Protein AF-A0A1I8GY85-F1 (afdb_monomer)

Secondary structure (DSSP, 8-state):
-HHHHHHT---S-EEE--TTEEE-S-HHHHHHHHHHHHHH-TTEEEEEEEEESTTSTTHHHHHHH-S--EEEEEETTT-EEEEEEE----TT------HHHHHS-SSEEEEEEEEEEEEEEE-TTHHHHHHH-TT--SHHHHHHHHHHTHHHH--EEEEEEPPTT--EEE--SHHHHHHHHHHHHTTTTTTS-TTTTTTT-GGG-EEEETTTEEEETT-EE-TT-EEESS-EE-TT-EE-TT-EEES-EE-TT-EE-TT-EEES-EE-TT-EE-TT-EEES-EE-TT-EE-TT-EEESS-EE-TT-EEPTT-EEES-EEEE-----S---SSSHHHHHHH-TT--EEE---TTTTSSS--------------TT-----TT----S-----------------S----TTHHHHHHHHHHHHHHHHHHHHHT--HHHHHHHHHHHHHHTT--HHHHHHHHHHHHHHHHHHHHTTT---S-------HHHHHHHHHHHHHHHHHHHHHHTGGG-SHHHHHHHHHHHHHHHHHSTTHHHHHHHHHHHHHHHTTSS-HHHHHHHHHSPPSSTTHHHHHHHHHHHHHHHHHHHHTT-

Foldseek 3Di:
DLVCVVVVPDDWWDKFADPQKQKLDDVVVVLVVQVVLCVVPVQAFKEFEKEALPPADCSVLVLVQDDWFWKWKAAPPSQWTQDIDTPDQDVPRDDDDDPVSVVVHPHIDIGTRIDGRSIMTGGPVVNVVCVVDVPDPGPVVVVVVCNVCCVPSVHTYGYDYDDNLIDMHGDDFVSSVLVVLLCLLVCSRPPNHLCNVQPPDLQSHWDADPQSETATPQEAADPQEAEHHREHAHHLEYHAHLEYEENEYHEHNEYAEYNEYEESEYAYHLEYEYYPEYAYNEYHYANEYEYELEYEEHQEYEYHNWYFAYNAYHYNFYKDQDDPPDPPPPPPQPVVDVRRHDPTRIDTDDDPPPPPPDDDDDDDDDDDDDDPPDPDDDPNNPP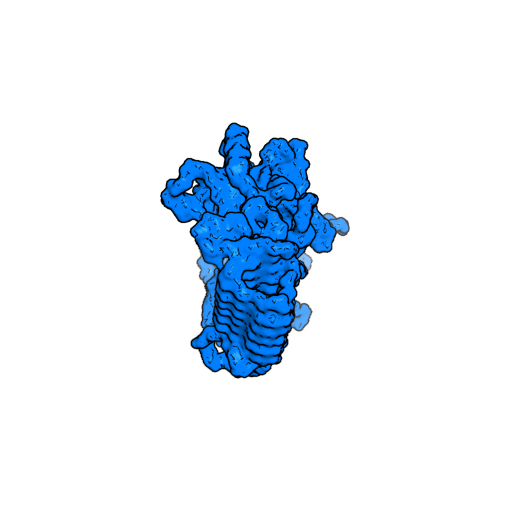DPDDDDDPDPPPPPDDDDDPDDDDDPPPVLLVVLLVQLLVLVVCCVVVVDDLVVSVVSLVVSCVVSVPDLLRSLLSNLLCLQCNVVVVVVVVDPDPPDPPPDALVNSVVVSVVSCVSCVVNNCVSCVLVPDLVSLLSNVLSLLVNCQVDPDNSLLCLQVVVVVCPVVSVHDLVSVLVNLVDDRPHPCSVSSCVSNVVVNVVSVVVVVVVD

Structure (mmCIF, N/CA/C/O backbone):
data_AF-A0A1I8GY85-F1
#
_entry.id   AF-A0A1I8GY85-F1
#
loop_
_atom_site.group_PDB
_atom_site.id
_atom_site.type_symbol
_atom_site.label_atom_id
_atom_site.label_alt_id
_atom_site.label_comp_id
_atom_site.label_asym_id
_atom_site.label_entity_id
_atom_site.label_seq_id
_atom_site.pdbx_PDB_ins_code
_atom_site.Cartn_x
_atom_site.Cartn_y
_atom_site.Cartn_z
_atom_site.occupancy
_atom_site.B_iso_or_equiv
_atom_site.auth_seq_id
_atom_site.auth_comp_id
_atom_site.auth_asym_id
_atom_site.auth_atom_id
_atom_site.pdbx_PDB_model_num
ATOM 1 N N . MET A 1 1 ? 5.688 -14.558 6.531 1.00 83.31 1 MET A N 1
ATOM 2 C CA . MET A 1 1 ? 6.463 -14.436 7.791 1.00 83.31 1 MET A CA 1
ATOM 3 C C . MET A 1 1 ? 6.163 -15.576 8.757 1.00 83.31 1 MET A C 1
ATOM 5 O O . MET A 1 1 ? 7.113 -16.209 9.193 1.00 83.31 1 MET A O 1
ATOM 9 N N . ARG A 1 2 ? 4.889 -15.900 9.017 1.00 87.62 2 ARG A N 1
ATOM 10 C CA . ARG A 1 2 ? 4.479 -17.041 9.864 1.00 87.62 2 ARG A CA 1
ATOM 11 C C . ARG A 1 2 ? 5.104 -18.374 9.438 1.00 87.62 2 ARG A C 1
ATOM 13 O O . ARG A 1 2 ? 5.732 -19.048 10.244 1.00 87.62 2 ARG A O 1
ATOM 20 N N . ASP A 1 3 ? 5.062 -18.689 8.146 1.00 89.06 3 ASP A N 1
ATOM 21 C CA . ASP A 1 3 ? 5.680 -19.921 7.627 1.00 89.06 3 ASP A CA 1
ATOM 22 C C . ASP A 1 3 ? 7.205 -19.954 7.833 1.00 89.06 3 ASP A C 1
ATOM 24 O O . ASP A 1 3 ? 7.798 -21.005 8.083 1.00 89.06 3 ASP A O 1
ATOM 28 N N . LEU A 1 4 ? 7.861 -18.786 7.774 1.00 86.69 4 LEU A N 1
ATOM 29 C CA . LEU A 1 4 ? 9.301 -18.674 8.024 1.00 86.69 4 LEU A CA 1
ATOM 30 C C . LEU A 1 4 ? 9.633 -18.960 9.491 1.00 86.69 4 LEU A C 1
ATOM 32 O O . LEU A 1 4 ? 10.642 -19.611 9.758 1.00 86.69 4 LEU A O 1
ATOM 36 N N . ASP A 1 5 ? 8.777 -18.535 10.419 1.00 87.25 5 ASP A N 1
ATOM 37 C CA . ASP A 1 5 ? 8.908 -18.846 11.842 1.00 87.25 5 ASP A CA 1
ATOM 38 C C . ASP A 1 5 ? 8.722 -20.348 12.111 1.00 87.25 5 ASP A C 1
ATOM 40 O O . ASP A 1 5 ? 9.588 -20.990 12.711 1.00 87.25 5 ASP A O 1
ATOM 44 N N . GLN A 1 6 ? 7.669 -20.952 11.543 1.00 88.38 6 GLN A N 1
ATOM 45 C CA . GLN A 1 6 ? 7.416 -22.398 11.638 1.00 88.38 6 GLN A CA 1
ATOM 46 C C . GLN A 1 6 ? 8.596 -23.227 11.114 1.00 88.38 6 GLN A C 1
ATOM 48 O O . GLN A 1 6 ? 8.981 -24.233 11.712 1.00 88.38 6 GLN A O 1
ATOM 53 N N . SER A 1 7 ? 9.212 -22.781 10.017 1.00 86.62 7 SER A N 1
ATOM 54 C CA . SER A 1 7 ? 10.368 -23.450 9.416 1.00 86.62 7 SER A CA 1
ATOM 55 C C . SER A 1 7 ? 11.679 -23.281 10.205 1.00 86.62 7 SER A C 1
ATOM 57 O O . SER A 1 7 ? 12.638 -24.013 9.951 1.00 86.62 7 SER A O 1
ATOM 59 N N . ARG A 1 8 ? 11.750 -22.330 11.154 1.00 84.31 8 ARG A N 1
ATOM 60 C CA . ARG A 1 8 ? 12.941 -21.989 11.964 1.00 84.31 8 ARG A CA 1
ATOM 61 C C . ARG A 1 8 ? 14.236 -21.819 11.152 1.00 84.31 8 ARG A C 1
ATOM 63 O O . ARG A 1 8 ? 15.336 -22.102 11.637 1.00 84.31 8 ARG A O 1
ATOM 70 N N . LEU A 1 9 ? 14.123 -21.358 9.904 1.00 86.38 9 LEU A N 1
ATOM 71 C CA . LEU A 1 9 ? 15.264 -21.188 8.996 1.00 86.38 9 LEU A CA 1
ATOM 72 C C . LEU A 1 9 ? 16.155 -19.998 9.388 1.00 86.38 9 LEU A C 1
ATOM 74 O O . LEU A 1 9 ? 17.361 -20.005 9.132 1.00 86.38 9 LEU A O 1
ATOM 78 N N . ILE A 1 10 ? 15.573 -18.981 10.025 1.00 87.38 10 ILE A N 1
ATOM 79 C CA . ILE A 1 10 ? 16.246 -17.730 10.378 1.00 87.38 10 ILE A CA 1
ATOM 80 C C . ILE A 1 10 ? 16.885 -17.862 11.766 1.00 87.38 10 ILE A C 1
ATOM 82 O O . ILE A 1 10 ? 16.195 -18.050 12.762 1.00 87.38 10 ILE A O 1
ATOM 86 N N . LYS A 1 11 ? 18.218 -17.746 11.832 1.00 84.75 11 LYS A N 1
ATOM 87 C CA . LYS A 1 11 ? 18.995 -17.838 13.088 1.00 84.75 11 LYS A CA 1
ATOM 88 C C . LYS A 1 11 ? 19.672 -16.535 13.508 1.00 84.75 11 LYS A C 1
ATOM 90 O O . LYS A 1 11 ? 20.048 -16.394 14.663 1.00 84.75 11 LYS A O 1
ATOM 95 N N . ASN A 1 12 ? 19.862 -15.616 12.567 1.00 88.88 12 ASN A N 1
ATOM 96 C CA . ASN A 1 12 ? 20.556 -14.345 12.759 1.00 88.88 12 ASN A CA 1
ATOM 97 C C . ASN A 1 12 ? 19.717 -13.211 12.162 1.00 88.88 12 ASN A C 1
ATOM 99 O O . ASN A 1 12 ? 18.790 -13.477 11.396 1.00 88.88 12 ASN A O 1
ATOM 103 N N . ASP A 1 13 ? 20.097 -11.968 12.465 1.00 90.19 13 ASP A N 1
ATOM 104 C CA . ASP A 1 13 ? 19.530 -10.776 11.828 1.00 90.19 13 ASP A CA 1
ATOM 105 C C . ASP A 1 13 ? 19.559 -10.917 10.306 1.00 90.19 13 ASP A C 1
ATOM 107 O O . ASP A 1 13 ? 20.576 -11.312 9.720 1.00 90.19 13 ASP A O 1
ATOM 111 N N . PHE A 1 14 ? 18.435 -10.594 9.680 1.00 91.50 14 PHE A N 1
ATOM 112 C CA . PHE A 1 14 ? 18.209 -10.796 8.258 1.00 91.50 14 PHE A CA 1
ATOM 113 C C . PHE A 1 14 ? 17.673 -9.521 7.615 1.00 91.50 14 PHE A C 1
ATOM 115 O O . PHE A 1 14 ? 17.177 -8.612 8.280 1.00 91.50 14 PHE A O 1
ATOM 122 N N . ILE A 1 15 ? 17.804 -9.449 6.296 1.00 92.19 15 ILE A N 1
ATOM 123 C CA . ILE A 1 15 ? 17.282 -8.340 5.504 1.00 92.19 15 ILE A CA 1
ATOM 124 C C . ILE A 1 15 ? 15.972 -8.806 4.885 1.00 92.19 15 ILE A C 1
ATOM 126 O O . ILE A 1 15 ? 15.935 -9.832 4.206 1.00 92.19 15 ILE A O 1
ATOM 130 N N . LEU A 1 16 ? 14.913 -8.046 5.127 1.00 90.88 16 LEU A N 1
ATOM 131 C CA . LEU A 1 16 ? 13.636 -8.182 4.455 1.00 90.88 16 LEU A CA 1
ATOM 132 C C . LEU A 1 16 ? 13.612 -7.185 3.295 1.00 90.88 16 LEU A C 1
ATOM 134 O O . LEU A 1 16 ? 13.649 -5.975 3.510 1.00 90.88 16 LEU A O 1
ATOM 138 N N . ALA A 1 17 ? 13.587 -7.700 2.070 1.00 90.94 17 ALA A N 1
ATOM 139 C CA . ALA A 1 17 ? 13.524 -6.896 0.857 1.00 90.94 17 ALA A CA 1
ATOM 140 C C . ALA A 1 17 ? 12.431 -7.448 -0.070 1.00 90.94 17 ALA A C 1
ATOM 142 O O . ALA A 1 17 ? 12.364 -8.669 -0.253 1.00 90.94 17 ALA A O 1
ATOM 143 N N . PRO A 1 18 ? 11.587 -6.588 -0.667 1.00 88.69 18 PRO A N 1
ATOM 144 C CA . PRO A 1 18 ? 10.610 -7.026 -1.647 1.00 88.69 18 PRO A CA 1
ATOM 145 C C . PRO A 1 18 ? 11.313 -7.373 -2.963 1.00 88.69 18 PRO A C 1
ATOM 147 O O . PRO A 1 18 ? 12.364 -6.816 -3.288 1.00 88.69 18 PRO A O 1
ATOM 150 N N . ALA A 1 19 ? 10.715 -8.279 -3.737 1.00 87.50 19 ALA A N 1
ATOM 151 C CA . ALA A 1 19 ? 11.275 -8.732 -5.012 1.00 87.50 19 ALA A CA 1
ATOM 152 C C . ALA A 1 19 ? 11.415 -7.597 -6.047 1.00 87.50 19 ALA A C 1
ATOM 154 O O . ALA A 1 19 ? 12.312 -7.634 -6.886 1.00 87.50 19 ALA A O 1
ATOM 155 N N . ASP A 1 20 ? 10.576 -6.564 -5.938 1.00 88.75 20 ASP A N 1
ATOM 156 C CA . ASP A 1 20 ? 10.465 -5.468 -6.910 1.00 88.75 20 ASP A CA 1
ATOM 157 C C . ASP A 1 20 ? 11.324 -4.238 -6.547 1.00 88.75 20 ASP A C 1
ATOM 159 O O . ASP A 1 20 ? 11.103 -3.127 -7.042 1.00 88.75 20 ASP A O 1
ATOM 163 N N . LEU A 1 21 ? 12.287 -4.404 -5.634 1.00 89.06 21 LEU A N 1
ATOM 164 C CA . LEU A 1 21 ? 13.194 -3.344 -5.197 1.00 89.06 21 LEU A CA 1
ATOM 165 C C . LEU A 1 21 ? 14.403 -3.220 -6.129 1.00 89.06 21 LEU A C 1
ATOM 167 O O . LEU A 1 21 ? 15.172 -4.163 -6.308 1.00 89.06 21 LEU A O 1
ATOM 171 N N . VAL A 1 22 ? 14.646 -2.008 -6.632 1.00 88.56 22 VAL A N 1
ATOM 172 C CA . VAL A 1 22 ? 15.875 -1.658 -7.355 1.00 88.56 22 VAL A CA 1
ATOM 173 C C . VAL A 1 22 ? 16.708 -0.728 -6.484 1.00 88.56 22 VAL A C 1
ATOM 175 O O . VAL A 1 22 ? 16.293 0.396 -6.193 1.00 88.56 22 VAL A O 1
ATOM 178 N N . THR A 1 23 ? 17.888 -1.187 -6.064 1.00 88.81 23 THR A N 1
ATOM 179 C CA . THR A 1 23 ? 18.779 -0.425 -5.181 1.00 88.81 23 THR A CA 1
ATOM 180 C C . THR A 1 23 ? 20.258 -0.639 -5.502 1.00 88.81 23 THR A C 1
ATOM 182 O O . THR A 1 23 ? 20.653 -1.735 -5.895 1.00 88.81 23 THR A O 1
ATOM 185 N N . ASN A 1 24 ? 21.077 0.402 -5.325 1.00 88.25 24 ASN A N 1
ATOM 186 C CA . ASN A 1 24 ? 22.544 0.316 -5.283 1.00 88.25 24 ASN A CA 1
ATOM 187 C C . ASN A 1 24 ? 23.114 0.586 -3.873 1.00 88.25 24 ASN A C 1
ATOM 189 O O . ASN A 1 24 ? 24.332 0.685 -3.724 1.00 88.25 24 ASN A O 1
ATOM 193 N N . ALA A 1 25 ? 22.249 0.726 -2.862 1.00 85.94 25 ALA A N 1
ATOM 194 C CA . ALA A 1 25 ? 22.655 1.003 -1.490 1.00 85.94 25 ALA A CA 1
ATOM 195 C C . ALA A 1 25 ? 23.479 -0.151 -0.902 1.00 85.94 25 ALA A C 1
ATOM 197 O O . ALA A 1 25 ? 23.230 -1.331 -1.181 1.00 85.94 25 ALA A O 1
ATOM 198 N N . ASN A 1 26 ? 24.446 0.180 -0.045 1.00 87.94 26 ASN A N 1
ATOM 199 C CA . ASN A 1 26 ? 25.308 -0.825 0.566 1.00 87.94 26 ASN A CA 1
ATOM 200 C C . ASN A 1 26 ? 24.590 -1.574 1.703 1.00 87.94 26 ASN A C 1
ATOM 202 O O . ASN A 1 26 ? 24.666 -1.210 2.878 1.00 87.94 26 ASN A O 1
ATOM 206 N N . LEU A 1 27 ? 23.939 -2.687 1.360 1.00 88.88 27 LEU A N 1
ATOM 207 C CA . LEU A 1 27 ? 23.211 -3.524 2.320 1.00 88.88 27 LEU A CA 1
ATOM 208 C C . LEU A 1 27 ? 24.090 -4.055 3.469 1.00 88.88 27 LEU A C 1
ATOM 210 O O . LEU A 1 27 ? 23.592 -4.275 4.574 1.00 88.88 27 LEU A O 1
ATOM 214 N N . ALA A 1 28 ? 25.394 -4.245 3.241 1.00 89.62 28 ALA A N 1
ATOM 215 C CA . ALA A 1 28 ? 26.308 -4.705 4.285 1.00 89.62 28 ALA A CA 1
ATOM 216 C C . ALA A 1 28 ? 26.536 -3.631 5.359 1.00 89.62 28 ALA A C 1
ATOM 218 O O . ALA A 1 28 ? 26.619 -3.949 6.547 1.00 89.62 28 ALA A O 1
ATOM 219 N N . GLU A 1 29 ? 26.595 -2.362 4.953 1.00 89.00 29 GLU A N 1
ATOM 220 C CA . GLU A 1 29 ? 26.716 -1.230 5.870 1.00 89.00 29 GLU A CA 1
ATOM 221 C C . GLU A 1 29 ? 25.438 -1.038 6.691 1.00 89.00 29 GLU A C 1
ATOM 223 O O . GLU A 1 29 ? 25.518 -0.866 7.909 1.00 89.00 29 GLU A O 1
ATOM 228 N N . LEU A 1 30 ? 24.269 -1.188 6.060 1.00 88.00 30 LEU A N 1
ATOM 229 C CA . LEU A 1 30 ? 22.970 -1.156 6.741 1.00 88.00 30 LEU A CA 1
ATOM 230 C C . LEU A 1 30 ? 22.858 -2.252 7.810 1.00 88.00 30 LEU A C 1
ATOM 232 O O . LEU A 1 30 ? 22.458 -1.982 8.944 1.00 88.00 30 LEU A O 1
ATOM 236 N N . LEU A 1 31 ? 23.277 -3.480 7.488 1.00 90.19 31 LEU A N 1
ATOM 237 C CA . LEU A 1 31 ? 23.288 -4.587 8.445 1.00 90.19 31 LEU A CA 1
ATOM 238 C C . LEU A 1 31 ? 24.281 -4.342 9.595 1.00 90.19 31 LEU A C 1
ATOM 240 O O . LEU A 1 31 ? 23.981 -4.641 10.751 1.00 90.19 31 LEU A O 1
ATOM 244 N N . ALA A 1 32 ? 25.466 -3.800 9.300 1.00 90.50 32 ALA A N 1
ATOM 245 C CA . ALA A 1 32 ? 26.464 -3.476 10.318 1.00 90.50 32 ALA A CA 1
ATOM 246 C C . ALA A 1 32 ? 26.000 -2.342 11.247 1.00 90.50 32 ALA A C 1
ATOM 248 O O . ALA A 1 32 ? 26.268 -2.374 12.448 1.00 90.50 32 ALA A O 1
ATOM 249 N N . GLU A 1 33 ? 25.299 -1.344 10.712 1.00 88.00 33 GLU A N 1
ATOM 250 C CA . GLU A 1 33 ? 24.668 -0.277 11.488 1.00 88.00 33 GLU A CA 1
ATOM 251 C C . GLU A 1 33 ? 23.553 -0.823 12.388 1.00 88.00 33 GLU A C 1
ATOM 253 O O . GLU A 1 33 ? 23.551 -0.536 13.584 1.00 88.00 33 GLU A O 1
ATOM 258 N N . HIS A 1 34 ? 22.673 -1.686 11.870 1.00 88.81 34 HIS A N 1
ATOM 259 C CA . HIS A 1 34 ? 21.643 -2.340 12.683 1.00 88.81 34 HIS A CA 1
ATOM 260 C C . HIS A 1 34 ? 22.252 -3.148 13.838 1.00 88.81 34 HIS A C 1
ATOM 262 O O . HIS A 1 34 ? 21.848 -2.994 14.989 1.00 88.81 34 HIS A O 1
ATOM 268 N N . LYS A 1 35 ? 23.304 -3.933 13.574 1.00 89.75 35 LYS A N 1
ATOM 269 C CA . LYS A 1 35 ? 24.023 -4.673 14.624 1.00 89.75 35 LYS A CA 1
ATOM 270 C C . LYS A 1 35 ? 24.632 -3.748 15.679 1.00 89.75 35 LYS A C 1
ATOM 272 O O . LYS A 1 35 ? 24.545 -4.042 16.867 1.00 89.75 35 LYS A O 1
ATOM 277 N N . ARG A 1 36 ? 25.214 -2.610 15.277 1.00 89.88 36 ARG A N 1
ATOM 278 C CA . ARG A 1 36 ? 25.723 -1.593 16.219 1.00 89.88 36 ARG A CA 1
ATOM 279 C C . ARG A 1 36 ? 24.608 -0.996 17.077 1.00 89.88 36 ARG A C 1
ATOM 281 O O . ARG A 1 36 ? 24.833 -0.760 18.262 1.00 89.88 36 ARG A O 1
ATOM 288 N N . ARG A 1 37 ? 23.423 -0.771 16.503 1.00 86.81 37 ARG A N 1
ATOM 289 C CA . ARG A 1 37 ? 22.239 -0.304 17.240 1.00 86.81 37 ARG A CA 1
ATOM 290 C C . ARG A 1 37 ? 21.762 -1.352 18.233 1.00 86.81 37 ARG A C 1
ATOM 292 O O . ARG A 1 37 ? 21.592 -1.004 19.390 1.00 86.81 37 ARG A O 1
ATOM 299 N N . ARG A 1 38 ? 21.699 -2.627 17.841 1.00 87.25 38 ARG A N 1
ATOM 300 C CA . ARG A 1 38 ? 21.332 -3.733 18.742 1.00 87.25 38 ARG A CA 1
ATOM 301 C C . ARG A 1 38 ? 22.280 -3.924 19.927 1.00 87.25 38 ARG A C 1
ATOM 303 O O . ARG A 1 38 ? 21.849 -4.328 20.999 1.00 87.25 38 ARG A O 1
ATOM 310 N N . VAL A 1 39 ? 23.570 -3.625 19.758 1.00 88.38 39 VAL A N 1
ATOM 311 C CA . VAL A 1 39 ? 24.534 -3.649 20.875 1.00 88.38 39 VAL A CA 1
ATOM 312 C C . VAL A 1 39 ? 24.260 -2.525 21.881 1.00 88.38 39 VAL A C 1
ATOM 314 O O . VAL A 1 39 ? 24.500 -2.708 23.071 1.00 88.38 39 VAL A O 1
ATOM 317 N N . LYS A 1 40 ? 23.770 -1.366 21.422 1.00 85.88 40 LYS A N 1
ATOM 318 C CA . LYS A 1 40 ? 23.398 -0.243 22.298 1.00 85.88 40 LYS A CA 1
ATOM 319 C C . LYS A 1 40 ? 22.013 -0.425 22.917 1.00 85.88 40 LYS A C 1
ATOM 321 O O . LYS A 1 40 ? 21.828 -0.101 24.082 1.00 85.88 40 LYS A O 1
ATOM 326 N N . ASP A 1 41 ? 21.072 -0.920 22.125 1.00 83.56 41 ASP A N 1
ATOM 327 C CA . ASP A 1 41 ? 19.685 -1.161 22.492 1.00 83.56 41 ASP A CA 1
ATOM 328 C C . ASP A 1 41 ? 19.297 -2.586 22.084 1.00 83.56 41 ASP A C 1
ATOM 330 O O . ASP A 1 41 ? 19.018 -2.868 20.916 1.00 83.56 41 ASP A O 1
ATOM 334 N N . ALA A 1 42 ? 19.281 -3.493 23.062 1.00 84.06 42 ALA A N 1
ATOM 335 C CA . ALA A 1 42 ? 18.928 -4.893 22.842 1.00 84.06 42 ALA A CA 1
ATOM 336 C C . ALA A 1 42 ? 17.480 -5.068 22.351 1.00 84.06 42 ALA A C 1
ATOM 338 O O . ALA A 1 42 ? 17.173 -6.087 21.725 1.00 84.06 42 ALA A O 1
ATOM 339 N N . ASN A 1 43 ? 16.624 -4.067 22.584 1.00 86.25 43 ASN A N 1
ATOM 340 C CA . ASN A 1 43 ? 15.214 -4.086 22.225 1.00 86.25 43 ASN A CA 1
ATOM 341 C C . ASN A 1 43 ? 14.940 -3.564 20.809 1.00 86.25 43 ASN A C 1
ATOM 343 O O . ASN A 1 43 ? 13.782 -3.557 20.388 1.00 86.25 43 ASN A O 1
ATOM 347 N N . CYS A 1 44 ? 15.974 -3.165 20.058 1.00 86.75 44 CYS A N 1
ATOM 348 C CA . CYS A 1 44 ? 15.814 -2.767 18.666 1.00 86.75 44 CYS A CA 1
ATOM 349 C C . CYS A 1 44 ? 15.369 -3.969 17.821 1.00 86.75 44 CYS A C 1
ATOM 351 O O . CYS A 1 44 ? 16.146 -4.887 17.533 1.00 86.75 44 CYS A O 1
ATOM 353 N N . LEU A 1 45 ? 14.093 -3.954 17.439 1.00 87.56 45 LEU A N 1
ATOM 354 C CA . LEU A 1 45 ? 13.439 -5.045 16.728 1.00 87.56 45 LEU A CA 1
ATOM 355 C C . LEU A 1 45 ? 13.717 -4.972 15.226 1.00 87.56 45 LEU A C 1
ATOM 357 O O . LEU A 1 45 ? 14.018 -5.985 14.591 1.00 87.56 45 LEU A O 1
ATOM 361 N N . LEU A 1 46 ? 13.614 -3.772 14.658 1.00 90.69 46 LEU A N 1
ATOM 362 C CA . LEU A 1 46 ? 13.739 -3.561 13.223 1.00 90.69 46 LEU A CA 1
ATOM 363 C C . LEU A 1 46 ? 14.342 -2.192 12.896 1.00 90.69 46 LEU A C 1
ATOM 365 O O . LEU A 1 46 ? 14.220 -1.227 13.653 1.00 90.69 46 LEU A O 1
ATOM 369 N N . THR A 1 47 ? 15.025 -2.105 11.758 1.00 90.69 47 THR A N 1
ATOM 370 C CA . THR A 1 47 ? 15.492 -0.844 11.176 1.00 90.69 47 THR A CA 1
ATOM 371 C C . THR A 1 47 ? 14.872 -0.648 9.801 1.00 90.69 47 THR A C 1
ATOM 373 O O . THR A 1 47 ? 15.193 -1.390 8.874 1.00 90.69 47 THR A O 1
ATOM 376 N N . LEU A 1 48 ? 13.997 0.352 9.683 1.00 90.88 48 LEU A N 1
ATOM 377 C CA . LEU A 1 48 ? 13.358 0.744 8.429 1.00 90.88 48 LEU A CA 1
ATOM 378 C C . LEU A 1 48 ? 14.312 1.580 7.595 1.00 90.88 48 LEU A C 1
ATOM 380 O O . LEU A 1 48 ? 14.896 2.547 8.092 1.00 90.88 48 LEU A O 1
ATOM 384 N N . VAL A 1 49 ? 14.442 1.220 6.324 1.00 89.88 49 VAL A N 1
ATOM 385 C CA . VAL A 1 49 ? 15.258 1.954 5.365 1.00 89.88 49 VAL A CA 1
ATOM 386 C C . VAL A 1 49 ? 14.330 2.753 4.465 1.00 89.88 49 VAL A C 1
ATOM 388 O O . VAL A 1 49 ? 13.597 2.193 3.656 1.00 89.88 49 VAL A O 1
ATOM 391 N N . MET A 1 50 ? 14.375 4.074 4.603 1.00 88.06 50 MET A N 1
ATOM 392 C CA . MET A 1 50 ? 13.542 4.995 3.832 1.00 88.06 50 MET A CA 1
ATOM 393 C C . MET A 1 50 ? 14.400 5.939 3.002 1.00 88.06 50 MET A C 1
ATOM 395 O O . MET A 1 50 ? 15.581 6.166 3.278 1.00 88.06 50 MET A O 1
ATOM 399 N N . ARG A 1 51 ? 13.790 6.530 1.977 1.00 84.62 51 ARG A N 1
ATOM 400 C CA . ARG A 1 51 ? 14.439 7.533 1.132 1.00 84.62 51 ARG A CA 1
ATOM 401 C C . ARG A 1 51 ? 13.800 8.896 1.342 1.00 84.62 51 ARG A C 1
ATOM 403 O O . ARG A 1 51 ? 12.583 9.014 1.304 1.00 84.62 51 ARG A O 1
ATOM 410 N N . SER A 1 52 ? 14.616 9.935 1.492 1.00 80.25 52 SER A N 1
ATOM 411 C CA . SER A 1 52 ? 14.110 11.309 1.483 1.00 80.25 52 SER A CA 1
ATOM 412 C C . SER A 1 52 ? 13.822 11.778 0.056 1.00 80.25 52 SER A C 1
ATOM 414 O O . SER A 1 52 ? 14.672 11.641 -0.830 1.00 80.25 52 SER A O 1
ATOM 416 N N . THR A 1 53 ? 12.650 12.374 -0.165 1.00 68.94 53 THR A N 1
ATOM 417 C CA . THR A 1 53 ? 12.353 13.139 -1.384 1.00 68.94 53 THR A CA 1
ATOM 418 C C . THR A 1 53 ? 12.894 14.557 -1.305 1.00 68.94 53 THR A C 1
ATOM 420 O O . THR A 1 53 ? 13.048 15.199 -2.333 1.00 68.94 53 THR A O 1
ATOM 423 N N . THR A 1 54 ? 13.243 15.073 -0.129 1.00 58.91 54 THR A N 1
ATOM 424 C CA . THR A 1 54 ? 13.768 16.435 -0.003 1.00 58.91 54 THR A CA 1
ATOM 425 C C . THR A 1 54 ? 15.289 16.435 -0.196 1.00 58.91 54 THR A C 1
ATOM 427 O O . THR A 1 54 ? 16.025 15.751 0.513 1.00 58.91 54 THR A O 1
ATOM 430 N N . GLY A 1 55 ? 15.772 17.181 -1.199 1.00 53.97 55 GLY A N 1
ATOM 431 C CA . GLY A 1 55 ? 17.209 17.396 -1.440 1.00 53.97 55 GLY A CA 1
ATOM 432 C C . GLY A 1 55 ? 17.906 16.428 -2.408 1.00 53.97 55 GLY A C 1
ATOM 433 O O . GLY A 1 55 ? 19.116 16.541 -2.591 1.00 53.97 55 GLY A O 1
ATOM 434 N N . GLY A 1 56 ? 17.181 15.507 -3.052 1.00 54.31 56 GLY A N 1
ATOM 435 C CA . GLY A 1 56 ? 17.728 14.630 -4.094 1.00 54.31 56 GLY A CA 1
ATOM 436 C C . GLY A 1 56 ? 17.468 15.145 -5.513 1.00 54.31 56 GLY A C 1
ATOM 437 O O . GLY A 1 56 ? 16.396 15.676 -5.807 1.00 54.31 56 GLY A O 1
ATOM 438 N N . PHE A 1 57 ? 18.407 14.928 -6.438 1.00 49.59 57 PHE A N 1
ATOM 439 C CA . PHE A 1 57 ? 18.104 15.024 -7.868 1.00 49.59 57 PHE A CA 1
ATOM 440 C C . PHE A 1 57 ? 16.947 14.027 -8.162 1.00 49.59 57 PHE A C 1
ATOM 442 O O . PHE A 1 57 ? 16.985 12.897 -7.686 1.00 49.59 57 PHE A O 1
ATOM 449 N N . ASN A 1 58 ? 15.879 14.443 -8.854 1.00 54.44 58 ASN A N 1
ATOM 450 C CA . ASN A 1 58 ? 14.631 13.680 -9.135 1.00 54.44 58 ASN A CA 1
ATOM 451 C C . ASN A 1 58 ? 13.600 13.532 -8.003 1.00 54.44 58 ASN A C 1
ATOM 453 O O . ASN A 1 58 ? 12.582 12.865 -8.197 1.00 54.44 58 ASN A O 1
ATOM 457 N N . ALA A 1 59 ? 13.798 14.228 -6.884 1.00 56.53 59 ALA A N 1
ATOM 458 C CA . ALA A 1 59 ? 12.820 14.430 -5.813 1.00 56.53 59 ALA A CA 1
ATOM 459 C C . ALA A 1 59 ? 11.373 14.620 -6.302 1.00 56.53 59 ALA A C 1
ATOM 461 O O . ALA A 1 59 ? 10.472 13.887 -5.910 1.00 56.53 59 ALA A O 1
ATOM 462 N N . SER A 1 60 ? 11.170 15.579 -7.213 1.00 58.56 60 SER A N 1
ATOM 463 C CA . SER A 1 60 ? 9.842 15.954 -7.706 1.00 58.56 60 SER A CA 1
ATOM 464 C C . SER A 1 60 ? 9.208 14.892 -8.604 1.00 58.56 60 SER A C 1
ATOM 466 O O . SER A 1 60 ? 7.993 14.755 -8.590 1.00 58.56 60 SER A O 1
ATOM 468 N N . ALA A 1 61 ? 10.000 14.147 -9.380 1.00 58.66 61 ALA A N 1
ATOM 469 C CA . ALA A 1 61 ? 9.477 13.107 -10.266 1.00 58.66 61 ALA A CA 1
ATOM 470 C C . ALA A 1 61 ? 9.109 11.839 -9.483 1.00 58.66 61 ALA A C 1
ATOM 472 O O . ALA A 1 61 ? 8.089 11.222 -9.764 1.00 58.66 61 ALA A O 1
ATOM 473 N N . LEU A 1 62 ? 9.905 11.482 -8.468 1.00 59.72 62 LEU A N 1
ATOM 474 C CA . LEU A 1 62 ? 9.586 10.386 -7.549 1.00 59.72 62 LEU A CA 1
ATOM 475 C C . LEU A 1 62 ? 8.374 10.718 -6.676 1.00 59.72 62 LEU A C 1
ATOM 477 O O . LEU A 1 62 ? 7.513 9.867 -6.505 1.00 59.72 62 LEU A O 1
ATOM 481 N N . MET A 1 63 ? 8.276 11.956 -6.185 1.00 58.25 63 MET A N 1
ATOM 482 C CA . MET A 1 63 ? 7.132 12.417 -5.392 1.00 58.25 63 MET A CA 1
ATOM 483 C C . MET A 1 63 ? 5.833 12.489 -6.205 1.00 58.25 63 MET A C 1
ATOM 485 O O . MET A 1 63 ? 4.770 12.265 -5.654 1.00 58.25 63 MET A O 1
ATOM 489 N N . GLN A 1 64 ? 5.905 12.785 -7.506 1.00 58.97 64 GLN A N 1
ATOM 490 C CA . GLN A 1 64 ? 4.736 12.761 -8.397 1.00 58.97 64 GLN A CA 1
ATOM 491 C C . GLN A 1 64 ? 4.350 11.346 -8.844 1.00 58.97 64 GLN A C 1
ATOM 493 O O . GLN A 1 64 ? 3.200 11.113 -9.196 1.00 58.97 64 GLN A O 1
ATOM 498 N N . ALA A 1 65 ? 5.310 10.417 -8.882 1.00 53.59 65 ALA A N 1
ATOM 499 C CA . ALA A 1 65 ? 5.082 9.040 -9.314 1.00 53.59 65 ALA A CA 1
ATOM 500 C C . ALA A 1 65 ? 4.689 8.095 -8.167 1.00 53.59 65 ALA A C 1
ATOM 502 O O . ALA A 1 65 ? 4.178 7.010 -8.440 1.00 53.59 65 ALA A O 1
ATOM 503 N N . GLN A 1 66 ? 4.955 8.474 -6.913 1.00 59.22 66 GLN A N 1
ATOM 504 C CA . GLN A 1 66 ? 4.544 7.735 -5.720 1.00 59.22 66 GLN A CA 1
ATOM 505 C C . GLN A 1 66 ? 3.356 8.397 -5.031 1.00 59.22 66 GLN A C 1
ATOM 507 O O . GLN A 1 66 ? 3.354 9.601 -4.805 1.00 59.22 66 GLN A O 1
ATOM 512 N N . GLU A 1 67 ? 2.378 7.583 -4.645 1.00 54.84 67 GLU A N 1
ATOM 513 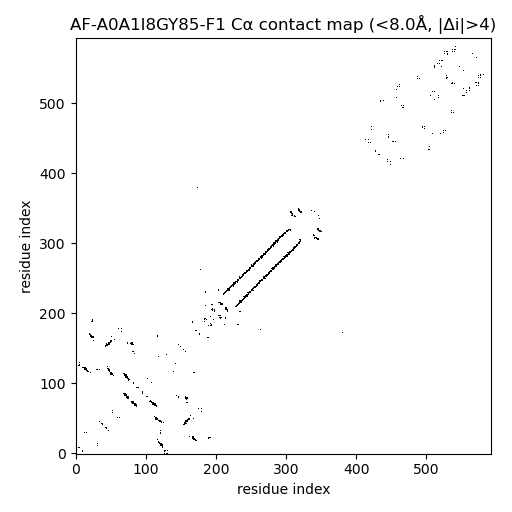C CA . GLU A 1 67 ? 1.125 8.044 -4.034 1.00 54.84 67 GLU A CA 1
ATOM 514 C C . GLU A 1 67 ? 1.249 8.308 -2.529 1.00 54.84 67 GLU A C 1
ATOM 516 O O . GLU A 1 67 ? 0.571 9.178 -1.989 1.00 54.84 67 GLU A O 1
ATOM 521 N N . ARG A 1 68 ? 2.132 7.575 -1.837 1.00 64.94 68 ARG A N 1
ATOM 522 C CA . ARG A 1 68 ? 2.282 7.636 -0.378 1.00 64.94 68 ARG A CA 1
ATOM 523 C C . ARG A 1 68 ? 3.648 8.198 -0.015 1.00 64.94 68 ARG A C 1
ATOM 525 O O . ARG A 1 68 ? 4.664 7.521 -0.145 1.00 64.94 68 ARG A O 1
ATOM 532 N N . SER A 1 69 ? 3.666 9.439 0.458 1.00 72.38 69 SER A N 1
ATOM 533 C CA . SER A 1 69 ? 4.803 9.935 1.236 1.00 72.38 69 SER A CA 1
ATOM 534 C C . SER A 1 69 ? 4.515 9.745 2.719 1.00 72.38 69 SER A C 1
ATOM 536 O O . SER A 1 69 ? 3.358 9.707 3.118 1.00 72.38 69 SER A O 1
ATOM 538 N N . PHE A 1 70 ? 5.552 9.596 3.530 1.00 77.56 70 PHE A N 1
ATOM 539 C CA . PHE A 1 70 ? 5.448 9.404 4.969 1.00 77.56 70 PHE A CA 1
ATOM 540 C C . PHE A 1 70 ? 6.066 10.581 5.713 1.00 77.56 70 PHE A C 1
ATOM 542 O O . PHE A 1 70 ? 7.027 11.219 5.259 1.00 77.56 70 PHE A O 1
ATOM 549 N N . ILE A 1 71 ? 5.505 10.843 6.886 1.00 81.50 71 ILE A N 1
ATOM 550 C CA . ILE A 1 71 ? 6.020 11.779 7.872 1.00 81.50 71 ILE A CA 1
ATOM 551 C C . ILE A 1 71 ? 6.493 10.948 9.053 1.00 81.50 71 ILE A C 1
ATOM 553 O O . ILE A 1 71 ? 5.744 10.138 9.598 1.00 81.50 71 ILE A O 1
ATOM 557 N N . ALA A 1 72 ? 7.748 11.154 9.436 1.00 83.31 72 ALA A N 1
ATOM 558 C CA . ALA A 1 72 ? 8.351 10.422 10.535 1.00 83.31 72 ALA A CA 1
ATOM 559 C C . ALA A 1 72 ? 8.939 11.367 11.576 1.00 83.31 72 ALA A C 1
ATOM 561 O O . ALA A 1 72 ? 9.617 12.342 11.240 1.00 83.31 72 ALA A O 1
ATOM 562 N N . VAL A 1 73 ? 8.746 11.027 12.847 1.00 82.00 73 VAL A N 1
ATOM 563 C CA . VAL A 1 73 ? 9.457 11.646 13.966 1.00 82.00 73 VAL A CA 1
ATOM 564 C C . VAL A 1 73 ? 10.441 10.627 14.511 1.00 82.00 73 VAL A C 1
ATOM 566 O O . VAL A 1 73 ? 10.056 9.556 14.977 1.00 82.00 73 VAL A O 1
ATOM 569 N N . SER A 1 74 ? 11.727 10.961 14.443 1.00 85.38 74 SER A N 1
ATOM 570 C CA . SER A 1 74 ? 12.804 10.126 14.976 1.00 85.38 74 SER A CA 1
ATOM 571 C C . SER A 1 74 ? 13.604 10.877 16.030 1.00 85.38 74 SER A C 1
ATOM 573 O O . SER A 1 74 ? 13.826 12.083 15.891 1.00 85.38 74 SER A O 1
ATOM 575 N N . ASN A 1 75 ? 14.125 10.167 17.023 1.00 83.50 75 ASN A N 1
ATOM 576 C CA . ASN A 1 75 ? 15.143 10.710 17.913 1.00 83.50 75 ASN A CA 1
ATOM 577 C C . ASN A 1 75 ? 16.430 10.993 17.115 1.00 83.50 75 ASN A C 1
ATOM 579 O O . ASN A 1 75 ? 16.926 10.126 16.395 1.00 83.50 75 ASN A O 1
ATOM 583 N N . ALA A 1 76 ? 16.975 12.203 17.234 1.00 76.88 76 ALA A N 1
ATOM 584 C CA . ALA A 1 76 ? 18.153 12.622 16.479 1.00 76.88 76 ALA A CA 1
ATOM 585 C C . ALA A 1 76 ? 19.431 11.840 16.840 1.00 76.88 76 ALA A C 1
ATOM 587 O O . ALA A 1 76 ? 20.303 11.704 15.981 1.00 76.88 76 ALA A O 1
ATOM 588 N N . ASP A 1 77 ? 19.533 11.338 18.073 1.00 76.06 77 ASP A N 1
ATOM 589 C CA . ASP A 1 77 ? 20.751 10.716 18.602 1.00 76.06 77 ASP A CA 1
ATOM 590 C C . ASP A 1 77 ? 20.732 9.187 18.459 1.00 76.06 77 ASP A C 1
ATOM 592 O O . ASP A 1 77 ? 21.755 8.575 18.144 1.00 76.06 77 ASP A O 1
ATOM 596 N N . THR A 1 78 ? 19.569 8.559 18.661 1.00 74.00 78 THR A N 1
ATOM 597 C CA . THR A 1 78 ? 19.416 7.096 18.555 1.00 74.00 78 THR A CA 1
ATOM 598 C C . THR A 1 78 ? 18.876 6.644 17.201 1.00 74.00 78 THR A C 1
ATOM 600 O O . THR A 1 78 ? 19.069 5.493 16.817 1.00 74.00 78 THR A O 1
ATOM 603 N N . GLY A 1 79 ? 18.208 7.532 16.460 1.00 77.31 79 GLY A N 1
ATOM 604 C CA . GLY A 1 79 ? 17.483 7.174 15.243 1.00 77.31 79 GLY A CA 1
ATOM 605 C C . GLY A 1 79 ? 16.215 6.358 15.504 1.00 77.31 79 GLY A C 1
ATOM 606 O O . GLY A 1 79 ? 15.623 5.873 14.544 1.00 77.31 79 GLY A O 1
ATOM 607 N N . CYS A 1 80 ? 15.789 6.193 16.764 1.00 81.25 80 CYS A N 1
ATOM 608 C CA . CYS A 1 80 ? 14.550 5.491 17.100 1.00 81.25 80 CYS A CA 1
ATOM 609 C C . CYS A 1 80 ? 13.350 6.273 16.562 1.00 81.25 80 CYS A C 1
ATOM 611 O O . CYS A 1 80 ? 13.212 7.470 16.826 1.00 81.25 80 CYS A O 1
ATOM 613 N N . LEU A 1 81 ? 12.511 5.588 15.799 1.00 82.75 81 LEU A N 1
ATOM 614 C CA . LEU A 1 81 ? 11.253 6.073 15.265 1.00 82.75 81 LEU A CA 1
ATOM 615 C C . LEU A 1 81 ? 10.217 6.090 16.390 1.00 82.75 81 LEU A C 1
ATOM 617 O O . LEU A 1 81 ? 10.118 5.126 17.139 1.00 82.75 81 LEU A O 1
ATOM 621 N N . ARG A 1 82 ? 9.481 7.193 16.514 1.00 79.00 82 ARG A N 1
ATOM 622 C CA . ARG A 1 82 ? 8.406 7.363 17.507 1.00 79.00 82 ARG A CA 1
ATOM 623 C C . ARG A 1 82 ? 7.042 7.561 16.882 1.00 79.00 82 ARG A C 1
ATOM 625 O O . ARG A 1 82 ? 6.035 7.320 17.520 1.00 79.00 82 ARG A O 1
ATOM 632 N N . MET A 1 83 ? 7.024 8.040 15.649 1.00 77.00 83 MET A N 1
ATOM 633 C CA . MET A 1 83 ? 5.804 8.243 14.894 1.00 77.00 83 MET A CA 1
ATOM 634 C C . MET A 1 83 ? 6.126 8.006 13.430 1.00 77.00 83 MET A C 1
ATOM 636 O O . MET A 1 83 ? 7.111 8.550 12.920 1.00 77.00 83 MET A O 1
ATOM 640 N N . LEU A 1 84 ? 5.280 7.224 12.772 1.00 78.81 84 LEU A N 1
ATOM 641 C CA . LEU A 1 84 ? 5.245 7.072 11.330 1.00 78.81 84 LEU A CA 1
ATOM 642 C C . LEU A 1 84 ? 3.795 7.209 10.901 1.00 78.81 84 LEU A C 1
ATOM 644 O O . LEU A 1 84 ? 2.964 6.383 11.257 1.00 78.81 84 LEU A O 1
ATOM 648 N N . SER A 1 85 ? 3.504 8.257 10.146 1.00 75.69 85 SER A N 1
ATOM 649 C CA . SER A 1 85 ? 2.174 8.468 9.595 1.00 75.69 85 SER A CA 1
ATOM 650 C C . SER A 1 85 ? 2.280 8.666 8.088 1.00 75.69 85 SER A C 1
ATOM 652 O O . SER A 1 85 ? 3.221 9.334 7.630 1.00 75.69 85 SER A O 1
ATOM 654 N N . PRO A 1 86 ? 1.362 8.093 7.290 1.00 72.50 86 PRO A N 1
ATOM 655 C CA . PRO A 1 86 ? 1.183 8.527 5.917 1.00 72.50 86 PRO A CA 1
ATOM 656 C C . PRO A 1 86 ? 0.991 10.045 5.900 1.00 72.50 86 PRO A C 1
ATOM 658 O O . PRO A 1 86 ? 0.305 10.616 6.745 1.00 72.50 86 PRO A O 1
ATOM 661 N N . ALA A 1 87 ? 1.606 10.724 4.942 1.00 64.19 87 ALA A N 1
ATOM 662 C CA . ALA A 1 87 ? 1.431 12.150 4.725 1.00 64.19 87 ALA A CA 1
ATOM 663 C C . ALA A 1 87 ? 0.046 12.406 4.110 1.00 64.19 87 ALA A C 1
ATOM 665 O O . ALA A 1 87 ? -0.074 12.789 2.948 1.00 64.19 87 ALA A O 1
ATOM 666 N N . ALA A 1 88 ? -1.007 12.168 4.884 1.00 58.84 88 ALA A N 1
ATOM 667 C CA . ALA A 1 88 ? -2.330 12.675 4.593 1.00 58.84 88 ALA A CA 1
ATOM 668 C C . ALA A 1 88 ? -2.338 14.145 5.017 1.00 58.84 88 ALA A C 1
ATOM 670 O O . ALA A 1 88 ? -2.248 14.473 6.202 1.00 58.84 88 ALA A O 1
ATOM 671 N N . MET A 1 89 ? -2.364 15.049 4.040 1.00 54.59 89 MET A N 1
ATOM 672 C CA . MET A 1 89 ? -2.717 16.430 4.337 1.00 54.59 89 MET A CA 1
ATOM 673 C C . MET A 1 89 ? -4.227 16.479 4.545 1.00 54.59 89 MET A C 1
ATOM 675 O O . MET A 1 89 ? -4.977 16.107 3.644 1.00 54.59 89 MET A O 1
ATOM 679 N N . ASP A 1 90 ? -4.669 16.982 5.700 1.00 55.59 90 ASP A N 1
ATOM 680 C CA . ASP A 1 90 ? -6.069 17.381 5.879 1.00 55.59 90 ASP A CA 1
ATOM 681 C C . ASP A 1 90 ? -6.463 18.355 4.743 1.00 55.59 90 ASP A C 1
ATOM 683 O O . ASP A 1 90 ? -5.596 19.033 4.183 1.00 55.59 90 ASP A O 1
ATOM 687 N N . LYS A 1 91 ? -7.762 18.531 4.443 1.00 55.97 91 LYS A N 1
ATOM 688 C CA . LYS A 1 91 ? -8.259 19.518 3.444 1.00 55.97 91 LYS A CA 1
ATOM 689 C C . LYS A 1 91 ? -7.696 20.946 3.650 1.00 55.97 91 LYS A C 1
ATOM 691 O O . LYS A 1 91 ? -7.709 21.762 2.735 1.00 55.97 91 LYS A O 1
ATOM 696 N N . LEU A 1 92 ? -7.172 21.236 4.847 1.00 55.62 92 LEU A N 1
ATOM 697 C CA . LEU A 1 92 ? -6.513 22.482 5.261 1.00 55.62 92 LEU A CA 1
ATOM 698 C C . LEU A 1 92 ? -4.966 22.477 5.194 1.00 55.62 92 LEU A C 1
ATOM 700 O O . LEU A 1 92 ? -4.344 23.433 5.657 1.00 55.62 92 LEU A O 1
ATOM 704 N N . GLY A 1 93 ? -4.323 21.425 4.681 1.00 64.56 93 GLY A N 1
ATOM 705 C CA . GLY A 1 93 ? -2.861 21.327 4.566 1.00 64.56 93 GLY A CA 1
ATOM 706 C C . GLY A 1 93 ? -2.119 21.201 5.903 1.00 64.56 93 GLY A C 1
ATOM 707 O O . GLY A 1 93 ? -0.953 21.583 6.001 1.00 64.56 93 GLY A O 1
ATOM 708 N N . ARG A 1 94 ? -2.789 20.721 6.959 1.00 70.81 94 ARG A N 1
ATOM 709 C CA . ARG A 1 94 ? -2.197 20.555 8.297 1.00 70.81 94 ARG A CA 1
ATOM 710 C C . ARG A 1 94 ? -1.664 19.137 8.483 1.00 70.81 94 ARG A C 1
ATOM 712 O O . ARG A 1 94 ? -2.232 18.186 7.960 1.00 70.81 94 ARG A O 1
ATOM 719 N N . ILE A 1 95 ? -0.587 19.021 9.259 1.00 70.81 95 ILE A N 1
ATOM 720 C CA . ILE A 1 95 ? 0.013 17.749 9.676 1.00 70.81 95 ILE A CA 1
ATOM 721 C C . ILE A 1 95 ? -0.310 17.554 11.157 1.00 70.81 95 ILE A C 1
ATOM 723 O O . ILE A 1 95 ? 0.030 18.411 11.977 1.00 70.81 95 ILE A O 1
ATOM 727 N N . ARG A 1 96 ? -0.945 16.433 11.503 1.00 71.44 96 ARG A N 1
ATOM 728 C CA . ARG A 1 96 ? -1.186 16.041 12.896 1.00 71.44 96 ARG A CA 1
ATOM 729 C C . ARG A 1 96 ? 0.032 15.287 13.415 1.00 71.44 96 ARG A C 1
ATOM 731 O O . ARG A 1 96 ? 0.491 14.348 12.775 1.00 71.44 96 ARG A O 1
ATOM 738 N N . LEU A 1 97 ? 0.573 15.731 14.545 1.00 76.50 97 LEU A N 1
ATOM 739 C CA . LEU A 1 97 ? 1.707 15.099 15.217 1.00 76.50 97 LEU A CA 1
ATOM 740 C C . LEU A 1 97 ? 1.286 14.709 16.628 1.00 76.50 97 LEU A C 1
ATOM 742 O O . LEU A 1 97 ? 0.727 15.530 17.359 1.00 76.50 97 LEU A O 1
ATOM 746 N N . GLU A 1 98 ? 1.599 13.484 17.027 1.00 74.62 98 GLU A N 1
ATOM 747 C CA . GLU A 1 98 ? 1.309 13.018 18.375 1.00 74.62 98 GLU A CA 1
ATOM 748 C C . GLU A 1 98 ? 2.238 13.667 19.397 1.00 74.62 98 GLU A C 1
ATOM 750 O O . GLU A 1 98 ? 3.469 13.656 19.285 1.00 74.62 98 GLU A O 1
ATOM 755 N N . ARG A 1 99 ? 1.637 14.225 20.449 1.00 79.06 99 ARG A N 1
ATOM 756 C CA . ARG A 1 99 ? 2.385 14.887 21.519 1.00 79.06 99 ARG A CA 1
ATOM 757 C C . ARG A 1 99 ? 3.285 13.904 22.278 1.00 79.06 99 ARG A C 1
ATOM 759 O O . ARG A 1 99 ? 4.392 14.283 22.654 1.00 79.06 99 ARG A O 1
ATOM 766 N N . ALA A 1 100 ? 2.841 12.660 22.468 1.00 75.94 100 ALA A N 1
ATOM 767 C CA . ALA A 1 100 ? 3.606 11.612 23.147 1.00 75.94 100 ALA A CA 1
ATOM 768 C C . ALA A 1 100 ? 4.932 11.304 22.424 1.00 75.94 100 ALA A C 1
ATOM 770 O O . ALA A 1 100 ? 5.998 11.274 23.047 1.00 75.94 100 ALA A O 1
ATOM 771 N N . ALA A 1 101 ? 4.893 11.207 21.091 1.00 72.69 101 ALA A N 1
ATOM 772 C CA . ALA A 1 101 ? 6.073 10.987 20.257 1.00 72.69 101 ALA A CA 1
ATOM 773 C C . ALA A 1 101 ? 7.102 12.131 20.344 1.00 72.69 101 ALA A C 1
ATOM 775 O O . ALA A 1 101 ? 8.306 11.898 20.236 1.00 72.69 101 ALA A O 1
ATOM 776 N N . LEU A 1 102 ? 6.648 13.371 20.563 1.00 76.38 102 LEU A N 1
ATOM 777 C CA . LEU A 1 102 ? 7.530 14.532 20.723 1.00 76.38 102 LEU A CA 1
ATOM 778 C C . LEU A 1 102 ? 8.126 14.642 22.129 1.00 76.38 102 LEU A C 1
ATOM 780 O O . LEU A 1 102 ? 9.275 15.059 22.254 1.00 76.38 102 LEU A O 1
ATOM 784 N N . LEU A 1 103 ? 7.364 14.286 23.167 1.00 77.50 103 LEU A N 1
ATOM 785 C CA . LEU A 1 103 ? 7.784 14.397 24.569 1.00 77.50 103 LEU A CA 1
ATOM 786 C C . LEU A 1 103 ? 8.758 13.292 24.995 1.00 77.50 103 LEU A C 1
ATOM 788 O O . LEU A 1 103 ? 9.614 13.532 25.843 1.00 77.50 103 LEU A O 1
ATOM 792 N N . SER A 1 104 ? 8.652 12.101 24.403 1.00 68.44 104 SER A N 1
ATOM 793 C CA . SER A 1 104 ? 9.539 10.964 24.696 1.00 68.44 104 SER A CA 1
ATOM 794 C C . SER A 1 104 ? 10.989 11.184 24.241 1.00 68.44 104 SER A C 1
ATOM 796 O O . SER A 1 104 ? 11.905 10.496 24.696 1.00 68.44 104 SER A O 1
ATOM 798 N N . CYS A 1 105 ? 11.228 12.152 23.353 1.00 66.38 105 CYS A N 1
ATOM 799 C CA . CYS A 1 105 ? 12.540 12.443 22.790 1.00 66.38 105 CYS A CA 1
ATOM 800 C C . CYS A 1 105 ? 13.098 13.765 23.323 1.00 66.38 105 CYS A C 1
ATOM 802 O O . CYS A 1 105 ? 12.496 14.819 23.155 1.00 66.38 105 CYS A O 1
ATOM 804 N N . GLY A 1 106 ? 14.319 13.741 23.871 1.00 74.12 106 GLY A N 1
ATOM 805 C CA . GLY A 1 106 ? 15.029 14.978 24.222 1.00 74.12 106 GLY A CA 1
ATOM 806 C C . GLY A 1 106 ? 15.320 15.855 22.996 1.00 74.12 106 GLY A C 1
ATOM 807 O O . GLY A 1 106 ? 15.189 17.076 23.055 1.00 74.12 106 GLY A O 1
ATOM 808 N N . ARG A 1 107 ? 15.670 15.233 21.858 1.00 82.12 107 ARG A N 1
ATOM 809 C CA . ARG A 1 107 ? 15.868 15.913 20.571 1.00 82.12 107 ARG A CA 1
ATOM 810 C C . ARG A 1 107 ? 15.167 15.167 19.438 1.00 82.12 107 ARG A C 1
ATOM 812 O O . ARG A 1 107 ? 15.666 14.164 18.930 1.00 82.12 107 ARG A O 1
ATOM 819 N N . SER A 1 108 ? 14.034 15.703 19.008 1.00 83.44 108 SER A N 1
ATOM 820 C CA . SER A 1 108 ? 13.229 15.148 17.917 1.00 83.44 108 SER A CA 1
ATOM 821 C C . SER A 1 108 ? 13.657 15.722 16.567 1.00 83.44 108 SER A C 1
ATOM 823 O O . SER A 1 108 ? 13.874 16.927 16.425 1.00 83.44 108 SER A O 1
ATOM 825 N N . ARG A 1 109 ? 13.772 14.862 15.554 1.00 86.25 109 ARG A N 1
ATOM 826 C CA . ARG A 1 109 ? 13.937 15.240 14.148 1.00 86.25 109 ARG A CA 1
ATOM 827 C C . ARG A 1 109 ? 12.684 14.831 13.384 1.00 86.25 109 ARG A C 1
ATOM 829 O O . ARG A 1 109 ? 12.333 13.653 13.365 1.00 86.25 109 ARG A O 1
ATOM 836 N N . LEU A 1 110 ? 12.049 15.817 12.759 1.00 86.12 110 LEU A N 1
ATOM 837 C CA . LEU A 1 110 ? 10.913 15.629 11.869 1.00 86.12 110 LEU A CA 1
ATOM 838 C C . LEU A 1 110 ? 11.420 15.436 10.439 1.00 86.12 110 LEU A C 1
ATOM 840 O O . LEU A 1 110 ? 12.181 16.261 9.931 1.00 86.12 110 LEU A O 1
ATOM 844 N N . TRP A 1 111 ? 10.982 14.360 9.802 1.00 82.88 111 TRP A N 1
ATOM 845 C CA . TRP A 1 111 ? 11.228 14.073 8.398 1.00 82.88 111 TRP A CA 1
ATOM 846 C C . TRP A 1 111 ? 9.938 14.255 7.612 1.00 82.88 111 TRP A C 1
ATOM 848 O O . TRP A 1 111 ? 8.895 13.722 7.991 1.00 82.88 111 TRP A O 1
ATOM 858 N N . THR A 1 112 ? 10.021 14.987 6.506 1.00 81.19 112 THR A N 1
ATOM 859 C CA . THR A 1 112 ? 8.913 15.179 5.570 1.00 81.19 112 THR A CA 1
ATOM 860 C C . THR A 1 112 ? 9.294 14.628 4.204 1.00 81.19 112 THR A C 1
ATOM 862 O O . THR A 1 112 ? 10.449 14.727 3.778 1.00 81.19 112 THR A O 1
ATOM 865 N N . GLY A 1 113 ? 8.321 14.027 3.518 1.00 76.69 113 GLY A N 1
ATOM 866 C CA . GLY A 1 113 ? 8.545 13.455 2.196 1.00 76.69 113 GLY A CA 1
ATOM 867 C C . GLY A 1 113 ? 9.425 12.205 2.234 1.00 76.69 113 GLY A C 1
ATOM 868 O O . GLY A 1 113 ? 10.317 12.058 1.404 1.00 76.69 113 GLY A O 1
ATOM 869 N N . LEU A 1 114 ? 9.224 11.312 3.202 1.00 81.75 114 LEU A N 1
ATOM 870 C CA . LEU A 1 114 ? 9.879 10.008 3.162 1.00 81.75 114 LEU A CA 1
ATOM 871 C C . LEU A 1 114 ? 9.133 9.071 2.215 1.00 81.75 114 LEU A C 1
ATOM 873 O O . LEU A 1 114 ? 7.908 9.064 2.170 1.00 81.75 114 LEU A O 1
ATOM 877 N N . ILE A 1 115 ? 9.886 8.282 1.466 1.00 80.44 115 ILE A N 1
ATOM 878 C CA . ILE A 1 115 ? 9.387 7.191 0.640 1.00 80.44 115 ILE A CA 1
ATOM 879 C C . ILE A 1 115 ? 9.717 5.884 1.346 1.00 80.44 115 ILE A C 1
ATOM 881 O O . ILE A 1 115 ? 10.889 5.638 1.667 1.00 80.44 115 ILE A O 1
ATOM 885 N N . ASP A 1 116 ? 8.693 5.054 1.538 1.00 83.25 116 ASP A N 1
ATOM 886 C CA . ASP A 1 116 ? 8.894 3.677 1.957 1.00 83.25 116 ASP A CA 1
ATOM 887 C C . ASP A 1 116 ? 9.348 2.805 0.776 1.00 83.25 116 ASP A C 1
ATOM 889 O O . ASP A 1 116 ? 8.848 2.882 -0.348 1.00 83.25 116 ASP A O 1
ATOM 893 N N . LEU A 1 117 ? 10.353 1.980 1.046 1.00 82.38 117 LEU A N 1
ATOM 894 C CA . LEU A 1 117 ? 10.959 1.066 0.087 1.00 82.38 117 LEU A CA 1
ATOM 895 C C . LEU A 1 117 ? 10.523 -0.384 0.337 1.00 82.38 117 LEU A C 1
ATOM 897 O O . LEU A 1 117 ? 10.842 -1.255 -0.473 1.00 82.38 117 LEU A O 1
ATOM 901 N N . GLY A 1 118 ? 9.851 -0.663 1.460 1.00 83.75 118 GLY A N 1
ATOM 902 C CA . GLY A 1 118 ? 9.630 -2.015 1.971 1.00 83.75 118 GLY A CA 1
ATOM 903 C C . GLY A 1 118 ? 10.923 -2.733 2.380 1.00 83.75 118 GLY A C 1
ATOM 904 O O . GLY A 1 118 ? 10.908 -3.939 2.612 1.00 83.75 118 GLY A O 1
ATOM 905 N N . LEU A 1 119 ? 12.054 -2.018 2.428 1.00 89.25 119 LEU A N 1
ATOM 906 C CA . LEU A 1 119 ? 13.353 -2.551 2.824 1.00 89.25 119 LEU A CA 1
ATOM 907 C C . LEU A 1 119 ? 13.538 -2.363 4.330 1.00 89.25 119 LEU A C 1
ATOM 909 O O . LEU A 1 119 ? 13.598 -1.236 4.826 1.00 89.25 119 LEU A O 1
ATOM 913 N N . ALA A 1 120 ? 13.704 -3.468 5.047 1.00 91.44 120 ALA A N 1
ATOM 914 C CA . ALA A 1 120 ? 13.958 -3.448 6.478 1.00 91.44 120 ALA A CA 1
ATOM 915 C C . ALA A 1 120 ? 15.063 -4.430 6.862 1.00 91.44 120 ALA A C 1
ATOM 917 O O . ALA A 1 120 ? 15.204 -5.508 6.286 1.00 91.44 120 ALA A O 1
ATOM 918 N N . VAL A 1 121 ? 15.847 -4.061 7.871 1.00 92.69 121 VAL A N 1
ATOM 919 C CA . VAL A 1 121 ? 16.727 -5.002 8.566 1.00 92.69 121 VAL A CA 1
ATOM 920 C C . VAL A 1 121 ? 15.998 -5.461 9.817 1.00 92.69 121 VAL A C 1
ATOM 922 O O . VAL A 1 121 ? 15.652 -4.643 10.671 1.00 92.69 121 VAL A O 1
ATOM 925 N N . CYS A 1 122 ? 15.733 -6.757 9.899 1.00 91.50 122 CYS A N 1
ATOM 926 C CA . CYS A 1 122 ? 14.901 -7.359 10.926 1.00 91.50 122 CYS A CA 1
ATOM 927 C C . CYS A 1 122 ? 15.739 -8.217 11.872 1.00 91.50 122 CYS A C 1
ATOM 929 O O . CYS A 1 122 ? 16.637 -8.958 11.458 1.00 91.50 122 CYS A O 1
ATOM 931 N N . SER A 1 123 ? 15.383 -8.157 13.151 1.00 91.06 123 SER A N 1
ATOM 932 C CA . SER A 1 123 ? 15.848 -9.103 14.157 1.00 91.06 123 SER A CA 1
ATOM 933 C C . SER A 1 123 ? 15.100 -10.436 14.047 1.00 91.06 123 SER A C 1
ATOM 935 O O . SER A 1 123 ? 13.987 -10.519 13.522 1.00 91.06 123 SER A O 1
ATOM 937 N N . VAL A 1 124 ? 15.685 -11.487 14.620 1.00 88.88 124 VAL A N 1
ATOM 938 C CA . VAL A 1 124 ? 15.093 -12.837 14.720 1.00 88.88 124 VAL A CA 1
ATOM 939 C C . VAL A 1 124 ? 13.776 -12.840 15.513 1.00 88.88 124 VAL A C 1
ATOM 941 O O . VAL A 1 124 ? 12.992 -13.772 15.399 1.00 88.88 124 VAL A O 1
ATOM 944 N N . HIS A 1 125 ? 13.497 -11.786 16.284 1.00 87.12 125 HIS A N 1
ATOM 945 C CA . HIS A 1 125 ? 12.248 -11.637 17.036 1.00 87.12 125 HIS A CA 1
ATOM 946 C C . HIS A 1 125 ? 11.058 -11.159 16.190 1.00 87.12 125 HIS A C 1
ATOM 948 O O . HIS A 1 125 ? 9.939 -11.160 16.687 1.00 87.12 125 HIS A O 1
ATOM 954 N N . VAL A 1 126 ? 11.264 -10.765 14.926 1.00 88.94 126 VAL A N 1
ATOM 955 C CA . VAL A 1 126 ? 10.175 -10.288 14.055 1.00 88.94 126 VAL A CA 1
ATOM 956 C C . VAL A 1 126 ? 9.218 -11.410 13.621 1.00 88.94 126 VAL A C 1
ATOM 958 O O . VAL A 1 126 ? 8.014 -11.219 13.757 1.00 88.94 126 VAL A O 1
ATOM 961 N N . PRO A 1 127 ? 9.672 -12.576 13.112 1.00 88.88 127 PRO A N 1
ATOM 962 C CA . PRO A 1 127 ? 8.754 -13.634 12.683 1.00 88.88 127 PRO A CA 1
ATOM 963 C C . PRO A 1 127 ? 7.796 -14.143 13.779 1.00 88.88 127 PRO A C 1
ATOM 965 O O . PRO A 1 127 ? 6.611 -14.236 13.469 1.00 88.88 127 PRO A O 1
ATOM 968 N N . PRO A 1 128 ? 8.231 -14.373 15.040 1.00 88.56 128 PRO A N 1
ATOM 969 C CA . PRO A 1 128 ? 7.321 -14.749 16.125 1.00 88.56 128 PRO A CA 1
ATOM 970 C C . PRO A 1 128 ? 6.211 -13.726 16.380 1.00 88.56 128 PRO A C 1
ATOM 972 O O . PRO A 1 128 ? 5.080 -14.115 16.635 1.00 88.56 128 PRO A O 1
ATOM 975 N N . ARG A 1 129 ? 6.483 -12.421 16.222 1.00 86.44 129 ARG A N 1
ATOM 976 C CA . ARG A 1 129 ? 5.463 -11.368 16.393 1.00 86.44 129 ARG A CA 1
ATOM 977 C C . ARG A 1 129 ? 4.321 -11.490 15.395 1.00 86.44 129 ARG A C 1
ATOM 979 O O . ARG A 1 129 ? 3.173 -11.301 15.760 1.00 86.44 129 ARG A O 1
ATOM 986 N N . PHE A 1 130 ? 4.627 -11.865 14.154 1.00 86.62 130 PHE A N 1
ATOM 987 C CA . PHE A 1 130 ? 3.590 -12.157 13.164 1.00 86.62 130 PHE A CA 1
ATOM 988 C C . PHE A 1 130 ? 2.794 -13.422 13.497 1.00 86.62 130 PHE A C 1
ATOM 990 O O . PHE A 1 130 ? 1.689 -13.574 12.985 1.00 86.62 130 PHE A O 1
ATOM 997 N N . THR A 1 131 ? 3.362 -14.358 14.260 1.00 86.94 131 THR A N 1
ATOM 998 C CA . THR A 1 131 ? 2.665 -15.571 14.709 1.00 86.94 131 THR A CA 1
ATOM 999 C C . THR A 1 131 ? 1.762 -15.272 15.906 1.00 86.94 131 THR A C 1
ATOM 1001 O O . THR A 1 131 ? 0.639 -15.767 15.936 1.00 86.94 131 THR A O 1
ATOM 1004 N N . ASP A 1 132 ? 2.235 -14.452 16.848 1.00 86.75 132 ASP A N 1
ATOM 1005 C CA . ASP A 1 132 ? 1.497 -14.068 18.055 1.00 86.75 132 ASP A CA 1
ATOM 1006 C C . ASP A 1 132 ? 0.323 -13.127 17.735 1.00 86.75 132 ASP A C 1
ATOM 1008 O O . ASP A 1 132 ? -0.759 -13.277 18.299 1.00 86.75 132 ASP A O 1
ATOM 1012 N N . GLU A 1 133 ? 0.517 -12.186 16.805 1.00 84.38 133 GLU A N 1
ATOM 1013 C CA . GLU A 1 133 ? -0.491 -11.192 16.426 1.00 84.38 133 GLU A CA 1
ATOM 1014 C C . GLU A 1 133 ? -1.068 -11.508 15.039 1.00 84.38 133 GLU A C 1
ATOM 1016 O O . GLU A 1 133 ? -0.427 -11.340 13.991 1.00 84.38 133 GLU A O 1
ATOM 1021 N N . PHE A 1 134 ? -2.303 -12.022 15.034 1.00 81.19 134 PHE A N 1
ATOM 1022 C CA . PHE A 1 134 ? -2.961 -12.498 13.817 1.00 81.19 134 PHE A CA 1
ATOM 1023 C C . PHE A 1 134 ? -3.334 -11.363 12.845 1.00 81.19 134 PHE A C 1
ATOM 1025 O O . PHE A 1 134 ? -3.411 -11.596 11.634 1.00 81.19 134 PHE A O 1
ATOM 1032 N N . ASP A 1 135 ? -3.474 -10.141 13.348 1.00 84.94 135 ASP A N 1
ATOM 1033 C CA . ASP A 1 135 ? -3.938 -8.996 12.561 1.00 84.94 135 ASP A CA 1
ATOM 1034 C C . ASP A 1 135 ? -2.838 -8.387 11.681 1.00 84.94 135 ASP A C 1
ATOM 1036 O O . ASP A 1 135 ? -3.123 -7.721 10.686 1.00 84.94 135 ASP A O 1
ATOM 1040 N N . TYR A 1 136 ? -1.563 -8.675 11.966 1.00 86.06 136 TYR A N 1
ATOM 1041 C CA . TYR A 1 136 ? -0.457 -8.177 11.151 1.00 86.06 136 TYR A CA 1
ATOM 1042 C C . TYR A 1 136 ? -0.391 -8.868 9.787 1.00 86.06 136 TYR A C 1
ATOM 1044 O O . TYR A 1 136 ? 0.069 -10.009 9.658 1.00 86.06 136 TYR A O 1
ATOM 1052 N N . ARG A 1 137 ? -0.793 -8.133 8.743 1.00 84.19 137 ARG A N 1
ATOM 1053 C CA . ARG A 1 137 ? -0.709 -8.562 7.338 1.00 84.19 137 ARG A CA 1
ATOM 1054 C C . ARG A 1 137 ? 0.532 -8.003 6.646 1.00 84.19 137 ARG A C 1
ATOM 1056 O O . ARG A 1 137 ? 1.197 -8.722 5.898 1.00 84.19 137 ARG A O 1
ATOM 1063 N N . SER A 1 138 ? 0.866 -6.741 6.906 1.00 84.12 138 SER A N 1
ATOM 1064 C CA . SER A 1 138 ? 1.969 -6.026 6.262 1.00 84.12 138 SER A CA 1
ATOM 1065 C C . SER A 1 138 ? 3.074 -5.609 7.242 1.00 84.12 138 SER A C 1
ATOM 1067 O O . SER A 1 138 ? 2.935 -5.701 8.462 1.00 84.12 138 SER A O 1
ATOM 1069 N N . LEU A 1 139 ? 4.214 -5.161 6.700 1.00 83.25 139 LEU A N 1
ATOM 1070 C CA . LEU A 1 139 ? 5.278 -4.561 7.512 1.00 83.25 139 LEU A CA 1
ATOM 1071 C C . LEU A 1 139 ? 4.811 -3.247 8.157 1.00 83.25 139 LEU A C 1
ATOM 1073 O O . LEU A 1 139 ? 5.232 -2.945 9.270 1.00 83.25 139 LEU A O 1
ATOM 1077 N N . ASP A 1 140 ? 3.937 -2.501 7.481 1.00 82.81 140 ASP A N 1
ATOM 1078 C CA . ASP A 1 140 ? 3.402 -1.233 7.977 1.00 82.81 140 ASP A CA 1
ATOM 1079 C C . ASP A 1 140 ? 2.542 -1.456 9.225 1.00 82.81 140 ASP A C 1
ATOM 1081 O O . ASP A 1 140 ? 2.658 -0.697 10.185 1.00 82.81 140 ASP A O 1
ATOM 1085 N N . ASP A 1 141 ? 1.759 -2.540 9.250 1.00 84.50 141 ASP A N 1
ATOM 1086 C CA . ASP A 1 141 ? 0.936 -2.914 10.408 1.00 84.50 141 ASP A CA 1
ATOM 1087 C C . ASP A 1 141 ? 1.807 -3.289 11.605 1.00 84.50 141 ASP A C 1
ATOM 1089 O O . ASP A 1 141 ? 1.563 -2.819 12.712 1.00 84.50 141 ASP A O 1
ATOM 1093 N N . LEU A 1 142 ? 2.885 -4.050 11.375 1.00 86.38 142 LEU A N 1
ATOM 1094 C CA . LEU A 1 142 ? 3.856 -4.356 12.425 1.00 86.38 142 LEU A CA 1
ATOM 1095 C C . LEU A 1 142 ? 4.498 -3.077 12.974 1.00 86.38 142 LEU A C 1
ATOM 1097 O O . LEU A 1 142 ? 4.666 -2.936 14.180 1.00 86.38 142 LEU A O 1
ATOM 1101 N N . VAL A 1 143 ? 4.911 -2.151 12.104 1.00 86.81 143 VAL A N 1
ATOM 1102 C CA . VAL A 1 143 ? 5.532 -0.897 12.551 1.00 86.81 143 VAL A CA 1
ATOM 1103 C C . VAL A 1 143 ? 4.536 -0.070 13.353 1.00 86.81 143 VAL A C 1
ATOM 1105 O O . VAL A 1 143 ? 4.916 0.449 14.399 1.00 86.81 143 VAL A O 1
ATOM 1108 N N . ARG A 1 144 ? 3.281 0.030 12.901 1.00 84.19 144 ARG A N 1
ATOM 1109 C CA . ARG A 1 144 ? 2.218 0.740 13.619 1.00 84.19 144 ARG A CA 1
ATOM 1110 C C . ARG A 1 144 ? 1.970 0.115 14.992 1.00 84.19 144 ARG A C 1
ATOM 1112 O O . ARG A 1 144 ? 2.094 0.816 15.989 1.00 84.19 144 ARG A O 1
ATOM 1119 N N . GLY A 1 145 ? 1.754 -1.196 15.054 1.00 84.25 145 GLY A N 1
ATOM 1120 C CA . GLY A 1 145 ? 1.502 -1.897 16.312 1.00 84.25 145 GLY A CA 1
ATOM 1121 C C . GLY A 1 145 ? 2.682 -1.845 17.288 1.00 84.25 145 GLY A C 1
ATOM 1122 O O . GLY A 1 145 ? 2.493 -1.645 18.484 1.00 84.25 145 GLY A O 1
ATOM 1123 N N . VAL A 1 146 ? 3.930 -1.908 16.802 1.00 85.00 146 VAL A N 1
ATOM 1124 C CA . VAL A 1 146 ? 5.119 -1.749 17.664 1.00 85.00 146 VAL A CA 1
ATOM 1125 C C . VAL A 1 146 ? 5.249 -0.320 18.205 1.00 85.00 146 VAL A C 1
ATOM 1127 O O . VAL A 1 146 ? 5.725 -0.148 19.326 1.00 85.00 146 VAL A O 1
ATOM 1130 N N . LEU A 1 147 ? 4.845 0.698 17.439 1.00 83.69 147 LEU A N 1
ATOM 1131 C CA . LEU A 1 147 ? 4.847 2.090 17.901 1.00 83.69 147 LEU A CA 1
ATOM 1132 C C . LEU A 1 147 ? 3.726 2.358 18.919 1.00 83.69 147 LEU A C 1
ATOM 1134 O O . LEU A 1 147 ? 3.968 3.053 19.901 1.00 83.69 147 LEU A O 1
ATOM 1138 N N . GLU A 1 148 ? 2.539 1.780 18.723 1.00 81.81 148 GLU A N 1
ATOM 1139 C CA . GLU A 1 148 ? 1.402 1.906 19.648 1.00 81.81 148 GLU A CA 1
ATOM 1140 C C . GLU A 1 148 ? 1.636 1.144 20.962 1.00 81.81 148 GLU A C 1
ATOM 1142 O O . GLU A 1 148 ? 1.334 1.643 22.046 1.00 81.81 148 GLU A O 1
ATOM 1147 N N . HIS A 1 149 ? 2.237 -0.047 20.893 1.00 77.62 149 HIS A N 1
ATOM 1148 C CA . HIS A 1 149 ? 2.484 -0.913 22.050 1.00 77.62 149 HIS A CA 1
ATOM 1149 C C . HIS A 1 149 ? 3.907 -0.806 22.619 1.00 77.62 149 HIS A C 1
ATOM 1151 O O . HIS A 1 149 ? 4.369 -1.715 23.323 1.00 77.62 149 HIS A O 1
ATOM 1157 N N . GLU A 1 150 ? 4.612 0.302 22.363 1.00 71.62 150 GLU A N 1
ATOM 1158 C CA . GLU A 1 150 ? 5.982 0.490 22.851 1.00 71.62 150 GLU A CA 1
ATOM 1159 C C . GLU A 1 150 ? 6.055 0.421 24.389 1.00 71.62 150 GLU A C 1
ATOM 1161 O O . GLU A 1 150 ? 6.995 -0.157 24.934 1.00 71.62 150 GLU A O 1
ATOM 1166 N N . GLU A 1 151 ? 5.047 0.932 25.102 1.00 69.69 151 GLU A N 1
ATOM 1167 C CA . GLU A 1 151 ? 5.018 0.930 26.574 1.00 69.69 151 GLU A CA 1
ATOM 1168 C C . GLU A 1 151 ? 4.930 -0.479 27.179 1.00 69.69 151 GLU A C 1
ATOM 1170 O O . GLU A 1 151 ? 5.449 -0.722 28.269 1.00 69.69 151 GLU A O 1
ATOM 1175 N N . ILE A 1 152 ? 4.298 -1.418 26.470 1.00 75.00 152 ILE A N 1
ATOM 1176 C CA . ILE A 1 152 ? 4.030 -2.772 26.969 1.00 75.00 152 ILE A CA 1
ATOM 1177 C C . ILE A 1 152 ? 5.188 -3.705 26.610 1.00 75.00 152 ILE A C 1
ATOM 1179 O O . ILE A 1 152 ? 5.668 -4.476 27.441 1.00 75.00 152 ILE A O 1
ATOM 1183 N N . LEU A 1 153 ? 5.641 -3.642 25.357 1.00 76.25 153 LEU A N 1
ATOM 1184 C CA . LEU A 1 153 ? 6.621 -4.576 24.802 1.00 76.25 153 LEU A CA 1
ATOM 1185 C C . LEU A 1 153 ? 8.057 -4.052 24.889 1.00 76.25 153 LEU A C 1
ATOM 1187 O O . LEU A 1 153 ? 9.002 -4.842 24.847 1.00 76.25 153 LEU A O 1
ATOM 1191 N N . GLY A 1 154 ? 8.237 -2.732 24.991 1.00 80.62 154 GLY A N 1
ATOM 1192 C CA . GLY A 1 154 ? 9.541 -2.074 25.072 1.00 80.62 154 GLY A CA 1
ATOM 1193 C C . GLY A 1 154 ? 10.410 -2.229 23.823 1.00 80.62 154 GLY A C 1
ATOM 1194 O O . GLY A 1 154 ? 11.605 -1.937 23.884 1.00 80.62 154 GLY A O 1
ATOM 1195 N N . HIS A 1 155 ? 9.854 -2.731 22.715 1.00 85.31 155 HIS A N 1
ATOM 1196 C CA . HIS A 1 155 ? 10.562 -2.927 21.455 1.00 85.31 155 HIS A CA 1
ATOM 1197 C C . HIS A 1 155 ? 10.632 -1.632 20.660 1.00 85.31 155 HIS A C 1
ATOM 1199 O O . HIS A 1 155 ? 9.629 -0.957 20.469 1.00 85.31 155 HIS A O 1
ATOM 1205 N N . THR A 1 156 ? 11.818 -1.315 20.145 1.00 87.12 156 THR A N 1
ATOM 1206 C CA . THR A 1 156 ? 12.047 -0.068 19.419 1.00 87.12 156 THR A CA 1
ATOM 1207 C C . THR A 1 156 ? 12.230 -0.324 17.927 1.00 87.12 156 THR A C 1
ATOM 1209 O O . THR A 1 156 ? 12.908 -1.265 17.491 1.00 87.12 156 THR A O 1
ATOM 1212 N N . VAL A 1 157 ? 11.644 0.557 17.120 1.00 90.81 157 VAL A N 1
ATOM 1213 C CA . VAL A 1 157 ? 11.893 0.634 15.680 1.00 90.81 157 VAL A CA 1
ATOM 1214 C C . VAL A 1 157 ? 12.905 1.739 15.425 1.00 90.81 157 VAL A C 1
ATOM 1216 O O . VAL A 1 157 ? 12.786 2.838 15.953 1.00 90.81 157 VAL A O 1
ATOM 1219 N N . SER A 1 158 ? 13.919 1.477 14.608 1.00 89.69 158 SER A N 1
ATOM 1220 C CA . SER A 1 158 ? 14.880 2.498 14.186 1.00 89.69 158 SER A CA 1
ATOM 1221 C C . SER A 1 158 ? 14.654 2.914 12.736 1.00 89.69 158 SER A C 1
ATOM 1223 O O . SER A 1 158 ? 14.360 2.082 11.886 1.00 89.69 158 SER A O 1
ATOM 1225 N N . LEU A 1 159 ? 14.865 4.189 12.426 1.00 89.94 159 LEU A N 1
ATOM 1226 C CA . LEU A 1 159 ? 14.835 4.719 11.066 1.00 89.94 159 LEU A CA 1
ATOM 1227 C C . LEU A 1 159 ? 16.265 4.890 10.533 1.00 89.94 159 LEU A C 1
ATOM 1229 O O . LEU A 1 159 ? 17.175 5.347 11.236 1.00 89.94 159 LEU A O 1
ATOM 1233 N N . HIS A 1 160 ? 16.481 4.523 9.277 1.00 89.00 160 HIS A N 1
ATOM 1234 C CA . HIS A 1 160 ? 17.682 4.838 8.519 1.00 89.00 160 HIS A CA 1
ATOM 1235 C C . HIS A 1 160 ? 17.274 5.487 7.196 1.00 89.00 160 HIS A C 1
ATOM 1237 O O . HIS A 1 160 ? 16.617 4.865 6.365 1.00 89.00 160 HIS A O 1
ATOM 1243 N N . VAL A 1 161 ? 17.655 6.749 7.006 1.00 87.75 161 VAL A N 1
ATOM 1244 C CA . VAL A 1 161 ? 17.388 7.479 5.763 1.00 87.75 161 VAL A CA 1
ATOM 1245 C C . VAL A 1 161 ? 18.610 7.363 4.862 1.00 87.75 161 VAL A C 1
ATOM 1247 O O . VAL A 1 161 ? 19.705 7.747 5.274 1.00 87.75 161 VAL A O 1
ATOM 1250 N N . LEU A 1 162 ? 18.416 6.844 3.650 1.00 84.50 162 LEU A N 1
ATOM 1251 C CA . LEU A 1 162 ? 19.492 6.678 2.671 1.00 84.50 162 LEU A CA 1
ATOM 1252 C C . LEU A 1 162 ? 20.118 8.021 2.281 1.00 84.50 162 LEU A C 1
ATOM 1254 O O . LEU A 1 162 ? 19.434 9.045 2.165 1.00 84.50 162 LEU A O 1
ATOM 1258 N N . GLY A 1 163 ? 21.430 8.002 2.049 1.00 78.12 163 GLY A N 1
ATOM 1259 C CA . GLY A 1 163 ? 22.171 9.175 1.598 1.00 78.12 163 GLY A CA 1
ATOM 1260 C C . GLY A 1 163 ? 21.824 9.561 0.158 1.00 78.12 163 GLY A C 1
ATOM 1261 O O . GLY A 1 163 ? 21.432 8.728 -0.651 1.00 78.12 163 GLY A O 1
ATOM 1262 N N . GLY A 1 164 ? 22.039 10.829 -0.210 1.00 72.19 164 GLY A N 1
ATOM 1263 C CA . GLY A 1 164 ? 21.713 11.331 -1.556 1.00 72.19 164 GLY A CA 1
ATOM 1264 C C . GLY A 1 164 ? 22.517 10.710 -2.712 1.00 72.19 164 GLY A C 1
ATOM 1265 O O . GLY A 1 164 ? 22.175 10.936 -3.869 1.00 72.19 164 GLY A O 1
ATOM 1266 N N . GLN A 1 165 ? 23.578 9.954 -2.413 1.00 76.56 165 GLN A N 1
ATOM 1267 C CA . GLN A 1 165 ? 24.394 9.227 -3.397 1.00 76.56 165 GLN A CA 1
ATOM 1268 C C . GLN A 1 165 ? 23.862 7.813 -3.677 1.00 76.56 165 GLN A C 1
ATOM 1270 O O . GLN A 1 165 ? 24.244 7.198 -4.671 1.00 76.56 165 GLN A O 1
ATOM 1275 N N . GLU A 1 166 ? 22.990 7.296 -2.812 1.00 83.19 166 GLU A N 1
ATOM 1276 C CA . GLU A 1 166 ? 22.413 5.966 -2.943 1.00 83.19 166 GLU A CA 1
ATOM 1277 C C . GLU A 1 166 ? 21.029 6.064 -3.588 1.00 83.19 166 GLU A C 1
ATOM 1279 O O . GLU A 1 166 ? 20.179 6.892 -3.252 1.00 83.19 166 GLU A O 1
ATOM 1284 N N . TYR A 1 167 ? 20.804 5.198 -4.560 1.00 85.50 167 TYR A N 1
ATOM 1285 C CA . TYR A 1 167 ? 19.550 5.009 -5.243 1.00 85.50 167 TYR A CA 1
ATOM 1286 C C . TYR A 1 167 ? 18.852 3.780 -4.679 1.00 85.50 167 TYR A C 1
ATOM 1288 O O . TYR A 1 167 ? 19.370 2.672 -4.767 1.00 85.50 167 TYR A O 1
ATOM 1296 N N . ALA A 1 168 ? 17.633 3.969 -4.191 1.00 85.75 168 ALA A N 1
ATOM 1297 C CA . ALA A 1 168 ? 16.691 2.892 -3.939 1.00 85.75 168 ALA A CA 1
ATOM 1298 C C . ALA A 1 168 ? 15.288 3.337 -4.351 1.00 85.75 168 ALA A C 1
ATOM 1300 O O . ALA A 1 168 ? 14.912 4.498 -4.139 1.00 85.75 168 ALA A O 1
ATOM 1301 N N . CYS A 1 169 ? 14.538 2.439 -4.981 1.00 85.25 169 CYS A N 1
ATOM 1302 C CA . CYS A 1 169 ? 13.143 2.647 -5.345 1.00 85.25 169 CYS A CA 1
ATOM 1303 C C . CYS A 1 169 ? 12.445 1.292 -5.498 1.00 85.25 169 CYS A C 1
ATOM 1305 O O . CYS A 1 169 ? 12.989 0.386 -6.134 1.00 85.25 169 CYS A O 1
ATOM 1307 N N . ARG A 1 170 ? 11.249 1.163 -4.920 1.00 85.94 170 ARG A N 1
ATOM 1308 C CA . ARG A 1 170 ? 10.361 0.015 -5.116 1.00 85.94 170 ARG A CA 1
ATOM 1309 C C . ARG A 1 170 ? 9.401 0.313 -6.263 1.00 85.94 170 ARG A C 1
ATOM 1311 O O . ARG A 1 170 ? 8.802 1.387 -6.304 1.00 85.94 170 ARG A O 1
ATOM 1318 N N . VAL A 1 171 ? 9.252 -0.633 -7.184 1.00 85.81 171 VAL A N 1
ATOM 1319 C CA . VAL A 1 171 ? 8.306 -0.509 -8.296 1.00 85.81 171 VAL A CA 1
ATOM 1320 C C . VAL A 1 171 ? 6.943 -1.033 -7.847 1.00 85.81 171 VAL A C 1
ATOM 1322 O O . VAL A 1 171 ? 6.743 -2.239 -7.800 1.00 85.81 171 VAL A O 1
ATOM 1325 N N . SER A 1 172 ? 6.017 -0.138 -7.498 1.00 80.81 172 SER A N 1
ATOM 1326 C CA . SER A 1 172 ? 4.612 -0.503 -7.235 1.00 80.81 172 SER A CA 1
ATOM 1327 C C . SER A 1 172 ? 3.703 -0.215 -8.432 1.00 80.81 172 SER A C 1
ATOM 1329 O O . SER A 1 172 ? 2.816 -1.001 -8.742 1.00 80.81 172 SER A O 1
ATOM 1331 N N . ASN A 1 173 ? 3.970 0.888 -9.139 1.00 80.19 173 ASN A N 1
ATOM 1332 C CA . ASN A 1 173 ? 3.071 1.453 -10.146 1.00 80.19 173 ASN A CA 1
ATOM 1333 C C . ASN A 1 173 ? 3.766 1.508 -11.512 1.00 80.19 173 ASN A C 1
ATOM 1335 O O . ASN A 1 173 ? 4.996 1.600 -11.587 1.00 80.19 173 ASN A O 1
ATOM 1339 N N . MET A 1 174 ? 3.003 1.555 -12.608 1.00 79.06 174 MET A N 1
ATOM 1340 C CA . MET A 1 174 ? 3.582 1.659 -13.956 1.00 79.06 174 MET A CA 1
ATOM 1341 C C . MET A 1 174 ? 4.371 2.962 -14.162 1.00 79.06 174 MET A C 1
ATOM 1343 O O . MET A 1 174 ? 5.410 2.972 -14.825 1.00 79.06 174 MET A O 1
ATOM 1347 N N . ASN A 1 175 ? 3.939 4.058 -13.533 1.00 81.12 175 ASN A N 1
ATOM 1348 C CA . ASN A 1 175 ? 4.678 5.324 -13.549 1.00 81.12 175 ASN A CA 1
ATOM 1349 C C . ASN A 1 175 ? 6.064 5.166 -12.906 1.00 81.12 175 ASN A C 1
ATOM 1351 O O . ASN A 1 175 ? 7.060 5.658 -13.441 1.00 81.12 175 ASN A O 1
ATOM 1355 N N . LEU A 1 176 ? 6.147 4.419 -11.800 1.00 82.00 176 LEU A N 1
ATOM 1356 C CA . LEU A 1 176 ? 7.419 4.088 -11.161 1.00 82.00 176 LEU A CA 1
ATOM 1357 C C . LEU A 1 176 ? 8.233 3.121 -12.002 1.00 82.00 176 LEU A C 1
ATOM 1359 O O . LEU A 1 176 ? 9.440 3.300 -12.102 1.00 82.00 176 LEU A O 1
ATOM 1363 N N . TYR A 1 177 ? 7.601 2.148 -12.655 1.00 86.81 177 TYR A N 1
ATOM 1364 C CA . TYR A 1 177 ? 8.290 1.264 -13.589 1.00 86.81 177 TYR A CA 1
ATOM 1365 C C . TYR A 1 177 ? 8.967 2.063 -14.710 1.00 86.81 177 TYR A C 1
ATOM 1367 O O . TYR A 1 177 ? 10.162 1.890 -14.967 1.00 86.81 177 TYR A O 1
ATOM 1375 N N . ALA A 1 178 ? 8.241 2.999 -15.326 1.00 85.44 178 ALA A N 1
ATOM 1376 C CA . ALA A 1 178 ? 8.771 3.880 -16.360 1.00 85.44 178 ALA A CA 1
ATOM 1377 C C . ALA A 1 178 ? 9.913 4.766 -15.828 1.00 85.44 178 ALA A C 1
ATOM 1379 O O . ALA A 1 178 ? 10.976 4.880 -16.444 1.00 85.44 178 ALA A O 1
ATOM 1380 N N . LEU A 1 179 ? 9.727 5.355 -14.646 1.00 85.44 179 LEU A N 1
ATOM 1381 C CA . LEU A 1 179 ? 10.714 6.224 -14.013 1.00 85.44 179 LEU A CA 1
ATOM 1382 C C . LEU A 1 179 ? 11.994 5.471 -13.619 1.00 85.44 179 LEU A C 1
ATOM 1384 O O . LEU A 1 179 ? 13.094 5.915 -13.945 1.00 85.44 179 LEU A O 1
ATOM 1388 N N . VAL A 1 180 ? 11.867 4.317 -12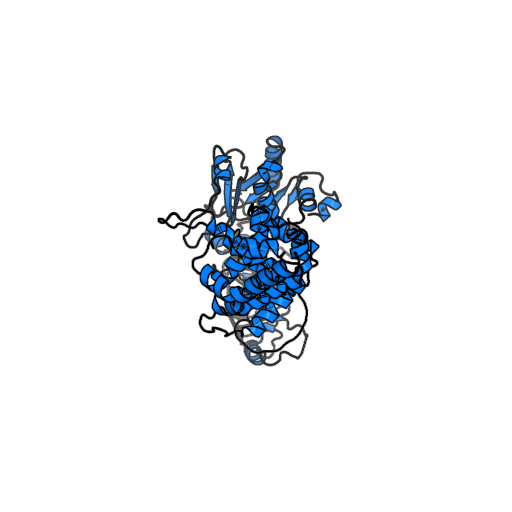.958 1.00 87.19 180 VAL A N 1
ATOM 1389 C CA . VAL A 1 180 ? 12.991 3.460 -12.552 1.00 87.19 180 VAL A CA 1
ATOM 1390 C C . VAL A 1 180 ? 13.744 2.961 -13.777 1.00 87.19 180 VAL A C 1
ATOM 1392 O O . VAL A 1 180 ? 14.973 2.989 -13.785 1.00 87.19 180 VAL A O 1
ATOM 1395 N N . THR A 1 181 ? 13.035 2.579 -14.841 1.00 88.00 181 THR A N 1
ATOM 1396 C CA . THR A 1 181 ? 13.668 2.166 -16.099 1.00 88.00 181 THR A CA 1
ATOM 1397 C C . THR A 1 181 ? 14.466 3.311 -16.717 1.00 88.00 181 THR A C 1
ATOM 1399 O O . THR A 1 181 ? 15.613 3.119 -17.118 1.00 88.00 181 THR A O 1
ATOM 1402 N N . ARG A 1 182 ? 13.925 4.533 -16.725 1.00 86.19 182 ARG A N 1
ATOM 1403 C CA . ARG A 1 182 ? 14.668 5.715 -17.174 1.00 86.19 182 ARG A CA 1
ATOM 1404 C C . ARG A 1 182 ? 15.900 5.981 -16.309 1.00 86.19 182 ARG A C 1
ATOM 1406 O O . ARG A 1 182 ? 16.978 6.204 -16.849 1.00 86.19 182 ARG A O 1
ATOM 1413 N N . HIS A 1 183 ? 15.769 5.908 -14.987 1.00 86.38 183 HIS A N 1
ATOM 1414 C CA . HIS A 1 183 ? 16.892 6.064 -14.060 1.00 86.38 183 HIS A CA 1
ATOM 1415 C C . HIS A 1 183 ? 17.982 5.005 -14.289 1.00 86.38 183 HIS A C 1
ATOM 1417 O O . HIS A 1 183 ? 19.172 5.322 -14.240 1.00 86.38 183 HIS A O 1
ATOM 1423 N N . LEU A 1 184 ? 17.596 3.765 -14.600 1.00 86.69 184 LEU A N 1
ATOM 1424 C CA . LEU A 1 184 ? 18.522 2.689 -14.952 1.00 86.69 184 LEU A CA 1
ATOM 1425 C C . LEU A 1 184 ? 19.308 3.019 -16.234 1.00 86.69 184 LEU A C 1
ATOM 1427 O O . LEU A 1 184 ? 20.530 2.868 -16.259 1.00 86.69 184 LEU A O 1
ATOM 1431 N N . LEU A 1 185 ? 18.628 3.505 -17.279 1.00 86.31 185 LEU A N 1
ATOM 1432 C CA . LEU A 1 185 ? 19.250 3.897 -18.553 1.00 86.31 185 LEU A CA 1
ATOM 1433 C C . LEU A 1 185 ? 20.119 5.152 -18.424 1.00 86.31 185 LEU A C 1
ATOM 1435 O O . LEU A 1 185 ? 21.145 5.268 -19.088 1.00 86.31 185 LEU A O 1
ATOM 1439 N N . ASP A 1 186 ? 19.742 6.069 -17.536 1.00 85.12 186 ASP A N 1
ATOM 1440 C CA . ASP A 1 186 ? 20.515 7.269 -17.224 1.00 85.12 186 ASP A CA 1
ATOM 1441 C C . ASP A 1 186 ? 21.690 6.987 -16.263 1.00 85.12 186 ASP A C 1
ATOM 1443 O O . ASP A 1 186 ? 22.415 7.909 -15.892 1.00 85.12 186 ASP A O 1
ATOM 1447 N N . ASN A 1 187 ? 21.922 5.718 -15.900 1.00 84.69 187 ASN A N 1
ATOM 1448 C CA . ASN A 1 187 ? 22.991 5.232 -15.016 1.00 84.69 187 ASN A CA 1
ATOM 1449 C C . ASN A 1 187 ? 22.924 5.742 -13.566 1.00 84.69 187 ASN A C 1
ATOM 1451 O O . ASN A 1 187 ? 23.942 5.811 -12.882 1.00 84.69 187 ASN A O 1
ATOM 1455 N N . TRP A 1 188 ? 21.729 6.048 -13.062 1.00 82.88 188 TRP A N 1
ATOM 1456 C CA . TRP A 1 188 ? 21.530 6.470 -11.671 1.00 82.88 188 TRP A CA 1
ATOM 1457 C C . TRP A 1 188 ? 21.767 5.337 -10.673 1.00 82.88 188 TRP A C 1
ATOM 1459 O O . TRP A 1 188 ? 22.159 5.579 -9.538 1.00 82.88 188 TRP A O 1
ATOM 1469 N N . VAL A 1 189 ? 21.553 4.093 -11.108 1.00 84.62 189 VAL A N 1
ATOM 1470 C CA . VAL A 1 189 ? 21.718 2.875 -10.297 1.00 84.62 189 VAL A CA 1
ATOM 1471 C C . VAL A 1 189 ? 23.120 2.275 -10.473 1.00 84.62 189 VAL A C 1
ATOM 1473 O O . VAL A 1 189 ? 23.313 1.067 -10.372 1.00 84.62 189 VAL A O 1
ATOM 1476 N N . TYR A 1 190 ? 24.132 3.089 -10.789 1.00 82.12 190 TYR A N 1
ATOM 1477 C CA . TYR A 1 190 ? 25.505 2.597 -10.934 1.00 82.12 190 TYR A CA 1
ATOM 1478 C C . TYR A 1 190 ? 25.957 1.892 -9.637 1.00 82.12 190 TYR A C 1
ATOM 1480 O O . TYR A 1 190 ? 25.730 2.446 -8.558 1.00 82.12 190 TYR A O 1
ATOM 1488 N N . PRO A 1 191 ? 26.568 0.688 -9.692 1.00 81.50 191 PRO A N 1
ATOM 1489 C CA . PRO A 1 191 ? 27.144 -0.003 -10.856 1.00 81.50 191 PRO A CA 1
ATOM 1490 C C . PRO A 1 191 ? 26.196 -0.944 -11.628 1.00 81.50 191 PRO A C 1
ATOM 1492 O O . PRO A 1 191 ? 26.633 -1.571 -12.594 1.00 81.50 191 PRO A O 1
ATOM 1495 N N . MET A 1 192 ? 24.924 -1.069 -11.243 1.00 78.56 192 MET A N 1
ATOM 1496 C CA . MET A 1 192 ? 23.933 -1.936 -11.897 1.00 78.56 192 MET A CA 1
ATOM 1497 C C . MET A 1 192 ? 23.357 -1.276 -13.156 1.00 78.56 192 MET A C 1
ATOM 1499 O O . MET A 1 192 ? 22.206 -0.855 -13.200 1.00 78.56 192 MET A O 1
ATOM 1503 N N . THR A 1 193 ? 24.178 -1.161 -14.196 1.00 78.69 193 THR A N 1
ATOM 1504 C CA . THR A 1 193 ? 23.768 -0.617 -15.499 1.00 78.69 193 THR A CA 1
ATOM 1505 C C . THR A 1 193 ? 23.660 -1.736 -16.537 1.00 78.69 193 THR A C 1
ATOM 1507 O O . THR A 1 193 ? 24.363 -2.744 -16.409 1.00 78.69 193 THR A O 1
ATOM 1510 N N . PRO A 1 194 ? 22.855 -1.585 -17.610 1.00 75.94 194 PRO A N 1
ATOM 1511 C CA . PRO A 1 194 ? 22.747 -2.605 -18.660 1.00 75.94 194 PRO A CA 1
ATOM 1512 C C . PRO A 1 194 ? 24.097 -3.003 -19.279 1.00 75.94 194 PRO A C 1
ATOM 1514 O O . PRO A 1 194 ? 24.291 -4.148 -19.676 1.00 75.94 194 PRO A O 1
ATOM 1517 N N . ALA A 1 195 ? 25.059 -2.075 -19.322 1.00 72.94 195 ALA A N 1
ATOM 1518 C CA . ALA A 1 195 ? 26.418 -2.354 -19.780 1.00 72.94 195 ALA A CA 1
ATOM 1519 C C . ALA A 1 195 ? 27.217 -3.225 -18.789 1.00 72.94 195 ALA A C 1
ATOM 1521 O O . ALA A 1 195 ? 27.942 -4.124 -19.207 1.00 72.94 195 ALA A O 1
ATOM 1522 N N . SER A 1 196 ? 27.069 -2.977 -17.485 1.00 71.94 196 SER A N 1
ATOM 1523 C CA . SER A 1 196 ? 27.762 -3.694 -16.403 1.00 71.94 196 SER A CA 1
ATOM 1524 C C . SER A 1 196 ? 27.168 -5.088 -16.145 1.00 71.94 196 SER A C 1
ATOM 1526 O O . SER A 1 196 ? 27.890 -6.055 -15.916 1.00 71.94 196 SER A O 1
ATOM 1528 N N . MET A 1 197 ? 25.844 -5.228 -16.276 1.00 63.91 197 MET A N 1
ATOM 1529 C CA . MET A 1 197 ? 25.118 -6.491 -16.072 1.00 63.91 197 MET A CA 1
ATOM 1530 C C . MET A 1 197 ? 25.325 -7.524 -17.188 1.00 63.91 197 MET A C 1
ATOM 1532 O O . MET A 1 197 ? 24.897 -8.670 -17.063 1.00 63.91 197 MET A O 1
ATOM 1536 N N . SER A 1 198 ? 26.025 -7.165 -18.264 1.00 59.97 198 SER A N 1
ATOM 1537 C CA . SER A 1 198 ? 26.286 -8.051 -19.400 1.00 59.97 198 SER A CA 1
ATOM 1538 C C . SER A 1 198 ? 27.295 -9.188 -19.111 1.00 59.97 198 SER A C 1
ATOM 1540 O O . SER A 1 198 ? 27.645 -9.954 -20.013 1.00 59.97 198 SER A O 1
ATOM 1542 N N . GLY A 1 199 ? 27.776 -9.321 -17.873 1.00 49.75 199 GLY A N 1
ATOM 1543 C CA . GLY A 1 199 ? 28.936 -10.130 -17.480 1.00 49.75 199 GLY A CA 1
ATOM 1544 C C . GLY A 1 199 ? 28.775 -11.655 -17.387 1.00 49.75 199 GLY A C 1
ATOM 1545 O O . GLY A 1 199 ? 29.509 -12.269 -16.619 1.00 49.75 199 GLY A O 1
ATOM 1546 N N . SER A 1 200 ? 27.873 -12.313 -18.125 1.00 48.09 200 SER A N 1
ATOM 1547 C CA . SER A 1 200 ? 27.842 -13.797 -18.113 1.00 48.09 200 SER A CA 1
ATOM 1548 C C . SER A 1 200 ? 27.316 -14.482 -19.383 1.00 48.09 200 SER A C 1
ATOM 1550 O O . SER A 1 200 ? 27.580 -15.663 -19.603 1.00 48.09 200 SER A O 1
ATOM 1552 N N . ARG A 1 201 ? 26.623 -13.772 -20.282 1.00 54.16 201 ARG A N 1
ATOM 1553 C CA . ARG A 1 201 ? 26.129 -14.345 -21.545 1.00 54.16 201 ARG A CA 1
ATOM 1554 C C . ARG A 1 201 ? 26.503 -13.445 -22.718 1.00 54.16 201 ARG A C 1
ATOM 1556 O O . ARG A 1 201 ? 26.040 -12.317 -22.801 1.00 54.16 201 ARG A O 1
ATOM 1563 N N . ALA A 1 202 ? 27.260 -13.976 -23.680 1.00 49.81 202 ALA A N 1
ATOM 1564 C CA . ALA A 1 202 ? 27.663 -13.265 -24.904 1.00 49.81 202 ALA A CA 1
ATOM 1565 C C . ALA A 1 202 ? 26.477 -12.666 -25.703 1.00 49.81 202 ALA A C 1
ATOM 1567 O O . ALA A 1 202 ? 26.649 -11.731 -26.481 1.00 49.81 202 ALA A O 1
ATOM 1568 N N . ALA A 1 203 ? 25.257 -13.179 -25.495 1.00 50.25 203 ALA A N 1
ATOM 1569 C CA . ALA A 1 203 ? 24.028 -12.689 -26.120 1.00 50.25 203 ALA A CA 1
ATOM 1570 C C . ALA A 1 203 ? 23.527 -11.336 -25.570 1.00 50.25 203 ALA A C 1
ATOM 1572 O O . ALA A 1 203 ? 22.724 -10.680 -26.230 1.00 50.25 203 ALA A O 1
ATOM 1573 N N . THR A 1 204 ? 23.979 -10.903 -24.389 1.00 56.69 204 THR A N 1
ATOM 1574 C CA . THR A 1 204 ? 23.544 -9.645 -23.753 1.00 56.69 204 THR A CA 1
ATOM 1575 C C . THR A 1 204 ? 24.571 -8.522 -23.877 1.00 56.69 204 THR A C 1
ATOM 1577 O O . THR A 1 204 ? 24.389 -7.472 -23.277 1.00 56.69 204 THR A O 1
ATOM 1580 N N . GLU A 1 205 ? 25.637 -8.704 -24.666 1.00 64.38 205 GLU A N 1
ATOM 1581 C CA . GLU A 1 205 ? 26.641 -7.656 -24.872 1.00 64.38 205 GLU A CA 1
ATOM 1582 C C . GLU A 1 205 ? 26.041 -6.442 -25.589 1.00 64.38 205 GLU A C 1
ATOM 1584 O O . GLU A 1 205 ? 25.775 -6.459 -26.797 1.00 64.38 205 GLU A O 1
ATOM 1589 N N . HIS A 1 206 ? 25.847 -5.371 -24.818 1.00 71.81 206 HIS A N 1
ATOM 1590 C CA . HIS A 1 206 ? 25.369 -4.082 -25.293 1.00 71.81 206 HIS A CA 1
ATOM 1591 C C . HIS A 1 206 ? 26.550 -3.162 -25.622 1.00 71.81 206 HIS A C 1
ATOM 1593 O O . HIS A 1 206 ? 27.395 -2.868 -24.778 1.00 71.81 206 HIS A O 1
ATOM 1599 N N . GLN A 1 207 ? 26.598 -2.666 -26.856 1.00 76.12 207 GLN A N 1
ATOM 1600 C CA . GLN A 1 207 ? 27.459 -1.553 -27.232 1.00 76.12 207 GLN A CA 1
ATOM 1601 C C . GLN A 1 207 ? 26.811 -0.249 -26.772 1.00 76.12 207 GLN A C 1
ATOM 1603 O O . GLN A 1 207 ? 25.686 0.070 -27.167 1.00 76.12 207 GLN A O 1
ATOM 1608 N N . VAL A 1 208 ? 27.536 0.513 -25.957 1.00 77.94 208 VAL A N 1
ATOM 1609 C CA . VAL A 1 208 ? 27.108 1.843 -25.520 1.00 77.94 208 VAL A CA 1
ATOM 1610 C C . VAL A 1 208 ? 27.478 2.862 -26.598 1.00 77.94 208 VAL A C 1
ATOM 1612 O O . VAL A 1 208 ? 28.637 2.983 -26.992 1.00 77.94 208 VAL A O 1
ATOM 1615 N N . ARG A 1 209 ? 26.482 3.595 -27.090 1.00 78.50 209 ARG A N 1
ATOM 1616 C CA . ARG A 1 209 ? 26.622 4.742 -27.994 1.00 78.50 209 ARG A CA 1
ATOM 1617 C C . ARG A 1 209 ? 26.394 6.047 -27.223 1.00 78.50 209 ARG A C 1
ATOM 1619 O O . ARG A 1 209 ? 25.999 6.048 -26.059 1.00 78.50 209 ARG A O 1
ATOM 1626 N N . GLN A 1 210 ? 26.643 7.183 -27.877 1.00 76.31 210 GLN A N 1
ATOM 1627 C CA . GLN A 1 210 ? 26.379 8.505 -27.298 1.00 76.31 210 GLN A CA 1
ATOM 1628 C C . GLN A 1 210 ? 24.900 8.660 -26.888 1.00 76.31 210 GLN A C 1
ATOM 1630 O O . GLN A 1 210 ? 24.020 8.085 -27.526 1.00 76.31 210 GLN A O 1
ATOM 1635 N N . ARG A 1 211 ? 24.635 9.487 -25.864 1.00 79.25 211 ARG A N 1
ATOM 1636 C CA . ARG A 1 211 ? 23.290 9.780 -25.315 1.00 79.25 211 ARG A CA 1
ATOM 1637 C C . ARG A 1 211 ? 22.578 8.576 -24.667 1.00 79.25 211 ARG A C 1
ATOM 1639 O O . ARG A 1 211 ? 21.367 8.437 -24.831 1.00 79.25 211 ARG A O 1
ATOM 1646 N N . ASN A 1 212 ? 23.314 7.737 -23.932 1.00 82.69 212 ASN A N 1
ATOM 1647 C CA . ASN A 1 212 ? 22.779 6.578 -23.193 1.00 82.69 212 ASN A CA 1
ATOM 1648 C C . ASN A 1 212 ? 22.021 5.584 -24.091 1.00 82.69 212 ASN A C 1
ATOM 1650 O O . ASN A 1 212 ? 20.977 5.055 -23.723 1.00 82.69 212 ASN A O 1
ATOM 1654 N N . VAL A 1 213 ? 22.522 5.361 -25.308 1.00 85.81 213 VAL A N 1
ATOM 1655 C CA . VAL A 1 213 ? 21.922 4.404 -26.244 1.00 85.81 213 VAL A CA 1
ATOM 1656 C C . VAL A 1 213 ? 22.664 3.073 -26.142 1.00 85.81 213 VAL A C 1
ATOM 1658 O O . VAL A 1 213 ? 23.865 3.011 -26.389 1.00 85.81 213 VAL A O 1
ATOM 1661 N N . TYR A 1 214 ? 21.947 2.006 -25.814 1.00 87.50 214 TYR A N 1
ATOM 1662 C CA . TYR A 1 214 ? 22.472 0.659 -25.619 1.00 87.50 214 TYR A CA 1
ATOM 1663 C C . TYR A 1 214 ? 21.975 -0.239 -26.749 1.00 87.50 214 TYR A C 1
ATOM 1665 O O . TYR A 1 214 ? 20.778 -0.484 -26.872 1.00 87.50 214 TYR A O 1
ATOM 1673 N N . VAL A 1 215 ? 22.881 -0.747 -27.583 1.00 86.94 215 VAL A N 1
ATOM 1674 C CA . VAL A 1 215 ? 22.521 -1.603 -28.725 1.00 86.94 215 VAL A CA 1
ATOM 1675 C C . VAL A 1 215 ? 23.180 -2.964 -28.573 1.00 86.94 215 VAL A C 1
ATOM 1677 O O . VAL A 1 215 ? 24.404 -3.052 -28.517 1.00 86.94 215 VAL A O 1
ATOM 1680 N N . SER A 1 216 ? 22.385 -4.034 -28.506 1.00 85.88 216 SER A N 1
ATOM 1681 C CA . SER A 1 216 ? 22.920 -5.400 -28.530 1.00 85.88 216 SER A CA 1
ATOM 1682 C C . SER A 1 216 ? 23.612 -5.707 -29.864 1.00 85.88 216 SER A C 1
ATOM 1684 O O . SER A 1 216 ? 23.162 -5.273 -30.923 1.00 85.88 216 SER A O 1
ATOM 1686 N N . ARG A 1 217 ? 24.683 -6.510 -29.838 1.00 83.62 217 ARG A N 1
ATOM 1687 C CA . ARG A 1 217 ? 25.405 -6.935 -31.056 1.00 83.62 217 ARG A CA 1
ATOM 1688 C C . ARG A 1 217 ? 24.558 -7.742 -32.042 1.00 83.62 217 ARG A C 1
ATOM 1690 O O . ARG A 1 217 ? 24.840 -7.723 -33.233 1.00 83.62 217 ARG A O 1
ATOM 1697 N N . LEU A 1 218 ? 23.549 -8.457 -31.547 1.00 85.38 218 LEU A N 1
ATOM 1698 C CA . LEU A 1 218 ? 22.655 -9.283 -32.366 1.00 85.38 218 LEU A CA 1
ATOM 1699 C C . LEU A 1 218 ? 21.482 -8.484 -32.953 1.00 85.38 218 LEU A C 1
ATOM 1701 O O . LEU A 1 218 ? 20.652 -9.054 -33.656 1.00 85.38 218 LEU A O 1
ATOM 1705 N N . ALA A 1 219 ? 21.369 -7.196 -32.628 1.00 87.50 219 ALA A N 1
ATOM 1706 C CA . ALA A 1 219 ? 20.309 -6.348 -33.143 1.00 87.50 219 ALA A CA 1
ATOM 1707 C C . ALA A 1 219 ? 20.668 -5.801 -34.530 1.00 87.50 219 ALA A C 1
ATOM 1709 O O . ALA A 1 219 ? 21.796 -5.374 -34.783 1.00 87.50 219 ALA A O 1
ATOM 1710 N N . SER A 1 220 ? 19.676 -5.756 -35.416 1.00 89.50 220 SER A N 1
ATOM 1711 C CA . SER A 1 220 ? 19.794 -5.119 -36.729 1.00 89.50 220 SER A CA 1
ATOM 1712 C C . SER A 1 220 ? 19.045 -3.791 -36.713 1.00 89.50 220 SER A C 1
ATOM 1714 O O . SER A 1 220 ? 17.831 -3.751 -36.525 1.00 89.50 220 SER A O 1
ATOM 1716 N N . VAL A 1 221 ? 19.779 -2.692 -36.875 1.00 89.81 221 VAL A N 1
ATOM 1717 C CA . VAL A 1 221 ? 19.220 -1.335 -36.881 1.00 89.81 221 VAL A CA 1
ATOM 1718 C C . VAL A 1 221 ? 19.506 -0.698 -38.232 1.00 89.81 221 VAL A C 1
ATOM 1720 O O . VAL A 1 221 ? 20.667 -0.613 -38.642 1.00 89.81 221 VAL A O 1
ATOM 1723 N N . HIS A 1 222 ? 18.463 -0.240 -38.924 1.00 92.69 222 HIS A N 1
ATOM 1724 C CA . HIS A 1 222 ? 18.623 0.417 -40.216 1.00 92.69 222 HIS A CA 1
ATOM 1725 C C . HIS A 1 222 ? 19.386 1.750 -40.097 1.00 92.69 222 HIS A C 1
ATOM 1727 O O . HIS A 1 222 ? 19.221 2.508 -39.142 1.00 92.69 222 HIS A O 1
ATOM 1733 N N . ARG A 1 223 ? 20.199 2.089 -41.109 1.00 87.94 223 ARG A N 1
ATOM 1734 C CA . ARG A 1 223 ? 21.086 3.274 -41.097 1.00 87.94 223 ARG A CA 1
ATOM 1735 C C . ARG A 1 223 ? 20.342 4.607 -40.968 1.00 87.94 223 ARG A C 1
ATOM 1737 O O . ARG A 1 223 ? 20.901 5.577 -40.469 1.00 87.94 223 ARG A O 1
ATOM 1744 N N . SER A 1 224 ? 19.105 4.668 -41.450 1.00 91.06 224 SER A N 1
ATOM 1745 C CA . SER A 1 224 ? 18.277 5.878 -41.397 1.00 91.06 224 SER A CA 1
ATOM 1746 C C . SER A 1 224 ? 17.547 6.070 -40.062 1.00 91.06 224 SER A C 1
ATOM 1748 O O . SER A 1 224 ? 16.892 7.096 -39.899 1.00 91.06 224 SER A O 1
ATOM 1750 N N . ALA A 1 225 ? 17.563 5.080 -39.163 1.00 89.69 225 ALA A N 1
ATO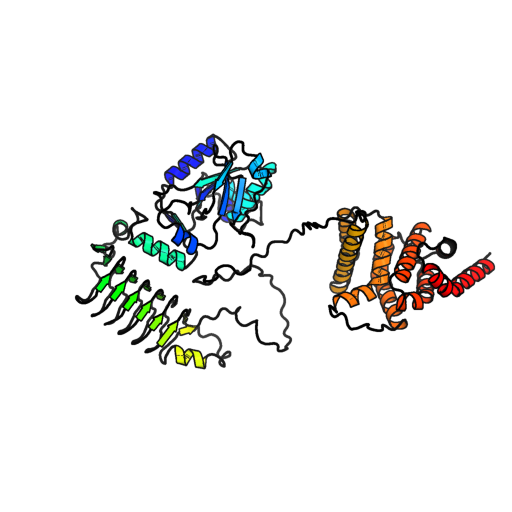M 1751 C CA . ALA A 1 225 ? 16.845 5.159 -37.896 1.00 89.69 225 ALA A CA 1
ATOM 1752 C C . ALA A 1 225 ? 17.512 6.184 -36.966 1.00 89.69 225 ALA A C 1
ATOM 1754 O O . ALA A 1 225 ? 18.734 6.195 -36.794 1.00 89.69 225 ALA A O 1
ATOM 1755 N N . ARG A 1 226 ? 16.702 7.053 -36.360 1.00 91.00 226 ARG A N 1
ATOM 1756 C CA . ARG A 1 226 ? 17.145 8.083 -35.416 1.00 91.00 226 ARG A CA 1
ATOM 1757 C C . ARG A 1 226 ? 16.872 7.615 -33.994 1.00 91.00 226 ARG A C 1
ATOM 1759 O O . ARG A 1 226 ? 15.721 7.539 -33.577 1.00 91.00 226 ARG A O 1
ATOM 1766 N N . LEU A 1 227 ? 17.945 7.318 -33.268 1.00 90.25 227 LEU A N 1
ATOM 1767 C CA . LEU A 1 227 ? 17.911 6.938 -31.856 1.00 90.25 227 LEU A CA 1
ATOM 1768 C C . LEU A 1 227 ? 18.281 8.162 -31.016 1.00 90.25 227 LEU A C 1
ATOM 1770 O O . LEU A 1 227 ? 19.398 8.672 -31.134 1.00 90.25 227 LEU A O 1
ATOM 1774 N N . GLU A 1 228 ? 17.369 8.641 -30.177 1.00 85.00 228 GLU A N 1
ATOM 1775 C CA . GLU A 1 228 ? 17.587 9.829 -29.355 1.00 85.00 228 GLU A CA 1
ATOM 1776 C C . GLU A 1 228 ? 17.277 9.559 -27.887 1.00 85.00 228 GLU A C 1
ATOM 1778 O O . GLU A 1 228 ? 16.145 9.260 -27.558 1.00 85.00 228 GLU A O 1
ATOM 1783 N N . LYS A 1 229 ? 18.265 9.773 -27.006 1.00 82.25 229 LYS A N 1
ATOM 1784 C CA . LYS A 1 229 ? 18.141 9.740 -25.535 1.00 82.25 229 LYS A CA 1
ATOM 1785 C C . LYS A 1 229 ? 17.631 8.401 -24.971 1.00 82.25 229 LYS A C 1
ATOM 1787 O O . LYS A 1 229 ? 16.488 8.016 -25.175 1.00 82.25 229 LYS A O 1
ATOM 1792 N N . SER A 1 230 ? 18.490 7.720 -24.214 1.00 85.12 230 SER A N 1
ATOM 1793 C CA . SER A 1 230 ? 18.103 6.621 -23.311 1.00 85.12 230 SER A CA 1
ATOM 1794 C C . SER A 1 230 ? 17.285 5.530 -24.014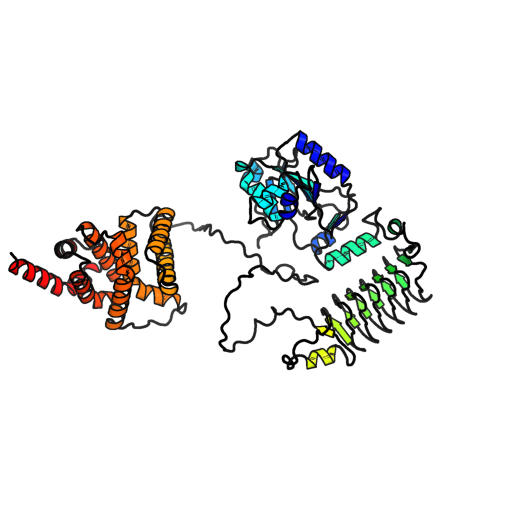 1.00 85.12 230 SER A C 1
ATOM 1796 O O . SER A 1 230 ? 16.150 5.240 -23.650 1.00 85.12 230 SER A O 1
ATOM 1798 N N . VAL A 1 231 ? 17.867 4.948 -25.070 1.00 90.62 231 VAL A N 1
ATOM 1799 C CA . VAL A 1 231 ? 17.250 3.869 -25.859 1.00 90.62 231 VAL A CA 1
ATOM 1800 C C . VAL A 1 231 ? 17.991 2.561 -25.611 1.00 90.62 231 VAL A C 1
ATOM 1802 O O . VAL A 1 231 ? 19.208 2.512 -25.777 1.00 90.62 231 VAL A O 1
ATOM 1805 N N . LEU A 1 232 ? 17.271 1.491 -25.276 1.00 90.62 232 LEU A N 1
ATOM 1806 C CA . LEU A 1 232 ? 17.817 0.138 -25.127 1.00 90.62 232 LEU A CA 1
ATOM 1807 C C . LEU A 1 232 ? 17.272 -0.774 -26.227 1.00 90.62 232 LEU A C 1
ATOM 1809 O O . LEU A 1 232 ? 16.064 -0.869 -26.401 1.00 90.62 232 LEU A O 1
ATOM 1813 N N . ILE A 1 233 ? 18.157 -1.460 -26.950 1.00 91.25 233 ILE A N 1
ATOM 1814 C CA . ILE A 1 233 ? 17.804 -2.428 -27.993 1.00 91.25 233 ILE A CA 1
ATOM 1815 C C . ILE A 1 233 ? 18.354 -3.803 -27.612 1.00 91.25 233 ILE A C 1
ATOM 1817 O O . ILE A 1 233 ? 19.573 -4.015 -27.553 1.00 91.25 233 ILE A O 1
ATOM 1821 N N . GLY A 1 234 ? 17.432 -4.729 -27.357 1.00 88.44 234 GLY A N 1
ATOM 1822 C CA . GLY A 1 234 ? 17.690 -6.116 -26.997 1.00 88.44 234 GLY A CA 1
ATOM 1823 C C . GLY A 1 234 ? 18.220 -6.977 -28.152 1.00 88.44 234 GLY A C 1
ATOM 1824 O O . GLY A 1 234 ? 18.200 -6.571 -29.318 1.00 88.44 234 GLY A O 1
ATOM 1825 N N . PRO A 1 235 ? 18.728 -8.181 -27.846 1.00 88.75 235 PRO A N 1
ATOM 1826 C CA . PRO A 1 235 ? 19.276 -9.094 -28.845 1.00 88.75 235 PRO A CA 1
ATOM 1827 C C . PRO A 1 235 ? 18.210 -9.590 -29.827 1.00 88.75 235 PRO A C 1
ATOM 1829 O O . PRO A 1 235 ? 17.076 -9.874 -29.444 1.00 88.75 235 PRO A O 1
ATOM 1832 N N . GLY A 1 236 ? 18.579 -9.707 -31.106 1.00 87.94 236 GLY A N 1
ATOM 1833 C CA . GLY A 1 236 ? 17.688 -10.191 -32.167 1.00 87.94 236 GLY A CA 1
ATOM 1834 C C . GLY A 1 236 ? 16.596 -9.203 -32.587 1.00 87.94 236 GLY A C 1
ATOM 1835 O O . GLY A 1 236 ? 15.782 -9.534 -33.448 1.00 87.94 236 GLY A O 1
ATOM 1836 N N . ALA A 1 237 ? 16.564 -7.998 -32.008 1.00 92.12 237 ALA A N 1
ATOM 1837 C CA . ALA A 1 237 ? 15.609 -6.974 -32.398 1.00 92.12 237 ALA A CA 1
ATOM 1838 C C . ALA A 1 237 ? 15.915 -6.409 -33.799 1.00 92.12 237 ALA A C 1
ATOM 1840 O O . ALA A 1 237 ? 17.078 -6.251 -34.193 1.00 92.12 237 ALA A O 1
ATOM 1841 N N . GLN A 1 238 ? 14.862 -6.087 -34.546 1.00 93.81 238 GLN A N 1
ATOM 1842 C CA . GLN A 1 238 ? 14.931 -5.524 -35.895 1.00 93.81 238 GLN A CA 1
ATOM 1843 C C . GLN A 1 238 ? 14.252 -4.157 -35.908 1.00 93.81 238 GLN A C 1
ATOM 1845 O O . GLN A 1 238 ? 13.078 -4.056 -35.559 1.00 93.81 238 GLN A O 1
ATOM 1850 N N . VAL A 1 239 ? 14.985 -3.114 -36.299 1.00 94.12 239 VAL A N 1
ATOM 1851 C CA . VAL A 1 239 ? 14.459 -1.746 -36.415 1.00 94.12 239 VAL A CA 1
ATOM 1852 C C . VAL A 1 239 ? 14.511 -1.298 -37.871 1.00 94.12 239 VAL A C 1
ATOM 1854 O O . VAL A 1 239 ? 15.597 -1.229 -38.458 1.00 94.12 239 VAL A O 1
ATOM 1857 N N . GLY A 1 240 ? 13.337 -0.986 -38.422 1.00 92.56 240 GLY A N 1
ATOM 1858 C CA . GLY A 1 240 ? 13.123 -0.547 -39.796 1.00 92.56 240 GLY A CA 1
ATOM 1859 C C . GLY A 1 240 ? 13.731 0.812 -40.156 1.00 92.56 240 GLY A C 1
ATOM 1860 O O . GLY A 1 240 ? 14.363 1.516 -39.362 1.00 92.56 240 GLY A O 1
ATOM 1861 N N . SER A 1 241 ? 13.564 1.170 -41.422 1.00 94.56 241 SER A N 1
ATOM 1862 C CA . SER A 1 241 ? 13.971 2.439 -42.014 1.00 94.56 241 SER A CA 1
ATOM 1863 C C . SER A 1 241 ? 13.076 3.598 -41.560 1.00 94.56 241 SER A C 1
ATOM 1865 O O . SER A 1 241 ? 11.922 3.420 -41.212 1.00 94.56 241 SER A O 1
ATOM 1867 N N . GLY A 1 242 ? 13.607 4.820 -41.526 1.00 91.50 242 GLY A N 1
ATOM 1868 C CA . GLY A 1 242 ? 12.876 6.023 -41.103 1.00 91.50 242 GLY A CA 1
ATOM 1869 C C . GLY A 1 242 ? 12.384 6.087 -39.647 1.00 91.50 242 GLY A C 1
ATOM 1870 O O . GLY A 1 242 ? 11.698 7.052 -39.323 1.00 91.50 242 GLY A O 1
ATOM 1871 N N . CYS A 1 243 ? 12.706 5.126 -38.773 1.00 93.38 243 CYS A N 1
ATOM 1872 C CA . CYS A 1 243 ? 12.170 5.111 -37.406 1.00 93.38 243 CYS A CA 1
ATOM 1873 C C . CYS A 1 243 ? 12.761 6.206 -36.513 1.00 93.38 243 CYS A C 1
ATOM 1875 O O . CYS A 1 243 ? 13.941 6.555 -36.631 1.00 93.38 243 CYS A O 1
ATOM 1877 N N . HIS A 1 244 ? 11.956 6.700 -35.573 1.00 94.19 244 HIS A N 1
ATOM 1878 C CA . HIS A 1 244 ? 12.372 7.668 -34.560 1.00 94.19 244 HIS A CA 1
ATOM 1879 C C . HIS A 1 244 ? 12.061 7.129 -33.164 1.00 94.19 244 HIS A C 1
ATOM 1881 O O . HIS A 1 244 ? 10.896 6.922 -32.833 1.00 94.19 244 HIS A O 1
ATOM 1887 N N . LEU A 1 245 ? 13.105 6.879 -32.372 1.00 93.25 245 LEU A N 1
ATOM 1888 C CA . LEU A 1 245 ? 13.007 6.258 -31.051 1.00 93.25 245 LEU A CA 1
ATOM 1889 C C . LEU A 1 245 ? 13.514 7.223 -29.978 1.00 93.25 245 LEU A C 1
ATOM 1891 O O . LEU A 1 245 ? 14.676 7.632 -30.047 1.00 93.25 245 LEU A O 1
ATOM 1895 N N . VAL A 1 246 ? 12.664 7.545 -28.996 1.00 92.38 246 VAL A N 1
ATOM 1896 C CA . VAL A 1 246 ? 12.988 8.445 -27.876 1.00 92.38 246 VAL A CA 1
ATOM 1897 C C . VAL A 1 246 ? 12.628 7.811 -26.537 1.00 92.38 246 VAL A C 1
ATOM 1899 O O . VAL A 1 246 ? 11.468 7.460 -26.341 1.00 92.38 246 VAL A O 1
ATOM 1902 N N . ASN A 1 247 ? 13.585 7.678 -25.609 1.00 89.56 247 ASN A N 1
ATOM 1903 C CA . ASN A 1 247 ? 13.380 7.069 -24.281 1.00 89.56 247 ASN A CA 1
ATOM 1904 C C . ASN A 1 247 ? 12.665 5.700 -24.338 1.00 89.56 247 ASN A C 1
ATOM 1906 O O . ASN A 1 247 ? 11.696 5.460 -23.620 1.00 89.56 247 ASN A O 1
ATOM 1910 N N . CYS A 1 248 ? 13.080 4.819 -25.249 1.00 92.50 248 CYS A N 1
ATOM 1911 C CA . CYS A 1 248 ? 12.388 3.552 -25.500 1.00 92.50 248 CYS A CA 1
ATOM 1912 C C . CYS A 1 248 ? 13.221 2.341 -25.082 1.00 92.50 248 CYS A C 1
ATOM 1914 O O . CYS A 1 248 ? 14.429 2.290 -25.319 1.00 92.50 248 CYS A O 1
ATOM 1916 N N . VAL A 1 249 ? 12.551 1.317 -24.560 1.00 92.62 249 VAL A N 1
ATOM 1917 C CA . VAL A 1 249 ? 13.151 0.004 -24.300 1.00 92.62 249 VAL A CA 1
ATOM 1918 C C . VAL A 1 249 ? 12.562 -1.019 -25.257 1.00 92.62 249 VAL A C 1
ATOM 1920 O O . VAL A 1 249 ? 11.360 -1.253 -25.255 1.00 92.62 249 VAL A O 1
ATOM 1923 N N . ILE A 1 250 ? 13.415 -1.638 -26.069 1.00 93.12 250 ILE A N 1
ATOM 1924 C CA . ILE A 1 250 ? 13.057 -2.683 -27.026 1.00 93.12 250 ILE A CA 1
ATOM 1925 C C . ILE A 1 250 ? 13.628 -4.012 -26.538 1.00 93.12 250 ILE A C 1
ATOM 1927 O O . ILE A 1 250 ? 14.845 -4.186 -26.471 1.00 93.12 250 ILE A O 1
ATOM 1931 N N . GLY A 1 251 ? 12.742 -4.948 -26.207 1.00 90.06 251 GLY A N 1
ATOM 1932 C CA . GLY A 1 251 ? 13.073 -6.297 -25.764 1.00 90.06 251 GLY A CA 1
ATOM 1933 C C . GLY A 1 251 ? 13.690 -7.186 -26.849 1.00 90.06 251 GLY A C 1
ATOM 1934 O O . GLY A 1 251 ? 13.908 -6.790 -27.996 1.00 90.06 251 GLY A O 1
ATOM 1935 N N . SER A 1 252 ? 14.001 -8.423 -26.468 1.00 90.56 252 SER A N 1
ATOM 1936 C CA . SER A 1 252 ? 14.612 -9.408 -27.365 1.00 90.56 252 SER A CA 1
ATOM 1937 C C . SER A 1 252 ? 13.652 -9.850 -28.473 1.00 90.56 252 SER A C 1
ATOM 1939 O O . SER A 1 252 ? 12.465 -10.054 -28.223 1.00 90.56 252 SER A O 1
ATOM 1941 N N . ASN A 1 253 ? 14.173 -10.071 -29.683 1.00 91.44 253 ASN A N 1
ATOM 1942 C CA . ASN A 1 253 ? 13.416 -10.543 -30.855 1.00 91.44 253 ASN A CA 1
ATOM 1943 C C . ASN A 1 253 ? 12.213 -9.668 -31.257 1.00 91.44 253 ASN A C 1
ATOM 1945 O O . ASN A 1 253 ? 11.311 -10.144 -31.949 1.00 91.44 253 ASN A O 1
ATOM 1949 N N . CYS A 1 254 ? 12.182 -8.401 -30.843 1.00 93.88 254 CYS A N 1
ATOM 1950 C CA . CYS A 1 254 ? 11.133 -7.478 -31.262 1.00 93.88 254 CYS A CA 1
ATOM 1951 C C . CYS A 1 254 ? 11.349 -7.007 -32.704 1.00 93.88 254 CYS A C 1
ATOM 1953 O O . CYS A 1 254 ? 12.485 -6.857 -33.160 1.00 93.88 254 CYS A O 1
ATOM 1955 N N . ARG A 1 255 ? 10.262 -6.728 -33.422 1.00 94.31 255 ARG A N 1
ATOM 1956 C CA . ARG A 1 255 ? 10.310 -6.177 -34.784 1.00 94.31 255 ARG A CA 1
ATOM 1957 C C . ARG A 1 255 ? 9.608 -4.831 -34.804 1.00 94.31 255 ARG A C 1
ATOM 1959 O O . ARG A 1 255 ? 8.467 -4.746 -34.374 1.00 94.31 255 ARG A O 1
ATOM 1966 N N . VAL A 1 256 ? 10.288 -3.802 -35.292 1.00 95.06 256 VAL A N 1
ATOM 1967 C CA . VAL A 1 256 ? 9.743 -2.454 -35.473 1.00 95.06 256 VAL A CA 1
ATOM 1968 C C . VAL A 1 256 ? 9.771 -2.133 -36.964 1.00 95.06 256 VAL A C 1
ATOM 1970 O O . VAL A 1 256 ? 10.850 -2.115 -37.559 1.00 95.06 256 VAL A O 1
ATOM 1973 N N . GLY A 1 257 ? 8.595 -1.911 -37.548 1.00 92.50 257 GLY A N 1
ATOM 1974 C CA . GLY A 1 257 ? 8.385 -1.604 -38.961 1.00 92.50 257 GLY A CA 1
ATOM 1975 C C . GLY A 1 257 ? 8.910 -0.232 -39.376 1.00 92.50 257 GLY A C 1
ATOM 1976 O O . GLY A 1 257 ? 9.442 0.523 -38.560 1.00 92.50 257 GLY A O 1
ATOM 1977 N N . ASP A 1 258 ? 8.794 0.073 -40.667 1.00 94.50 258 ASP A N 1
ATOM 1978 C CA . ASP A 1 258 ? 9.347 1.290 -41.259 1.00 94.50 258 ASP A CA 1
ATOM 1979 C C . ASP A 1 258 ? 8.546 2.542 -40.860 1.00 94.50 258 ASP A C 1
ATOM 1981 O O . ASP A 1 258 ? 7.336 2.490 -40.676 1.00 94.50 258 ASP A O 1
ATOM 1985 N N . ARG A 1 259 ? 9.221 3.695 -40.772 1.00 93.44 259 ARG A N 1
ATOM 1986 C CA . ARG A 1 259 ? 8.656 5.036 -40.502 1.00 93.44 259 ARG A CA 1
ATOM 1987 C C . ARG A 1 259 ? 7.898 5.169 -39.172 1.00 93.44 259 ARG A C 1
ATOM 1989 O O . ARG A 1 259 ? 7.211 6.163 -38.954 1.00 93.44 259 ARG A O 1
ATOM 1996 N N . THR A 1 260 ? 8.108 4.237 -38.246 1.00 93.94 260 THR A N 1
ATOM 1997 C CA . THR A 1 260 ? 7.455 4.225 -36.932 1.00 93.94 260 THR A CA 1
ATOM 1998 C C . THR A 1 260 ? 8.104 5.197 -35.940 1.00 93.94 260 THR A C 1
ATOM 2000 O O . THR A 1 260 ? 9.333 5.324 -35.860 1.00 93.94 260 THR A O 1
ATOM 2003 N N . ARG A 1 261 ? 7.272 5.884 -35.149 1.00 94.00 261 ARG A N 1
ATOM 2004 C CA . ARG A 1 261 ? 7.686 6.796 -34.072 1.00 94.00 261 ARG A CA 1
ATOM 2005 C C . ARG A 1 261 ? 7.324 6.194 -32.720 1.00 94.00 261 ARG A C 1
ATOM 2007 O O . ARG A 1 261 ? 6.152 5.936 -32.469 1.00 94.00 261 ARG A O 1
ATOM 2014 N N . LEU A 1 262 ? 8.324 5.987 -31.864 1.00 93.44 262 LEU A N 1
ATOM 2015 C CA . LEU A 1 262 ? 8.137 5.510 -30.493 1.00 93.44 262 LEU A CA 1
ATOM 2016 C C . LEU A 1 262 ? 8.691 6.552 -29.514 1.00 93.44 262 LEU A C 1
ATOM 2018 O O . LEU A 1 262 ? 9.860 6.938 -29.617 1.00 93.44 262 LEU A O 1
ATOM 2022 N N . SER A 1 263 ? 7.867 6.993 -28.564 1.00 91.88 263 SER A N 1
ATOM 2023 C CA . SER A 1 263 ? 8.266 7.907 -27.486 1.00 91.88 263 SER A CA 1
ATOM 2024 C C . SER A 1 263 ? 7.858 7.370 -26.115 1.00 91.88 263 SER A C 1
ATOM 2026 O O . SER A 1 263 ? 6.701 7.023 -25.900 1.00 91.88 263 SER A O 1
ATOM 2028 N N . ASP A 1 264 ? 8.806 7.274 -25.178 1.00 89.75 264 ASP A N 1
ATOM 2029 C CA . ASP A 1 264 ? 8.581 6.757 -23.815 1.00 89.75 264 ASP A CA 1
ATOM 2030 C C . ASP A 1 264 ? 7.883 5.371 -23.797 1.00 89.75 264 ASP A C 1
ATOM 2032 O O . ASP A 1 264 ? 6.991 5.115 -22.989 1.00 89.75 264 ASP A O 1
ATOM 2036 N N . CYS A 1 265 ? 8.244 4.480 -24.729 1.00 91.69 265 CYS A N 1
ATOM 2037 C CA . CYS A 1 265 ? 7.602 3.172 -24.912 1.00 91.69 265 CYS A CA 1
ATOM 2038 C C . CYS A 1 265 ? 8.446 2.007 -24.384 1.00 91.69 265 CYS A C 1
ATOM 2040 O O . CYS A 1 265 ? 9.669 1.975 -24.552 1.00 91.69 265 CYS A O 1
ATOM 2042 N N . TYR A 1 266 ? 7.770 0.993 -23.843 1.00 92.56 266 TYR A N 1
ATOM 2043 C CA . TYR A 1 266 ? 8.387 -0.222 -23.310 1.00 92.56 266 TYR A CA 1
ATOM 2044 C C . TYR A 1 266 ? 7.863 -1.440 -24.067 1.00 92.56 266 TYR A C 1
ATOM 2046 O O . TYR A 1 266 ? 6.683 -1.767 -23.987 1.00 92.56 266 TYR A O 1
ATOM 2054 N N . LEU A 1 267 ? 8.735 -2.104 -24.821 1.00 93.44 267 LEU A N 1
ATOM 2055 C CA . LEU A 1 267 ? 8.412 -3.282 -25.614 1.00 93.44 267 LEU A CA 1
ATOM 2056 C C . LEU A 1 267 ? 9.065 -4.505 -24.985 1.00 93.44 267 LEU A C 1
ATOM 2058 O O . LEU A 1 267 ? 10.290 -4.604 -24.920 1.00 93.44 267 LEU A O 1
ATOM 2062 N N . TRP A 1 268 ? 8.249 -5.453 -24.549 1.00 92.12 268 TRP A N 1
ATOM 2063 C CA . TRP A 1 268 ? 8.697 -6.732 -24.016 1.00 92.12 268 TRP A CA 1
ATOM 2064 C C . TRP A 1 268 ? 9.066 -7.714 -25.138 1.00 92.12 268 TRP A C 1
ATOM 2066 O O . TRP A 1 268 ? 8.721 -7.486 -26.300 1.00 92.12 268 TRP A O 1
ATOM 2076 N N . PRO A 1 269 ? 9.798 -8.800 -24.824 1.00 91.44 269 PRO A N 1
ATOM 2077 C CA . PRO A 1 269 ? 10.287 -9.734 -25.831 1.00 91.44 269 PRO A CA 1
ATOM 2078 C C . PRO A 1 269 ? 9.201 -10.277 -26.773 1.00 91.44 269 PRO A C 1
ATOM 2080 O O . PRO A 1 269 ? 8.120 -10.677 -26.340 1.00 91.44 269 PRO A O 1
ATOM 2083 N N . GLY A 1 270 ? 9.520 -10.325 -28.069 1.00 89.00 270 GLY A N 1
ATOM 2084 C CA . GLY A 1 270 ? 8.630 -10.837 -29.118 1.00 89.00 270 GLY A CA 1
ATOM 2085 C C . GLY A 1 270 ? 7.541 -9.866 -29.589 1.00 89.00 270 GLY A C 1
ATOM 2086 O O . GLY A 1 270 ? 6.717 -10.254 -30.415 1.00 89.00 270 GLY A O 1
ATOM 2087 N N . ALA A 1 271 ? 7.517 -8.620 -29.106 1.00 93.06 271 ALA A N 1
ATOM 2088 C CA . ALA A 1 271 ? 6.573 -7.619 -29.595 1.00 93.06 271 ALA A CA 1
ATOM 2089 C C . ALA A 1 271 ? 6.854 -7.233 -31.063 1.00 93.06 271 ALA A C 1
ATOM 2091 O O . ALA A 1 271 ? 8.005 -7.030 -31.468 1.00 93.06 271 ALA A O 1
ATOM 2092 N N . VAL A 1 272 ? 5.794 -7.104 -31.860 1.00 93.50 272 VAL A N 1
ATOM 2093 C CA . VAL A 1 272 ? 5.856 -6.704 -33.272 1.00 93.50 272 VAL A CA 1
ATOM 2094 C C . VAL A 1 272 ? 5.066 -5.418 -33.457 1.00 93.50 272 VAL A C 1
ATOM 2096 O O . VAL A 1 272 ? 3.863 -5.382 -33.229 1.00 93.50 272 VAL A O 1
ATOM 2099 N N . VAL A 1 273 ? 5.741 -4.367 -33.898 1.00 94.00 273 VAL A N 1
ATOM 2100 C CA . VAL A 1 273 ? 5.133 -3.104 -34.309 1.00 94.00 273 VAL A CA 1
ATOM 2101 C C . VAL A 1 273 ? 5.317 -2.987 -35.812 1.00 94.00 273 VAL A C 1
ATOM 2103 O O . VAL A 1 273 ? 6.444 -3.099 -36.294 1.00 94.00 273 VAL A O 1
ATOM 2106 N N . SER A 1 274 ? 4.226 -2.801 -36.547 1.00 93.38 274 SER A N 1
ATOM 2107 C CA . SER A 1 274 ? 4.246 -2.719 -38.011 1.00 93.38 274 SER A CA 1
ATOM 2108 C C . SER A 1 274 ? 4.662 -1.316 -38.482 1.00 93.38 274 SER A C 1
ATOM 2110 O O . SER A 1 274 ? 5.273 -0.559 -37.715 1.00 93.38 274 SER A O 1
ATOM 2112 N N . SER A 1 275 ? 4.459 -0.997 -39.760 1.00 93.75 275 SER A N 1
ATOM 2113 C CA . SER A 1 275 ? 4.948 0.257 -40.343 1.00 93.75 275 SER A CA 1
ATOM 2114 C C . SER A 1 275 ? 3.998 1.422 -40.057 1.00 93.75 275 SER A C 1
ATOM 2116 O O . SER A 1 275 ? 2.831 1.224 -39.721 1.00 93.75 275 SER A O 1
ATOM 2118 N N . ASP A 1 276 ? 4.528 2.643 -40.155 1.00 92.31 276 ASP A N 1
ATOM 2119 C CA . ASP A 1 276 ? 3.772 3.901 -40.056 1.00 92.31 276 ASP A CA 1
ATOM 2120 C C . ASP A 1 276 ? 2.992 4.072 -38.731 1.00 92.31 276 ASP A C 1
ATOM 2122 O O . ASP A 1 276 ? 2.009 4.805 -38.643 1.00 92.31 276 ASP A O 1
ATOM 2126 N N . CYS A 1 277 ? 3.467 3.435 -37.655 1.00 91.44 277 CYS A N 1
ATOM 2127 C CA . CYS A 1 277 ? 2.840 3.518 -36.337 1.00 91.44 277 CYS A CA 1
ATOM 2128 C C . CYS A 1 277 ? 3.354 4.719 -35.522 1.00 91.44 277 CYS A C 1
ATOM 2130 O O . CYS A 1 277 ? 4.533 5.088 -35.587 1.00 91.44 277 CYS A O 1
ATOM 2132 N N . ASN A 1 278 ? 2.491 5.295 -34.684 1.00 92.81 278 ASN A N 1
ATOM 2133 C CA . ASN A 1 278 ? 2.865 6.326 -33.713 1.00 92.81 278 ASN A CA 1
ATOM 2134 C C . ASN A 1 278 ? 2.459 5.890 -32.305 1.00 92.81 278 ASN A C 1
ATOM 2136 O O . ASN A 1 278 ? 1.274 5.857 -31.989 1.00 92.81 278 ASN A O 1
ATOM 2140 N N . ILE A 1 279 ? 3.438 5.551 -31.469 1.00 91.62 279 ILE A N 1
ATOM 2141 C CA . ILE A 1 279 ? 3.200 5.036 -30.119 1.00 91.62 279 ILE A CA 1
ATOM 2142 C C . ILE A 1 279 ? 3.876 5.968 -29.117 1.00 91.62 279 ILE A C 1
ATOM 2144 O O . ILE A 1 279 ? 5.077 6.232 -29.219 1.00 91.62 279 ILE A O 1
ATOM 2148 N N . SER A 1 280 ? 3.110 6.452 -28.143 1.00 90.12 280 SER A N 1
ATOM 2149 C CA . SER A 1 280 ? 3.612 7.280 -27.050 1.00 90.12 280 SER A CA 1
ATOM 2150 C C . SER A 1 280 ? 3.206 6.720 -25.688 1.00 90.12 280 SER A C 1
ATOM 2152 O O . SER A 1 280 ? 2.077 6.261 -25.505 1.00 90.12 280 SER A O 1
ATOM 2154 N N . ARG A 1 281 ? 4.142 6.732 -24.726 1.00 87.12 281 ARG A N 1
ATOM 2155 C CA . ARG A 1 281 ? 3.943 6.336 -23.316 1.00 87.12 281 ARG A CA 1
ATOM 2156 C C . ARG A 1 281 ? 3.136 5.047 -23.149 1.00 87.12 281 ARG A C 1
ATOM 2158 O O . ARG A 1 281 ? 2.152 5.019 -22.420 1.00 87.12 281 ARG A O 1
ATOM 2165 N N . SER A 1 282 ? 3.522 3.995 -23.862 1.00 89.25 282 SER A N 1
ATOM 2166 C CA . SER A 1 282 ? 2.768 2.738 -23.898 1.00 89.25 282 SER A CA 1
ATOM 2167 C C . SER A 1 282 ? 3.635 1.534 -23.529 1.00 89.25 282 SER A C 1
ATOM 2169 O O . SER A 1 282 ? 4.846 1.521 -23.774 1.00 89.25 282 SER A O 1
ATOM 2171 N N . LEU A 1 283 ? 2.999 0.509 -22.959 1.00 90.00 283 LEU A N 1
ATOM 2172 C CA . LEU A 1 283 ? 3.604 -0.783 -22.636 1.00 90.00 283 LEU A CA 1
ATOM 2173 C C . LEU A 1 283 ? 3.063 -1.858 -23.575 1.00 90.00 283 LEU A C 1
ATOM 2175 O O . LEU A 1 283 ? 1.859 -2.104 -23.624 1.00 90.00 283 LEU A O 1
ATOM 2179 N N . LEU A 1 284 ? 3.970 -2.519 -24.285 1.00 90.94 284 LEU A N 1
ATOM 2180 C CA . LEU A 1 284 ? 3.685 -3.654 -25.150 1.00 90.94 284 LEU A CA 1
ATOM 2181 C C . LEU A 1 284 ? 4.250 -4.918 -24.494 1.00 90.94 284 LEU A C 1
ATOM 2183 O O . LEU A 1 284 ? 5.470 -5.077 -24.433 1.00 90.94 284 LEU A O 1
ATOM 2187 N N . CYS A 1 285 ? 3.390 -5.795 -23.975 1.00 89.75 285 CYS A N 1
ATOM 2188 C CA . CYS A 1 285 ? 3.809 -7.042 -23.334 1.00 89.75 285 CYS A CA 1
ATOM 2189 C C . CYS A 1 285 ? 4.288 -8.102 -24.349 1.00 89.75 285 CYS A C 1
ATOM 2191 O O . CYS A 1 285 ? 4.355 -7.885 -25.559 1.00 89.75 285 CYS A O 1
ATOM 2193 N N . HIS A 1 286 ? 4.665 -9.280 -23.846 1.00 89.44 286 HIS A N 1
ATOM 2194 C CA . HIS A 1 286 ? 5.205 -10.367 -24.663 1.00 89.44 286 HIS A CA 1
ATOM 2195 C C . HIS A 1 286 ? 4.276 -10.739 -25.828 1.00 89.44 286 HIS A C 1
ATOM 2197 O O . HIS A 1 286 ? 3.066 -10.904 -25.649 1.00 89.44 286 HIS A O 1
ATOM 2203 N N . ASN A 1 287 ? 4.865 -10.928 -27.011 1.00 89.25 287 ASN A N 1
ATOM 2204 C CA . ASN A 1 287 ? 4.165 -11.346 -28.232 1.00 89.25 287 ASN A CA 1
ATOM 2205 C C . ASN A 1 287 ? 2.974 -10.454 -28.639 1.00 89.25 287 ASN A C 1
ATOM 2207 O O . ASN A 1 287 ? 2.093 -10.908 -29.369 1.00 89.25 287 ASN A O 1
ATOM 2211 N N . SER A 1 288 ? 2.914 -9.200 -28.179 1.00 90.38 288 SER A N 1
ATOM 2212 C CA . SER A 1 288 ? 1.895 -8.260 -28.647 1.00 90.38 288 SER A CA 1
ATOM 2213 C C . SER A 1 288 ? 2.208 -7.788 -30.067 1.00 90.38 288 SER A C 1
ATOM 2215 O O . SER A 1 288 ? 3.369 -7.535 -30.397 1.00 90.38 288 SER A O 1
ATOM 2217 N N . THR A 1 289 ? 1.182 -7.620 -30.891 1.00 89.88 289 THR A N 1
ATOM 2218 C CA . THR A 1 289 ? 1.301 -7.209 -32.291 1.00 89.88 289 THR A CA 1
ATOM 2219 C C . THR A 1 289 ? 0.459 -5.962 -32.558 1.00 89.88 289 THR A C 1
ATOM 2221 O O . THR A 1 289 ? -0.728 -5.927 -32.245 1.00 89.88 289 THR A O 1
ATOM 2224 N N . VAL A 1 290 ? 1.075 -4.929 -33.124 1.00 90.12 290 VAL A N 1
ATOM 2225 C CA . VAL A 1 290 ? 0.414 -3.692 -33.557 1.00 90.12 290 VAL A CA 1
ATOM 2226 C C . VAL A 1 290 ? 0.536 -3.620 -35.073 1.00 90.12 290 VAL A C 1
ATOM 2228 O O . VAL A 1 290 ? 1.653 -3.667 -35.596 1.00 90.12 290 VAL A O 1
ATOM 2231 N N . LEU A 1 291 ? -0.597 -3.581 -35.772 1.00 89.81 291 LEU A N 1
ATOM 2232 C CA . LEU A 1 291 ? -0.656 -3.559 -37.236 1.00 89.81 291 LEU A CA 1
ATOM 2233 C C . LEU A 1 291 ? -0.484 -2.141 -37.801 1.00 89.81 291 LEU A C 1
ATOM 2235 O O . LEU A 1 291 ? -0.379 -1.171 -37.050 1.00 89.81 291 LEU A O 1
ATOM 2239 N N . ASP A 1 292 ? -0.377 -2.043 -39.126 1.00 89.44 292 ASP A N 1
ATOM 2240 C CA . ASP A 1 292 ? 0.007 -0.815 -39.833 1.00 89.44 292 ASP A CA 1
ATOM 2241 C C . ASP A 1 292 ? -0.946 0.368 -39.569 1.00 89.44 292 ASP A C 1
ATOM 2243 O O . ASP A 1 292 ? -2.125 0.183 -39.258 1.00 89.44 292 ASP A O 1
ATOM 2247 N N . ASP A 1 293 ? -0.418 1.591 -39.679 1.00 87.00 293 ASP A N 1
ATOM 2248 C CA . ASP A 1 293 ? -1.140 2.865 -39.493 1.00 87.00 293 ASP A CA 1
ATOM 2249 C C . ASP A 1 293 ? -1.823 3.049 -38.121 1.00 87.00 293 ASP A C 1
ATOM 2251 O O . ASP A 1 293 ? -2.753 3.845 -37.973 1.00 87.00 293 ASP A O 1
ATOM 2255 N N . SER A 1 294 ? -1.366 2.333 -37.089 1.00 86.88 294 SER A N 1
ATOM 2256 C CA . SER A 1 294 ? -1.929 2.440 -35.738 1.00 86.88 294 SER A CA 1
ATOM 2257 C C . SER A 1 294 ? -1.310 3.579 -34.923 1.00 86.88 294 SER A C 1
ATOM 2259 O O . SER A 1 294 ? -0.091 3.781 -34.899 1.00 86.88 294 SER A O 1
ATOM 2261 N N . GLN A 1 295 ? -2.153 4.296 -34.182 1.00 87.19 295 GLN A N 1
ATOM 2262 C CA . GLN A 1 295 ? -1.767 5.359 -33.261 1.00 87.19 295 GLN A CA 1
ATOM 2263 C C . GLN A 1 295 ? -2.169 4.980 -31.837 1.00 87.19 295 GLN A C 1
ATOM 2265 O O . GLN A 1 295 ? -3.349 4.887 -31.515 1.00 87.19 295 GLN A O 1
ATOM 2270 N N . LEU A 1 296 ? -1.180 4.763 -30.976 1.00 86.56 296 LEU A N 1
ATOM 2271 C CA . LEU A 1 296 ? -1.387 4.505 -29.556 1.00 86.56 296 LEU A CA 1
ATOM 2272 C C . LEU A 1 296 ? -0.886 5.724 -28.791 1.00 86.56 296 LEU A C 1
ATOM 2274 O O . LEU A 1 296 ? 0.321 5.957 -28.700 1.00 86.56 296 LEU A O 1
ATOM 2278 N N . THR A 1 297 ? -1.810 6.523 -28.276 1.00 80.56 297 THR A N 1
ATOM 2279 C CA . THR A 1 297 ? -1.503 7.789 -27.615 1.00 80.56 297 THR A CA 1
ATOM 2280 C C . THR A 1 297 ? -1.752 7.712 -26.116 1.00 80.56 297 THR A C 1
ATOM 2282 O O . THR A 1 297 ? -2.874 7.477 -25.697 1.00 80.56 297 THR A O 1
ATOM 2285 N N . ASP A 1 298 ? -0.704 7.976 -25.333 1.00 78.44 298 ASP A N 1
ATOM 2286 C CA . ASP A 1 298 ? -0.683 8.113 -23.866 1.00 78.44 298 ASP A CA 1
ATOM 2287 C C . ASP A 1 298 ? -1.292 6.934 -23.070 1.00 78.44 298 ASP A C 1
ATOM 2289 O O . ASP A 1 298 ? -2.495 6.687 -23.082 1.00 78.44 298 ASP A O 1
ATOM 2293 N N . ARG A 1 299 ? -0.442 6.243 -22.297 1.00 79.25 299 ARG A N 1
ATOM 2294 C CA . ARG A 1 299 ? -0.810 5.248 -21.268 1.00 79.25 299 ARG A CA 1
ATOM 2295 C C . ARG A 1 299 ? -1.524 3.991 -21.776 1.00 79.25 299 ARG A C 1
ATOM 2297 O O . ARG A 1 299 ? -2.241 3.328 -21.030 1.00 79.25 299 ARG A O 1
ATOM 2304 N N . CYS A 1 300 ? -1.292 3.584 -23.020 1.00 83.56 300 CYS A N 1
ATOM 2305 C CA . CYS A 1 300 ? -1.844 2.320 -23.507 1.00 83.56 300 CYS A CA 1
ATOM 2306 C C . CYS A 1 300 ? -1.053 1.118 -22.960 1.00 83.56 300 CYS A C 1
ATOM 2308 O O . CYS A 1 300 ? 0.181 1.098 -22.994 1.00 83.56 300 CYS A O 1
ATOM 2310 N N . VAL A 1 301 ? -1.756 0.088 -22.480 1.00 85.44 301 VAL A N 1
ATOM 2311 C CA . VAL A 1 301 ? -1.150 -1.181 -22.027 1.00 85.44 301 VAL A CA 1
ATOM 2312 C C . VAL A 1 301 ? -1.723 -2.324 -22.843 1.00 85.44 301 VAL A C 1
ATOM 2314 O O . VAL A 1 301 ? -2.906 -2.640 -22.725 1.00 85.44 301 VAL A O 1
ATOM 2317 N N . LEU A 1 302 ? -0.873 -2.961 -23.648 1.00 86.00 302 LEU A N 1
ATOM 2318 C CA . LEU A 1 302 ? -1.204 -4.191 -24.357 1.00 86.00 302 LEU A CA 1
ATOM 2319 C C . LEU A 1 302 ? -0.672 -5.376 -23.564 1.00 86.00 302 LEU A C 1
ATOM 2321 O O . LEU A 1 302 ? 0.535 -5.496 -23.365 1.00 86.00 302 LEU A O 1
ATOM 2325 N N . THR A 1 303 ? -1.560 -6.265 -23.132 1.00 84.00 303 THR A N 1
ATOM 2326 C CA . THR A 1 303 ? -1.164 -7.495 -22.432 1.00 84.00 303 THR A CA 1
ATOM 2327 C C . THR A 1 303 ? -0.630 -8.577 -23.388 1.00 84.00 303 THR A C 1
ATOM 2329 O O . THR A 1 303 ? -0.449 -8.358 -24.589 1.00 84.00 303 THR A O 1
ATOM 2332 N N . HIS A 1 304 ? -0.282 -9.746 -22.841 1.00 83.81 304 HIS A N 1
ATOM 2333 C CA . HIS A 1 304 ? 0.400 -10.816 -23.569 1.00 83.81 304 HIS A CA 1
ATOM 2334 C C . HIS A 1 304 ? -0.426 -11.329 -24.758 1.00 83.81 304 HIS A C 1
ATOM 2336 O O . HIS A 1 304 ? -1.512 -11.855 -24.557 1.00 83.81 304 HIS A O 1
ATOM 2342 N N . GLY A 1 305 ? 0.127 -11.294 -25.975 1.00 80.25 305 GLY A N 1
ATOM 2343 C CA . GLY A 1 305 ? -0.507 -11.879 -27.168 1.00 80.25 305 GLY A CA 1
ATOM 2344 C C . GLY A 1 305 ? -1.644 -11.052 -27.783 1.00 80.25 305 GLY A C 1
ATOM 2345 O O . GLY A 1 305 ? -2.368 -11.555 -28.646 1.00 80.25 305 GLY A O 1
ATOM 2346 N N . VAL A 1 306 ? -1.804 -9.796 -27.359 1.00 85.44 306 VAL A N 1
ATOM 2347 C CA . VAL A 1 306 ? -2.779 -8.864 -27.940 1.00 85.44 306 VAL A CA 1
ATOM 2348 C C . VAL A 1 306 ? -2.348 -8.445 -29.345 1.00 85.44 306 VAL A C 1
ATOM 2350 O O . VAL A 1 306 ? -1.196 -8.091 -29.580 1.00 85.44 306 VAL A O 1
ATOM 2353 N N . ARG A 1 307 ? -3.292 -8.456 -30.278 1.00 84.88 307 ARG A N 1
ATOM 2354 C CA . ARG A 1 307 ? -3.204 -8.016 -31.664 1.00 84.88 307 ARG A CA 1
ATOM 2355 C C . ARG A 1 307 ? -4.180 -6.869 -31.864 1.00 84.88 307 ARG A C 1
ATOM 2357 O O . ARG A 1 307 ? -5.388 -7.054 -31.728 1.00 84.88 307 ARG A O 1
ATOM 2364 N N . VAL A 1 308 ? -3.637 -5.702 -32.185 1.00 84.56 308 VAL A N 1
ATOM 2365 C CA . VAL A 1 308 ? -4.401 -4.506 -32.552 1.00 84.56 308 VAL A CA 1
ATOM 2366 C C . VAL A 1 308 ? -4.521 -4.458 -34.072 1.00 84.56 308 VAL A C 1
ATOM 2368 O O . VAL A 1 308 ? -3.534 -4.704 -34.769 1.00 84.56 308 VAL A O 1
ATOM 2371 N N . GLY A 1 309 ? -5.729 -4.188 -34.571 1.00 82.25 309 GLY A N 1
ATOM 2372 C CA . GLY A 1 309 ? -6.039 -4.071 -35.994 1.00 82.25 309 GLY A CA 1
ATOM 2373 C C . GLY A 1 309 ? -5.312 -2.906 -36.681 1.00 82.25 309 GLY A C 1
ATOM 2374 O O . GLY A 1 309 ? -4.740 -2.056 -36.001 1.00 82.25 309 GLY A O 1
ATOM 2375 N N . PRO A 1 310 ? -5.314 -2.851 -38.025 1.00 84.94 310 PRO A N 1
ATOM 2376 C CA . PRO A 1 310 ? -4.711 -1.744 -38.764 1.00 84.94 310 PRO A CA 1
ATOM 2377 C C . PRO A 1 310 ? -5.563 -0.466 -38.682 1.00 84.94 310 PRO A C 1
ATOM 2379 O O . PRO A 1 310 ? -6.788 -0.544 -38.568 1.00 84.94 310 PRO A O 1
ATOM 2382 N N . SER A 1 311 ? -4.918 0.700 -38.802 1.00 81.56 311 SER A N 1
ATOM 2383 C CA . SER A 1 311 ? -5.548 2.036 -38.825 1.00 81.56 311 SER A CA 1
ATOM 2384 C C . SER A 1 311 ? -6.363 2.392 -37.572 1.00 81.56 311 SER A C 1
ATOM 2386 O O . SER A 1 311 ? -7.399 3.054 -37.651 1.00 81.56 311 SER A O 1
ATOM 2388 N N . VAL A 1 312 ? -5.898 1.946 -36.406 1.00 80.56 312 VAL A N 1
ATOM 2389 C CA . VAL A 1 312 ? -6.584 2.110 -35.118 1.00 80.56 312 VAL A CA 1
ATOM 2390 C C . VAL A 1 312 ? -5.994 3.274 -34.325 1.00 80.56 312 VAL A C 1
ATOM 2392 O O . VAL A 1 312 ? -4.775 3.393 -34.219 1.00 80.56 312 VAL A O 1
ATOM 2395 N N . VAL A 1 313 ? -6.846 4.108 -33.722 1.00 82.12 313 VAL A N 1
ATOM 2396 C CA . VAL A 1 313 ? -6.434 5.180 -32.801 1.00 82.12 313 VAL A CA 1
ATOM 2397 C C . VAL A 1 313 ? -6.917 4.839 -31.395 1.00 82.12 313 VAL A C 1
ATOM 2399 O O . VAL A 1 313 ? -8.118 4.808 -31.144 1.00 82.12 313 VAL A O 1
ATOM 2402 N N . LEU A 1 314 ? -5.986 4.586 -30.475 1.00 78.50 314 LEU A N 1
ATOM 2403 C CA . LEU A 1 314 ? -6.271 4.241 -29.080 1.00 78.50 314 LEU A CA 1
ATOM 2404 C C . LEU A 1 314 ? -5.669 5.283 -28.154 1.00 78.50 314 LEU A C 1
ATOM 2406 O O . LEU A 1 314 ? -4.485 5.596 -28.268 1.00 78.50 314 LEU A O 1
ATOM 2410 N N . THR A 1 315 ? -6.470 5.768 -27.208 1.00 75.62 315 THR A N 1
ATOM 2411 C CA . THR A 1 315 ? -6.019 6.702 -26.171 1.00 75.62 315 THR A CA 1
ATOM 2412 C C . THR A 1 315 ? -6.356 6.162 -24.794 1.00 75.62 315 THR A C 1
ATOM 2414 O O . THR A 1 315 ? -7.507 5.804 -24.567 1.00 75.62 315 THR A O 1
ATOM 2417 N N . ASN A 1 316 ? -5.376 6.103 -23.885 1.00 71.31 316 ASN A N 1
ATOM 2418 C CA . ASN A 1 316 ? -5.558 5.671 -22.493 1.00 71.31 316 ASN A CA 1
ATOM 2419 C C . ASN A 1 316 ? -6.337 4.346 -22.334 1.00 71.31 316 ASN A C 1
ATOM 2421 O O . ASN A 1 316 ? -7.198 4.203 -21.469 1.00 71.31 316 ASN A O 1
ATOM 2425 N N . CYS A 1 317 ? -6.075 3.378 -23.216 1.00 66.56 317 CYS A N 1
ATOM 2426 C CA . CYS A 1 317 ? -6.788 2.103 -23.236 1.00 66.56 317 CYS A CA 1
ATOM 2427 C C . CYS A 1 317 ? -5.930 0.971 -22.661 1.00 66.56 317 CYS A C 1
ATOM 2429 O O . CYS A 1 317 ? -4.760 0.797 -23.021 1.00 66.56 317 CYS A O 1
ATOM 2431 N N . ARG A 1 318 ? -6.547 0.129 -21.830 1.00 65.62 318 ARG A N 1
ATOM 2432 C CA . ARG A 1 318 ? -5.985 -1.159 -21.414 1.00 65.62 318 ARG A CA 1
ATOM 2433 C C . ARG A 1 318 ? -6.574 -2.256 -22.290 1.00 65.62 318 ARG A C 1
ATOM 2435 O O . ARG A 1 318 ? -7.784 -2.452 -22.294 1.00 65.62 318 ARG A O 1
ATOM 2442 N N . LEU A 1 319 ? -5.72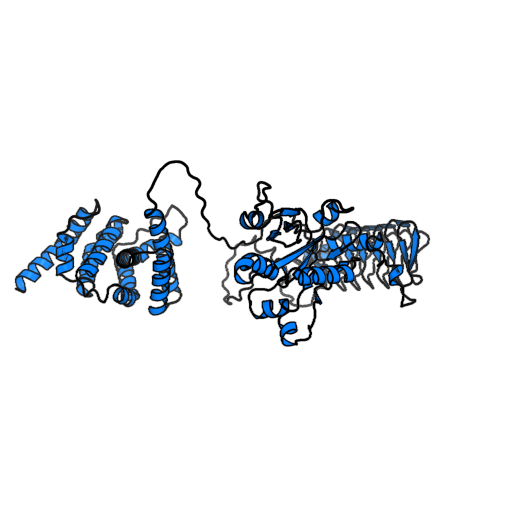7 -2.982 -23.013 1.00 69.06 319 LEU A N 1
ATOM 2443 C CA . LEU A 1 319 ? -6.156 -4.060 -23.901 1.00 69.06 319 LEU A CA 1
ATOM 2444 C C . LEU A 1 319 ? -5.740 -5.428 -23.355 1.00 69.06 319 LEU A C 1
ATOM 2446 O O . LEU A 1 319 ? -4.555 -5.706 -23.125 1.00 69.06 319 LEU A O 1
ATOM 2450 N N . ILE A 1 320 ? -6.732 -6.297 -23.176 1.00 69.62 320 ILE A N 1
ATOM 2451 C CA . ILE A 1 320 ? -6.573 -7.705 -22.810 1.00 69.62 320 ILE A CA 1
ATOM 2452 C C . ILE A 1 320 ? -6.845 -8.624 -23.997 1.00 69.62 320 ILE A C 1
ATOM 2454 O O . ILE A 1 320 ? -7.576 -8.266 -24.917 1.00 69.62 320 ILE A O 1
ATOM 2458 N N . VAL A 1 321 ? -6.244 -9.815 -23.999 1.00 67.44 321 VAL A N 1
ATOM 2459 C CA . VAL A 1 321 ? -6.650 -10.863 -24.945 1.00 67.44 321 VAL A CA 1
ATOM 2460 C C . VAL A 1 321 ? -8.048 -11.326 -24.567 1.00 67.44 321 VAL A C 1
ATOM 2462 O O . VAL A 1 321 ? -8.300 -11.620 -23.398 1.00 67.44 321 VAL A O 1
ATOM 2465 N N . ARG A 1 322 ? -8.943 -11.421 -25.553 1.00 58.81 322 ARG A N 1
ATOM 2466 C CA . ARG A 1 322 ? -10.277 -11.998 -25.364 1.00 58.81 322 ARG A CA 1
ATOM 2467 C C . ARG A 1 322 ? -10.125 -13.456 -24.906 1.00 58.81 322 ARG A C 1
ATOM 2469 O O . ARG A 1 322 ? -9.730 -14.315 -25.695 1.00 58.81 322 ARG A O 1
ATOM 2476 N N . SER A 1 323 ? -10.383 -13.745 -23.629 1.00 44.06 323 SER A N 1
ATOM 2477 C CA . SER A 1 323 ? -10.516 -15.126 -23.163 1.00 44.06 323 SER A CA 1
ATOM 2478 C C . SER A 1 323 ? -11.876 -15.642 -23.636 1.00 44.06 323 SER A C 1
ATOM 2480 O O . SER A 1 323 ? -12.889 -14.963 -23.510 1.00 44.06 323 SER A O 1
ATOM 2482 N N . GLY A 1 324 ? -11.909 -16.816 -24.265 1.00 42.47 324 GLY A N 1
ATOM 2483 C CA . GLY A 1 324 ? -13.127 -17.379 -24.856 1.00 42.47 324 GLY A CA 1
ATOM 2484 C C . GLY A 1 324 ? -14.123 -17.930 -23.829 1.00 42.47 324 GLY A C 1
ATOM 2485 O O . GLY A 1 324 ? -14.473 -19.102 -23.919 1.00 42.47 324 GLY A O 1
ATOM 2486 N N . ARG A 1 325 ? -14.562 -17.139 -22.842 1.00 34.47 325 ARG A N 1
ATOM 2487 C CA . ARG A 1 325 ? -15.666 -17.512 -21.946 1.00 34.47 325 ARG A CA 1
ATOM 2488 C C . ARG A 1 325 ? -16.864 -16.577 -22.140 1.00 34.47 325 ARG A C 1
ATOM 2490 O O . ARG A 1 325 ? -16.714 -15.366 -22.058 1.00 34.47 325 ARG A O 1
ATOM 2497 N N . SER A 1 326 ? -17.999 -17.238 -22.390 1.00 30.48 326 SER A N 1
ATOM 2498 C CA . SER A 1 326 ? -19.393 -16.794 -22.558 1.00 30.48 326 SER A CA 1
ATOM 2499 C C . SER A 1 326 ? -19.721 -15.871 -23.738 1.00 30.48 326 SER A C 1
ATOM 2501 O O . SER A 1 326 ? -19.296 -14.724 -23.807 1.00 30.48 326 SER A O 1
ATOM 2503 N N . GLU A 1 327 ? -20.564 -16.396 -24.630 1.00 34.19 327 GLU A N 1
ATOM 2504 C CA . GLU A 1 327 ? -21.230 -15.720 -25.752 1.00 34.19 327 GLU A CA 1
ATOM 2505 C C . GLU A 1 327 ? -22.413 -14.826 -25.303 1.00 34.19 327 GLU A C 1
ATOM 2507 O O . GLU A 1 327 ? -23.163 -14.348 -26.148 1.00 34.19 327 GLU A O 1
ATOM 2512 N N . ASP A 1 328 ? -22.558 -14.533 -24.003 1.00 32.72 328 ASP A N 1
ATOM 2513 C CA . ASP A 1 328 ? -23.795 -13.967 -23.433 1.00 32.72 328 ASP A CA 1
ATOM 2514 C C . ASP A 1 328 ? -23.731 -12.479 -23.024 1.00 32.72 328 ASP A C 1
ATOM 2516 O O . ASP A 1 328 ? -24.679 -11.957 -22.448 1.00 32.72 328 ASP A O 1
ATOM 2520 N N . SER A 1 329 ? -22.669 -11.739 -23.363 1.00 35.94 329 SER A N 1
ATOM 2521 C CA . SER A 1 329 ? -22.594 -10.272 -23.172 1.00 35.94 329 SER A CA 1
ATOM 2522 C C . SER A 1 329 ? -22.361 -9.525 -24.493 1.00 35.94 329 SER A C 1
ATOM 2524 O O . SER A 1 329 ? -21.471 -8.690 -24.638 1.00 35.94 329 SER A O 1
ATOM 2526 N N . ALA A 1 330 ? -23.161 -9.865 -25.506 1.00 35.50 330 ALA A N 1
ATOM 2527 C CA . ALA A 1 330 ? -22.978 -9.450 -26.899 1.00 35.50 330 ALA A CA 1
ATOM 2528 C C . ALA A 1 330 ? -23.729 -8.169 -27.332 1.00 35.50 330 ALA A C 1
ATOM 2530 O O . ALA A 1 330 ? -23.919 -7.971 -28.531 1.00 35.50 330 ALA A O 1
ATOM 2531 N N . SER A 1 331 ? -24.161 -7.289 -26.421 1.00 37.34 331 SER A N 1
ATOM 2532 C CA . SER A 1 331 ? -24.853 -6.041 -26.806 1.00 37.34 331 SER A CA 1
ATOM 2533 C C . SER A 1 331 ? -23.946 -4.801 -26.860 1.00 37.34 331 SER A C 1
ATOM 2535 O O . SER A 1 331 ? -24.180 -3.937 -27.700 1.00 37.34 331 SER A O 1
ATOM 2537 N N . THR A 1 332 ? -22.874 -4.726 -26.061 1.00 40.12 332 THR A N 1
ATOM 2538 C CA . THR A 1 332 ? -22.017 -3.514 -25.955 1.00 40.12 332 THR A CA 1
ATOM 2539 C C . THR A 1 332 ? -20.680 -3.619 -26.718 1.00 40.12 332 THR A C 1
ATOM 2541 O O . THR A 1 332 ? -19.911 -2.663 -26.795 1.00 40.12 332 THR A O 1
ATOM 2544 N N . ASP A 1 333 ? -20.384 -4.778 -27.315 1.00 51.62 333 ASP A N 1
ATOM 2545 C CA . ASP A 1 333 ? -19.060 -5.126 -27.864 1.00 51.62 333 ASP A CA 1
ATOM 2546 C C . ASP A 1 333 ? -18.836 -4.720 -29.341 1.00 51.62 333 ASP A C 1
ATOM 2548 O O . ASP A 1 333 ? -17.704 -4.753 -29.830 1.00 51.62 333 ASP A O 1
ATOM 2552 N N . GLU A 1 334 ? -19.883 -4.347 -30.085 1.00 49.09 334 GLU A N 1
ATOM 2553 C CA . GLU A 1 334 ? -19.772 -4.065 -31.529 1.00 49.09 334 GLU A CA 1
ATOM 2554 C C . GLU A 1 334 ? -19.135 -2.696 -31.841 1.00 49.09 334 GLU A C 1
ATOM 2556 O O . GLU A 1 334 ? -18.404 -2.570 -32.826 1.00 49.09 334 GLU A O 1
ATOM 2561 N N . GLU A 1 335 ? -19.313 -1.684 -30.984 1.00 50.12 335 GLU A N 1
ATOM 2562 C CA . GLU A 1 335 ? -18.673 -0.368 -31.163 1.00 50.12 335 GLU A CA 1
ATOM 2563 C C . GLU A 1 335 ? -17.159 -0.421 -30.891 1.00 50.12 335 GLU A C 1
ATOM 2565 O O . GLU A 1 335 ? -16.360 0.186 -31.608 1.00 50.12 335 GLU A O 1
ATOM 2570 N N . VAL A 1 336 ? -16.736 -1.224 -29.909 1.00 52.69 336 VAL A N 1
ATOM 2571 C CA . VAL A 1 336 ? -15.321 -1.390 -29.536 1.00 52.69 336 VAL A CA 1
ATOM 2572 C C . VAL A 1 336 ? -14.563 -2.233 -30.573 1.00 52.69 336 VAL A C 1
ATOM 2574 O O . VAL A 1 336 ? -13.411 -1.933 -30.894 1.00 52.69 336 VAL A O 1
ATOM 2577 N N . LYS A 1 337 ? -15.211 -3.233 -31.191 1.00 51.72 337 LYS A N 1
ATOM 2578 C CA . LYS A 1 337 ? -14.644 -3.977 -32.336 1.00 51.72 337 LYS A CA 1
ATOM 2579 C C . LYS A 1 337 ? -14.387 -3.079 -33.548 1.00 51.72 337 LYS A C 1
ATOM 2581 O O . LYS A 1 337 ? -13.381 -3.261 -34.235 1.00 51.72 337 LYS A O 1
ATOM 2586 N N . GLN A 1 338 ? -15.257 -2.098 -33.805 1.00 52.31 338 GLN A N 1
ATOM 2587 C CA . GLN A 1 338 ? -15.031 -1.116 -34.872 1.00 52.31 338 GLN A CA 1
ATOM 2588 C C . GLN A 1 338 ? -13.826 -0.216 -34.574 1.00 52.31 338 GLN A C 1
ATOM 2590 O O . GLN A 1 338 ? -13.095 0.135 -35.499 1.00 52.31 338 GLN A O 1
ATOM 2595 N N . GLN A 1 339 ? -13.569 0.091 -33.298 1.00 59.56 339 GLN A N 1
ATOM 2596 C CA . GLN A 1 339 ? -12.411 0.883 -32.871 1.00 59.56 339 GLN A CA 1
ATOM 2597 C C . GLN A 1 339 ? -11.089 0.100 -32.874 1.00 59.56 339 GLN A C 1
ATOM 2599 O O . GLN A 1 339 ? -10.044 0.699 -33.105 1.00 59.56 339 GLN A O 1
ATOM 2604 N N . LEU A 1 340 ? -11.106 -1.220 -32.649 1.00 60.81 340 LEU A N 1
ATOM 2605 C CA . LEU A 1 340 ? -9.900 -2.062 -32.573 1.00 60.81 340 LEU A CA 1
ATOM 2606 C C . LEU A 1 340 ? -9.476 -2.684 -33.914 1.00 60.81 340 LEU A C 1
ATOM 2608 O O . LEU A 1 340 ? -8.395 -3.267 -33.997 1.00 60.81 340 LEU A O 1
ATOM 2612 N N . GLY A 1 341 ? -10.278 -2.529 -34.970 1.00 60.22 341 GLY A N 1
ATOM 2613 C CA . GLY A 1 341 ? -9.982 -2.990 -36.328 1.00 60.22 341 GLY A CA 1
ATOM 2614 C C . GLY A 1 341 ? -10.291 -4.476 -36.579 1.00 60.22 341 GLY A C 1
ATOM 2615 O O . GLY A 1 341 ? -10.335 -5.299 -35.664 1.00 60.22 341 GLY A O 1
ATOM 2616 N N . LYS A 1 342 ? -10.489 -4.821 -37.862 1.00 58.44 342 LYS A N 1
ATOM 2617 C CA . LYS A 1 342 ? -11.072 -6.097 -38.342 1.00 58.44 342 LYS A CA 1
ATOM 2618 C C . LYS A 1 342 ? -10.290 -7.375 -37.986 1.00 58.44 342 LYS A C 1
ATOM 2620 O O . LYS A 1 342 ? -10.895 -8.438 -37.960 1.00 58.44 342 LYS A O 1
ATOM 2625 N N . ASP A 1 343 ? -8.995 -7.264 -37.677 1.00 64.56 343 ASP A N 1
ATOM 2626 C CA . ASP A 1 343 ? -8.100 -8.392 -37.342 1.00 64.56 343 ASP A CA 1
ATOM 2627 C C . ASP A 1 343 ? -7.643 -8.391 -35.869 1.00 64.56 343 ASP A C 1
ATOM 2629 O O . ASP A 1 343 ? -6.627 -9.001 -35.514 1.00 64.56 343 ASP A O 1
ATOM 2633 N N . SER A 1 344 ? -8.349 -7.667 -34.997 1.00 70.25 344 SER A N 1
ATOM 2634 C CA . SER A 1 344 ? -7.990 -7.593 -33.581 1.00 70.25 344 SER A CA 1
ATOM 2635 C C . SER A 1 344 ? -8.497 -8.792 -32.778 1.00 70.25 344 SER A C 1
ATOM 2637 O O . SER A 1 344 ? -9.616 -9.264 -32.952 1.00 70.25 344 SER A O 1
ATOM 2639 N N . ASN A 1 345 ? -7.663 -9.283 -31.857 1.00 73.94 345 ASN A N 1
ATOM 2640 C CA . ASN A 1 345 ? -8.062 -10.244 -30.812 1.00 73.94 345 ASN A CA 1
ATOM 2641 C C . ASN A 1 345 ? -8.159 -9.565 -29.427 1.00 73.94 345 ASN A C 1
ATOM 2643 O O . ASN A 1 345 ? -8.202 -10.234 -28.388 1.00 73.94 345 ASN A O 1
ATOM 2647 N N . ALA A 1 346 ? -8.110 -8.233 -29.432 1.00 65.56 346 ALA A N 1
ATOM 2648 C CA . ALA A 1 346 ? -8.088 -7.387 -28.259 1.00 65.56 346 ALA A CA 1
ATOM 2649 C C . ALA A 1 346 ? -9.513 -7.153 -27.746 1.00 65.56 346 ALA A C 1
ATOM 2651 O O . ALA A 1 346 ? -10.437 -6.950 -28.528 1.00 65.56 346 ALA A O 1
ATOM 2652 N N . ALA A 1 347 ? -9.672 -7.133 -26.431 1.00 67.00 347 ALA A N 1
ATOM 2653 C CA . ALA A 1 347 ? -10.828 -6.569 -25.754 1.00 67.00 347 ALA A CA 1
ATOM 2654 C C . ALA A 1 347 ? -10.342 -5.432 -24.848 1.00 67.00 347 ALA A C 1
ATOM 2656 O O . ALA A 1 347 ? -9.262 -5.524 -24.253 1.00 67.00 347 ALA A O 1
ATOM 2657 N N . VAL A 1 348 ? -11.114 -4.349 -24.757 1.00 67.94 348 VAL A N 1
ATOM 2658 C CA . VAL A 1 348 ? -10.834 -3.289 -23.783 1.00 67.94 348 VAL A CA 1
ATOM 2659 C C . VAL A 1 348 ? -11.132 -3.847 -22.399 1.00 67.94 348 VAL A C 1
ATOM 2661 O O . VAL A 1 348 ? -12.229 -4.331 -22.139 1.00 67.94 348 VAL A O 1
ATOM 2664 N N . TYR A 1 349 ? -10.143 -3.803 -21.513 1.00 60.94 349 TYR A N 1
ATOM 2665 C CA . TYR A 1 349 ? -10.356 -4.104 -20.108 1.00 60.94 349 TYR A CA 1
ATOM 2666 C C . TYR A 1 349 ? -11.156 -2.954 -19.499 1.00 60.94 349 TYR A C 1
ATOM 2668 O O . TYR A 1 349 ? -10.601 -1.882 -19.254 1.00 60.94 349 TYR A O 1
ATOM 2676 N N . LYS A 1 350 ? -12.445 -3.181 -19.265 1.00 50.94 350 LYS A N 1
ATOM 2677 C CA . LYS A 1 350 ? -13.232 -2.384 -18.327 1.00 50.94 350 LYS A CA 1
ATOM 2678 C C . LYS A 1 350 ? -13.133 -3.063 -16.964 1.00 50.94 350 LYS A C 1
ATOM 2680 O O . LYS A 1 350 ? -13.278 -4.282 -16.881 1.00 50.94 350 LYS A O 1
ATOM 2685 N N . SER A 1 351 ? -12.807 -2.300 -15.924 1.00 40.75 351 SER A N 1
ATOM 2686 C CA . SER A 1 351 ? -12.956 -2.802 -14.557 1.00 40.75 351 SER A CA 1
ATOM 2687 C C . SER A 1 351 ? -14.442 -3.101 -14.327 1.00 40.75 351 SER A C 1
ATOM 2689 O O . SER A 1 351 ? -15.292 -2.317 -14.743 1.00 40.75 351 SER A O 1
ATOM 2691 N N . ALA A 1 352 ? -14.759 -4.220 -13.676 1.00 37.00 352 ALA A N 1
ATOM 2692 C CA . ALA A 1 352 ? -16.134 -4.599 -13.351 1.00 37.00 352 ALA A CA 1
ATOM 2693 C C . ALA A 1 352 ? -16.816 -3.637 -12.350 1.00 37.00 352 ALA A C 1
ATOM 2695 O O . ALA A 1 352 ? -18.010 -3.773 -12.096 1.00 37.00 352 ALA A O 1
ATOM 2696 N N . TYR A 1 353 ? -16.084 -2.658 -11.805 1.00 38.81 353 TYR A N 1
ATOM 2697 C CA . TYR A 1 353 ? -16.574 -1.725 -10.791 1.00 38.81 353 TYR A CA 1
ATOM 2698 C C . TYR A 1 353 ? -16.977 -0.343 -11.327 1.00 38.81 353 TYR A C 1
ATOM 2700 O O . TYR A 1 353 ? -17.581 0.431 -10.588 1.00 38.81 353 TYR A O 1
ATOM 2708 N N . SER A 1 354 ? -16.715 -0.015 -12.600 1.00 34.53 354 SER A N 1
ATOM 2709 C CA . SER A 1 354 ? -17.081 1.304 -13.149 1.00 34.53 354 SER A CA 1
ATOM 2710 C C . SER A 1 354 ? -18.533 1.425 -13.632 1.00 34.53 354 SER A C 1
ATOM 2712 O O . SER A 1 354 ? -18.991 2.544 -13.833 1.00 34.53 354 SER A O 1
ATOM 2714 N N . ASP A 1 355 ? -19.262 0.313 -13.797 1.00 32.84 355 ASP A N 1
ATOM 2715 C CA . ASP A 1 355 ? -20.599 0.295 -14.427 1.00 32.84 355 ASP A CA 1
ATOM 2716 C C . ASP A 1 355 ? -21.774 0.191 -13.425 1.00 32.84 355 ASP A C 1
ATOM 2718 O O . ASP A 1 355 ? -22.917 0.042 -13.837 1.00 32.84 355 ASP A O 1
ATOM 2722 N N . ARG A 1 356 ? -21.555 0.311 -12.104 1.00 32.47 356 ARG A N 1
ATOM 2723 C CA . ARG A 1 356 ? -22.658 0.284 -11.109 1.00 32.47 356 ARG A CA 1
ATOM 2724 C C . ARG A 1 356 ? -23.276 1.648 -10.774 1.00 32.47 356 ARG A C 1
ATOM 2726 O O . ARG A 1 356 ? -24.057 1.725 -9.830 1.00 32.47 356 ARG A O 1
ATOM 2733 N N . ARG A 1 357 ? -22.943 2.730 -11.490 1.00 35.09 357 ARG A N 1
ATOM 2734 C CA . ARG A 1 357 ? -23.456 4.072 -11.141 1.00 35.09 357 ARG A CA 1
ATOM 2735 C C . ARG A 1 357 ? -24.657 4.568 -11.934 1.00 35.09 357 ARG A C 1
ATOM 2737 O O . ARG A 1 357 ? -25.273 5.515 -11.471 1.00 35.09 357 ARG A O 1
ATOM 2744 N N . ASP A 1 358 ? -25.040 3.918 -13.026 1.00 33.12 358 ASP A N 1
ATOM 2745 C CA . ASP A 1 358 ? -26.180 4.355 -13.833 1.00 33.12 358 ASP A CA 1
ATOM 2746 C C . ASP A 1 358 ? -26.930 3.143 -14.400 1.00 33.12 358 ASP A C 1
ATOM 2748 O O . ASP A 1 358 ? -26.675 2.753 -15.529 1.00 33.12 358 ASP A O 1
ATOM 2752 N N . GLU A 1 359 ? -27.818 2.525 -13.612 1.00 29.11 359 GLU A N 1
ATOM 2753 C CA . GLU A 1 359 ? -29.074 1.912 -14.093 1.00 29.11 359 GLU A CA 1
ATOM 2754 C C . GLU A 1 359 ? -29.882 1.358 -12.905 1.00 29.11 359 GLU A C 1
ATOM 2756 O O . GLU A 1 359 ? -29.597 0.304 -12.340 1.00 29.11 359 GLU A O 1
ATOM 2761 N N . ALA A 1 360 ? -30.910 2.110 -12.509 1.00 36.41 360 ALA A N 1
ATOM 2762 C CA . ALA A 1 360 ? -31.991 1.620 -11.669 1.00 36.41 360 ALA A CA 1
ATOM 2763 C C . ALA A 1 360 ? -32.841 0.621 -12.474 1.00 36.41 360 ALA A C 1
ATOM 2765 O O . ALA A 1 360 ? -33.354 0.971 -13.539 1.00 36.41 360 ALA A O 1
ATOM 2766 N N . GLY A 1 361 ? -33.009 -0.600 -11.963 1.00 27.95 361 GLY A N 1
ATOM 2767 C CA . GLY A 1 361 ? -33.805 -1.638 -12.618 1.00 27.95 361 GLY A CA 1
ATOM 2768 C C . GLY A 1 361 ? -33.768 -2.981 -11.890 1.00 27.95 361 GLY A C 1
ATOM 2769 O O . GLY A 1 361 ? -32.988 -3.853 -12.244 1.00 27.95 361 GLY A O 1
ATOM 2770 N N . ASP A 1 362 ? -34.608 -3.088 -10.864 1.00 33.06 362 ASP A N 1
ATOM 2771 C CA . ASP A 1 362 ? -35.258 -4.287 -10.310 1.00 33.06 362 ASP A CA 1
ATOM 2772 C C . ASP A 1 362 ? -34.909 -5.659 -10.944 1.00 33.06 362 ASP A C 1
ATOM 2774 O O . ASP A 1 362 ? -35.261 -5.935 -12.092 1.00 33.06 362 ASP A O 1
ATOM 2778 N N . SER A 1 363 ? -34.258 -6.546 -10.178 1.00 27.91 363 SER A N 1
ATOM 2779 C CA . SER A 1 363 ? -34.630 -7.972 -10.109 1.00 27.91 363 SER A CA 1
ATOM 2780 C C . SER A 1 363 ? -33.851 -8.738 -9.030 1.00 27.91 363 SER A C 1
ATOM 2782 O O . SER A 1 363 ? -32.620 -8.751 -8.993 1.00 27.91 363 SER A O 1
ATOM 2784 N N . ASP A 1 364 ? -34.623 -9.412 -8.180 1.00 33.81 364 ASP A N 1
ATOM 2785 C CA . ASP A 1 364 ? -34.223 -10.382 -7.164 1.00 33.81 364 ASP A CA 1
ATOM 2786 C C . ASP A 1 364 ? -33.368 -11.538 -7.717 1.00 33.81 364 ASP A C 1
ATOM 2788 O O . ASP A 1 364 ? -33.809 -12.276 -8.604 1.00 33.81 364 ASP A O 1
ATOM 2792 N N . ALA A 1 365 ? -32.198 -11.782 -7.113 1.00 29.91 365 ALA A N 1
ATOM 2793 C CA . ALA A 1 365 ? -31.567 -13.104 -7.096 1.00 29.91 365 ALA A CA 1
ATOM 2794 C C . ALA A 1 365 ? -30.581 -13.264 -5.922 1.00 29.91 365 ALA A C 1
ATOM 2796 O O . ALA A 1 365 ? -29.481 -12.719 -5.902 1.00 29.91 365 ALA A O 1
ATOM 2797 N N . ASP A 1 366 ? -31.034 -14.073 -4.970 1.00 31.02 366 ASP A N 1
ATOM 2798 C CA . ASP A 1 366 ? -30.371 -14.709 -3.833 1.00 31.02 366 ASP A CA 1
ATOM 2799 C C . ASP A 1 366 ? -28.986 -15.334 -4.136 1.00 31.02 366 ASP A C 1
ATOM 2801 O O . ASP A 1 366 ? -28.877 -16.265 -4.937 1.00 31.02 366 ASP A O 1
ATOM 2805 N N . SER A 1 367 ? -27.940 -14.851 -3.448 1.00 28.55 367 SER A N 1
ATOM 2806 C CA . SER A 1 367 ? -26.759 -15.633 -3.026 1.00 28.55 367 SER A CA 1
ATOM 2807 C C . SER A 1 367 ? -25.891 -14.827 -2.037 1.00 28.55 367 SER A C 1
ATOM 2809 O O . SER A 1 367 ? -25.561 -13.676 -2.307 1.00 28.55 367 SER A O 1
ATOM 2811 N N . GLY A 1 368 ? -25.587 -15.438 -0.883 1.00 24.89 368 GLY A N 1
ATOM 2812 C CA . GLY A 1 368 ? -25.132 -14.819 0.375 1.00 24.89 368 GLY A CA 1
ATOM 2813 C C . GLY A 1 368 ? -23.727 -14.186 0.446 1.00 24.89 368 GLY A C 1
ATOM 2814 O O . GLY A 1 368 ? -23.002 -14.157 -0.547 1.00 24.89 368 GLY A O 1
ATOM 2815 N N . PRO A 1 369 ? -23.343 -13.658 1.631 1.00 29.47 369 PRO A N 1
ATOM 2816 C CA . PRO A 1 369 ? -22.225 -12.733 1.761 1.00 29.47 369 PRO A CA 1
ATOM 2817 C C . PRO A 1 369 ? -20.914 -13.473 2.055 1.00 29.47 369 PRO A C 1
ATOM 2819 O O . PRO A 1 369 ? -20.770 -14.131 3.086 1.00 29.47 369 PRO A O 1
ATOM 2822 N N . GLU A 1 370 ? -19.934 -13.328 1.168 1.00 28.34 370 GLU A N 1
ATOM 2823 C CA . GLU A 1 370 ? -18.521 -13.459 1.522 1.00 28.34 370 GLU A CA 1
ATOM 2824 C C . GLU A 1 370 ? -17.941 -12.040 1.583 1.00 28.34 370 GLU A C 1
ATOM 2826 O O . GLU A 1 370 ? -17.924 -11.311 0.592 1.00 28.34 370 GLU A O 1
ATOM 2831 N N . ASN A 1 371 ? -17.550 -11.637 2.793 1.00 29.77 371 ASN A N 1
ATOM 2832 C CA . ASN A 1 371 ? -16.900 -10.368 3.099 1.00 29.77 371 ASN A CA 1
ATOM 2833 C C . ASN A 1 371 ? -15.519 -10.303 2.431 1.00 29.77 371 ASN A C 1
ATOM 2835 O O . ASN A 1 371 ? -14.573 -10.903 2.938 1.00 29.77 371 ASN A O 1
ATOM 2839 N N . ASP A 1 372 ? -15.404 -9.523 1.358 1.00 27.81 372 ASP A N 1
ATOM 2840 C CA . ASP A 1 372 ? -14.138 -9.063 0.773 1.00 27.81 372 ASP A CA 1
ATOM 2841 C C . ASP A 1 372 ? -14.150 -7.521 0.671 1.00 27.81 372 ASP A C 1
ATOM 2843 O O . ASP A 1 372 ? -14.010 -6.926 -0.398 1.00 27.81 372 ASP A O 1
ATOM 2847 N N . GLU A 1 373 ? -14.336 -6.843 1.805 1.00 32.31 373 GLU A N 1
ATOM 2848 C CA . GLU A 1 373 ? -14.031 -5.414 1.945 1.00 32.31 373 GLU A CA 1
ATOM 2849 C C . GLU A 1 373 ? -12.512 -5.260 2.133 1.00 32.31 373 GLU A C 1
ATOM 2851 O O . GLU A 1 373 ? -12.024 -5.382 3.251 1.00 32.31 373 GLU A O 1
ATOM 2856 N N . ASP A 1 374 ? -11.758 -5.147 1.024 1.00 29.55 374 ASP A N 1
ATOM 2857 C CA . ASP A 1 374 ? -10.439 -4.463 0.934 1.00 29.55 374 ASP A CA 1
ATOM 2858 C C . ASP A 1 374 ? -9.690 -4.670 -0.411 1.00 29.55 374 ASP A C 1
ATOM 2860 O O . ASP A 1 374 ? -8.457 -4.594 -0.488 1.00 29.55 374 ASP A O 1
ATOM 2864 N N . SER A 1 375 ? -10.368 -4.912 -1.538 1.00 30.91 375 SER A N 1
ATOM 2865 C CA . SER A 1 375 ? -9.685 -4.919 -2.844 1.00 30.91 375 SER A CA 1
ATOM 2866 C C . SER A 1 375 ? -9.632 -3.515 -3.459 1.00 30.91 375 SER A C 1
ATOM 2868 O O . SER A 1 375 ? -10.410 -3.186 -4.352 1.00 30.91 375 SER A O 1
ATOM 2870 N N . VAL A 1 376 ? -8.696 -2.679 -2.996 1.00 34.75 376 VAL A N 1
ATOM 2871 C CA . VAL A 1 376 ? -8.395 -1.375 -3.614 1.00 34.75 376 VAL A CA 1
ATOM 2872 C C . VAL A 1 376 ? -7.896 -1.608 -5.047 1.00 34.75 376 VAL A C 1
ATOM 2874 O O . VAL A 1 376 ? -6.808 -2.153 -5.257 1.00 34.75 376 VAL A O 1
ATOM 2877 N N . GLU A 1 377 ? -8.685 -1.229 -6.054 1.00 34.16 377 GLU A N 1
ATOM 2878 C CA . GLU A 1 377 ? -8.286 -1.349 -7.457 1.00 34.16 377 GLU A CA 1
ATOM 2879 C C . GLU A 1 377 ? -7.107 -0.412 -7.768 1.00 34.16 377 GLU A C 1
ATOM 2881 O O . GLU A 1 377 ? -7.258 0.796 -7.944 1.00 34.16 377 GLU A O 1
ATOM 2886 N N . LEU A 1 378 ? -5.901 -0.972 -7.868 1.00 37.94 378 LEU A N 1
ATOM 2887 C CA . LEU A 1 378 ? -4.735 -0.267 -8.399 1.00 37.94 378 LEU A CA 1
ATOM 2888 C C . LEU A 1 378 ? -4.940 -0.057 -9.914 1.00 37.94 378 LEU A C 1
ATOM 2890 O O . LEU A 1 378 ? -4.636 -0.941 -10.724 1.00 37.94 378 LEU A O 1
ATOM 2894 N N . GLU A 1 379 ? -5.455 1.106 -10.329 1.00 42.91 379 GLU A N 1
ATOM 2895 C CA . GLU A 1 379 ? -5.342 1.563 -11.720 1.00 42.91 379 GLU A CA 1
ATOM 2896 C C . GLU A 1 379 ? -3.877 1.404 -12.170 1.00 42.91 379 GLU A C 1
ATOM 2898 O O . GLU A 1 379 ? -2.967 1.986 -11.590 1.00 42.91 379 GLU A O 1
ATOM 2903 N N . ILE A 1 380 ? -3.601 0.645 -13.233 1.00 47.78 380 ILE A N 1
ATOM 2904 C CA . ILE A 1 380 ? -2.213 0.338 -13.644 1.00 47.78 380 ILE A CA 1
ATOM 2905 C C . ILE A 1 380 ? -1.367 1.609 -13.864 1.00 47.78 380 ILE A C 1
ATOM 2907 O O . ILE A 1 380 ? -0.162 1.604 -13.610 1.00 47.78 380 ILE A O 1
ATOM 2911 N N . TRP A 1 381 ? -1.996 2.707 -14.295 1.00 40.91 381 TRP A N 1
ATOM 2912 C CA . TRP A 1 381 ? -1.364 4.020 -14.474 1.00 40.91 381 TRP A CA 1
ATOM 2913 C C . TRP A 1 381 ? -1.700 5.049 -13.395 1.00 40.91 381 TRP A C 1
ATOM 2915 O O . TRP A 1 381 ? -1.164 6.157 -13.479 1.00 40.91 381 TRP A O 1
ATOM 2925 N N . GLN A 1 382 ? -2.562 4.676 -12.443 1.00 47.56 382 GLN A N 1
ATOM 2926 C CA . GLN A 1 382 ? -3.008 5.445 -11.280 1.00 47.56 382 GLN A CA 1
ATOM 2927 C C . GLN A 1 382 ? -3.013 6.948 -11.541 1.00 47.56 382 GLN A C 1
ATOM 2929 O O . GLN A 1 382 ? -2.106 7.692 -11.159 1.00 47.56 382 GLN A O 1
ATOM 2934 N N . THR A 1 383 ? -4.025 7.382 -12.296 1.00 33.75 383 THR A N 1
ATOM 2935 C CA . THR A 1 383 ? -4.221 8.808 -12.593 1.00 33.75 383 THR A CA 1
ATOM 2936 C C . THR A 1 383 ? -5.104 9.480 -11.547 1.00 33.75 383 THR A C 1
ATOM 2938 O O . THR A 1 383 ? -5.433 10.655 -11.700 1.00 33.75 383 THR A O 1
ATOM 2941 N N . THR A 1 384 ? -5.435 8.790 -10.457 1.00 28.55 384 THR A N 1
ATOM 2942 C CA . THR A 1 384 ? -6.126 9.390 -9.319 1.00 28.5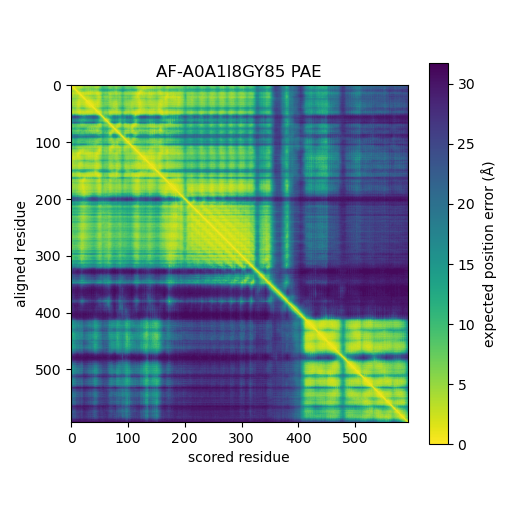5 384 THR A CA 1
ATOM 2943 C C . THR A 1 384 ? -5.135 10.174 -8.463 1.00 28.55 384 THR A C 1
ATOM 2945 O O . THR A 1 384 ? -4.651 9.738 -7.423 1.00 28.55 384 THR A O 1
ATOM 2948 N N . LEU A 1 385 ? -4.851 11.400 -8.899 1.00 31.03 385 LEU A N 1
ATOM 2949 C CA . LEU A 1 385 ? -4.620 12.475 -7.946 1.00 31.03 385 LEU A CA 1
ATOM 2950 C C . LEU A 1 385 ? -5.882 12.594 -7.083 1.00 31.03 385 LEU A C 1
ATOM 2952 O O . LEU A 1 385 ? -6.909 13.037 -7.582 1.00 31.03 385 LEU A O 1
ATOM 2956 N N . MET A 1 386 ? -5.759 12.219 -5.808 1.00 32.28 386 MET A N 1
ATOM 2957 C CA . MET A 1 386 ? -6.577 12.702 -4.688 1.00 32.28 386 MET A CA 1
ATOM 2958 C C . MET A 1 386 ? -8.088 12.723 -4.962 1.00 32.28 386 MET A C 1
ATOM 2960 O O . MET A 1 386 ? -8.671 13.781 -5.184 1.00 32.28 386 MET A O 1
ATOM 2964 N N . ALA A 1 387 ? -8.723 11.563 -4.875 1.00 26.59 387 ALA A N 1
ATOM 2965 C CA . ALA A 1 387 ? -10.125 11.477 -4.499 1.00 26.59 387 ALA A CA 1
ATOM 2966 C C . ALA A 1 387 ? -10.321 10.148 -3.772 1.00 26.59 387 ALA A C 1
ATOM 2968 O O . ALA A 1 387 ? -10.127 9.094 -4.367 1.00 26.59 387 ALA A O 1
ATOM 2969 N N . ASP A 1 388 ? -10.577 10.270 -2.470 1.00 30.23 388 ASP A N 1
ATOM 2970 C CA . ASP A 1 388 ? -11.426 9.413 -1.648 1.00 30.23 388 ASP A CA 1
ATOM 2971 C C . ASP A 1 388 ? -11.321 7.901 -1.886 1.00 30.23 388 ASP A C 1
ATOM 2973 O O . ASP A 1 388 ? -11.867 7.366 -2.843 1.00 30.23 388 ASP A O 1
ATOM 2977 N N . ASN A 1 389 ? -10.599 7.231 -0.984 1.00 26.72 389 ASN A N 1
ATOM 2978 C CA . ASN A 1 389 ? -11.040 6.012 -0.295 1.00 26.72 389 ASN A CA 1
ATOM 2979 C C . ASN A 1 389 ? -9.907 5.535 0.622 1.00 26.72 389 ASN A C 1
ATOM 2981 O O . ASN A 1 389 ? -9.047 4.732 0.264 1.00 26.72 389 ASN A O 1
ATOM 2985 N N . VAL A 1 390 ? -9.894 6.103 1.823 1.00 27.88 390 VAL A N 1
ATOM 2986 C CA . VAL A 1 390 ? -9.329 5.455 3.003 1.00 27.88 390 VAL A CA 1
ATOM 2987 C C . VAL A 1 390 ? -10.478 5.463 3.994 1.00 27.88 390 VAL A C 1
ATOM 2989 O O . VAL A 1 390 ? -10.746 6.495 4.609 1.00 27.88 390 VAL A O 1
ATOM 2992 N N . GLU A 1 391 ? -11.204 4.350 4.067 1.00 24.81 391 GLU A N 1
ATOM 2993 C CA . GLU A 1 391 ? -12.073 4.063 5.202 1.00 24.81 391 GLU A CA 1
ATOM 2994 C C . GLU A 1 391 ? -11.171 3.974 6.428 1.00 24.81 391 GLU A C 1
ATOM 2996 O O . GLU A 1 391 ? -10.487 2.989 6.698 1.00 24.81 391 GLU A O 1
ATOM 3001 N N . TYR A 1 392 ? -11.073 5.103 7.117 1.00 26.55 392 TYR A N 1
ATOM 3002 C CA . TYR A 1 392 ? -10.617 5.127 8.485 1.00 26.55 392 TYR A CA 1
ATOM 3003 C C . TYR A 1 392 ? -11.775 4.624 9.332 1.00 26.55 392 TYR A C 1
ATOM 3005 O O . TYR A 1 392 ? -12.854 5.211 9.294 1.00 26.55 392 TYR A O 1
ATOM 3013 N N . LEU A 1 393 ? -11.504 3.584 10.123 1.00 23.75 393 LEU A N 1
ATOM 3014 C CA . LEU A 1 393 ? -12.202 3.301 11.370 1.00 23.75 393 LEU A CA 1
ATOM 3015 C C . LEU A 1 393 ? -12.409 4.625 12.110 1.00 23.75 393 LEU A C 1
ATOM 3017 O O . LEU A 1 393 ? -11.473 5.191 12.686 1.00 23.75 393 LEU A O 1
ATOM 3021 N N . SER A 1 394 ? -13.628 5.143 12.031 1.00 22.84 394 SER A N 1
ATOM 3022 C CA . SER A 1 394 ? -14.100 6.269 12.812 1.00 22.84 394 SER A CA 1
ATOM 3023 C C . SER A 1 394 ? -14.162 5.815 14.262 1.00 22.84 394 SER A C 1
ATOM 3025 O O . SER A 1 394 ? -15.158 5.282 14.739 1.00 22.84 394 SER A O 1
ATOM 3027 N N . SER A 1 395 ? -13.067 6.033 14.987 1.00 26.09 395 SER A N 1
ATOM 3028 C CA . SER A 1 395 ? -13.179 6.326 16.404 1.00 26.09 395 SER A CA 1
ATOM 3029 C C . SER A 1 395 ? -13.892 7.671 16.507 1.00 26.09 395 SER A C 1
ATOM 3031 O O . SER A 1 395 ? -13.285 8.734 16.358 1.00 26.09 395 SER A O 1
ATOM 3033 N N . GLU A 1 396 ? -15.210 7.610 16.690 1.00 24.97 396 GLU A N 1
ATOM 3034 C CA . GLU A 1 396 ? -16.043 8.759 17.026 1.00 24.97 396 GLU A CA 1
ATOM 3035 C C . GLU A 1 396 ? -15.509 9.368 18.326 1.00 24.97 396 GLU A C 1
ATOM 3037 O O . GLU A 1 396 ? -15.798 8.943 19.442 1.00 24.97 396 GLU A O 1
ATOM 3042 N N . SER A 1 397 ? -14.618 10.337 18.164 1.00 26.33 397 SER A N 1
ATOM 3043 C CA . SER A 1 397 ? -14.164 11.233 19.211 1.00 26.33 397 SER A CA 1
ATOM 3044 C C . SER A 1 397 ? -14.779 12.575 18.873 1.00 26.33 397 SER A C 1
ATOM 3046 O O . SER A 1 397 ? -14.200 13.397 18.160 1.00 26.33 397 SER A O 1
ATOM 3048 N N . ASP A 1 398 ? -16.016 12.732 19.329 1.00 24.55 398 ASP A N 1
ATOM 3049 C CA . ASP A 1 398 ? -16.815 13.908 19.054 1.00 24.55 398 ASP A CA 1
ATOM 3050 C C . ASP A 1 398 ? -16.215 15.108 19.802 1.00 24.55 398 ASP A C 1
ATOM 3052 O O . ASP A 1 398 ? -16.163 15.172 21.033 1.00 24.55 398 ASP A O 1
ATOM 3056 N N . SER A 1 399 ? -15.664 16.042 19.030 1.00 25.98 399 SER A N 1
ATOM 3057 C CA . SER A 1 399 ? -15.152 17.322 19.507 1.00 25.98 399 SER A CA 1
ATOM 3058 C C . SER A 1 399 ? -16.186 18.385 19.164 1.00 25.98 399 SER A C 1
ATOM 3060 O O . SER A 1 399 ? -16.057 19.080 18.154 1.00 25.98 399 SER A O 1
ATOM 3062 N N . SER A 1 400 ? -17.185 18.560 20.024 1.00 29.55 400 SER A N 1
ATOM 3063 C CA . SER A 1 400 ? -18.119 19.676 19.917 1.00 29.55 400 SER A CA 1
ATOM 3064 C C . SER A 1 400 ? -17.478 20.948 20.480 1.00 29.55 400 SER A C 1
ATOM 3066 O O . SER A 1 400 ? -17.413 21.167 21.693 1.00 29.55 400 SER A O 1
ATOM 3068 N N . SER A 1 401 ? -16.990 21.810 19.589 1.00 32.34 401 SER A N 1
ATOM 3069 C CA . SER A 1 401 ? -16.739 23.213 19.903 1.00 32.34 401 SER A CA 1
ATOM 3070 C C . SER A 1 401 ? -18.027 24.011 19.710 1.00 32.34 401 SER A C 1
ATOM 3072 O O . SER A 1 401 ? -18.255 24.531 18.621 1.00 32.34 401 SER A O 1
ATOM 3074 N N . GLU A 1 402 ? -18.822 24.167 20.766 1.00 30.30 402 GLU A N 1
ATOM 3075 C CA . GLU A 1 402 ? -19.787 25.264 20.854 1.00 30.30 402 GLU A CA 1
ATOM 3076 C C . GLU A 1 402 ? -19.604 26.027 22.163 1.00 30.30 402 GLU A C 1
ATOM 3078 O O . GLU A 1 402 ? -19.678 25.498 23.271 1.00 30.30 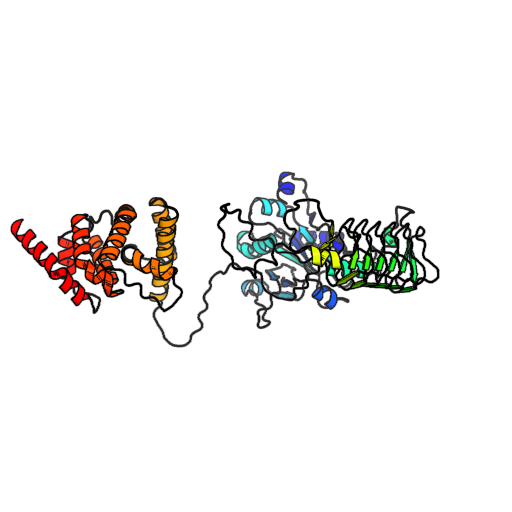402 GLU A O 1
ATOM 3083 N N . ALA A 1 403 ? -19.305 27.312 22.011 1.00 34.50 403 ALA A N 1
ATOM 3084 C CA . ALA A 1 403 ? -19.345 28.267 23.092 1.00 34.50 403 ALA A CA 1
ATOM 3085 C C . ALA A 1 403 ? -20.809 28.649 23.353 1.00 34.50 403 ALA A C 1
ATOM 3087 O O . ALA A 1 403 ? -21.442 29.250 22.490 1.00 34.50 403 ALA A O 1
ATOM 3088 N N . GLY A 1 404 ? -21.286 28.395 24.574 1.00 37.59 404 GLY A N 1
ATOM 3089 C CA . GLY A 1 404 ? -22.368 29.173 25.180 1.00 37.59 404 GLY A CA 1
ATOM 3090 C C . GLY A 1 404 ? -23.751 28.525 25.249 1.00 37.59 404 GLY A C 1
ATOM 3091 O O . GLY A 1 404 ? -24.696 29.079 24.705 1.00 37.59 404 GLY A O 1
ATOM 3092 N N . ASN A 1 405 ? -23.892 27.432 26.002 1.00 29.16 405 ASN A N 1
ATOM 3093 C CA . ASN A 1 405 ? -24.893 27.302 27.073 1.00 29.16 405 ASN A CA 1
ATOM 3094 C C . ASN A 1 405 ? -24.636 25.992 27.829 1.00 29.16 405 ASN A C 1
ATOM 3096 O O . ASN A 1 405 ? -24.622 24.918 27.239 1.00 29.16 405 ASN A O 1
ATOM 3100 N N . GLU A 1 406 ? -24.389 26.087 29.134 1.00 31.50 406 GLU A N 1
ATOM 3101 C CA . GLU A 1 406 ? -24.187 24.929 30.005 1.00 31.50 406 GLU A CA 1
ATOM 3102 C C . GLU A 1 406 ? -25.508 24.155 30.159 1.00 31.50 406 GLU A C 1
ATOM 3104 O O . GLU A 1 406 ? -26.379 24.549 30.933 1.00 31.50 406 GLU A O 1
ATOM 3109 N N . VAL A 1 407 ? -25.646 23.047 29.425 1.00 29.62 407 VAL A N 1
ATOM 3110 C CA . VAL A 1 407 ? -26.570 21.949 29.753 1.00 29.62 407 VAL A CA 1
ATOM 3111 C C . VAL A 1 407 ? -25.744 20.875 30.479 1.00 29.62 407 VAL A C 1
ATOM 3113 O O . VAL A 1 407 ? -24.631 20.573 30.036 1.00 29.62 407 VAL A O 1
ATOM 3116 N N . PRO A 1 408 ? -26.192 20.346 31.631 1.00 29.98 408 PRO A N 1
ATOM 3117 C CA . PRO A 1 408 ? -25.381 19.440 32.436 1.00 29.98 408 PRO A CA 1
ATOM 3118 C C . PRO A 1 408 ? -25.069 18.108 31.713 1.00 29.98 408 PRO A C 1
ATOM 3120 O O . PRO A 1 408 ? -25.879 17.634 30.920 1.00 29.98 408 PRO A O 1
ATOM 3123 N N . PRO A 1 409 ? -23.939 17.437 32.029 1.00 37.56 409 PRO A N 1
ATOM 3124 C CA . PRO A 1 409 ? -23.409 16.282 31.279 1.00 37.56 409 PRO A CA 1
ATOM 3125 C C . PRO A 1 409 ? -24.233 14.983 31.355 1.00 37.56 409 PRO A C 1
ATOM 3127 O O . PRO A 1 409 ? -23.781 13.952 30.865 1.00 37.56 409 PRO A O 1
ATOM 3130 N N . ALA A 1 410 ? -25.387 14.989 32.022 1.00 43.16 410 ALA A N 1
ATOM 3131 C CA . ALA A 1 410 ? -26.174 13.783 32.275 1.00 43.16 410 ALA A CA 1
ATOM 3132 C C . ALA A 1 410 ? -27.101 13.413 31.104 1.00 43.16 410 ALA A C 1
ATOM 3134 O O . ALA A 1 410 ? -27.340 12.232 30.878 1.00 43.16 410 ALA A O 1
ATOM 3135 N N . GLU A 1 411 ? -27.589 14.391 30.337 1.00 42.56 411 GLU A N 1
ATOM 3136 C CA . GLU A 1 411 ? -28.632 14.154 29.324 1.00 42.56 411 GLU A CA 1
ATOM 3137 C C . GLU A 1 411 ? -28.071 13.566 28.015 1.00 42.56 411 GLU A C 1
ATOM 3139 O O . GLU A 1 411 ? -28.679 12.678 27.425 1.00 42.56 411 GLU A O 1
ATOM 3144 N N . VAL A 1 412 ? -26.850 13.948 27.615 1.00 49.97 412 VAL A N 1
ATOM 3145 C CA . VAL A 1 412 ? -26.216 13.466 26.367 1.00 49.97 412 VAL A CA 1
ATOM 3146 C C . VAL A 1 412 ? -25.888 11.963 26.419 1.00 49.97 412 VAL A C 1
ATOM 3148 O O . VAL A 1 412 ? -25.919 11.279 25.397 1.00 49.97 412 VAL A O 1
ATOM 3151 N N . GLY A 1 413 ? -25.610 11.422 27.611 1.00 61.59 413 GLY A N 1
ATOM 3152 C CA . GLY A 1 413 ? -25.309 9.999 27.795 1.00 61.59 413 GLY A CA 1
ATOM 3153 C C . GLY A 1 413 ? -26.543 9.094 27.754 1.00 61.59 413 GLY A C 1
ATOM 3154 O O . GLY A 1 413 ? -26.457 7.966 27.271 1.00 61.59 413 GLY A O 1
ATOM 3155 N N . GLU A 1 414 ? -27.697 9.574 28.230 1.00 67.00 414 GLU A N 1
ATOM 3156 C CA . GLU A 1 414 ? -28.918 8.760 28.286 1.00 67.00 414 GLU A CA 1
ATOM 3157 C C . GLU A 1 414 ? -29.535 8.540 26.904 1.00 67.00 414 GLU A C 1
ATOM 3159 O O . GLU A 1 414 ? -30.014 7.443 26.622 1.00 67.00 414 GLU A O 1
ATOM 3164 N N . ASP A 1 415 ? -29.478 9.532 26.016 1.00 75.31 415 ASP A N 1
ATOM 3165 C CA . ASP A 1 415 ? -30.010 9.386 24.658 1.00 75.31 415 ASP A CA 1
ATOM 3166 C C . ASP A 1 415 ? -29.148 8.467 23.788 1.00 75.31 415 ASP A C 1
ATOM 3168 O O . ASP A 1 415 ? -29.683 7.693 22.992 1.00 75.31 415 ASP A O 1
ATOM 3172 N N . HIS A 1 416 ? -27.823 8.489 23.968 1.00 78.75 416 HIS A N 1
ATOM 3173 C CA . HIS A 1 416 ? -26.930 7.528 23.318 1.00 78.75 416 HIS A CA 1
ATOM 3174 C C . HIS A 1 416 ? -27.158 6.110 23.856 1.00 78.75 416 HIS A C 1
ATOM 3176 O O . HIS A 1 416 ? -27.207 5.149 23.091 1.00 78.75 416 HIS A O 1
ATOM 3182 N N . PHE A 1 417 ? -27.368 5.975 25.168 1.00 83.56 417 PHE A N 1
ATOM 3183 C CA . PHE A 1 417 ? -27.704 4.698 25.788 1.00 83.56 417 PHE A CA 1
ATOM 3184 C C . PHE A 1 417 ? -29.041 4.139 25.272 1.00 83.56 417 PHE A C 1
ATOM 3186 O O . PHE A 1 417 ? -29.138 2.950 24.977 1.00 83.56 417 PHE A O 1
ATOM 3193 N N . LYS A 1 418 ? -30.071 4.985 25.120 1.00 82.19 418 LYS A N 1
ATOM 3194 C CA . LYS A 1 418 ? -31.371 4.589 24.553 1.00 82.19 418 LYS A CA 1
ATOM 3195 C C . LYS A 1 418 ? -31.245 4.101 23.106 1.00 82.19 418 LYS A C 1
ATOM 3197 O O . LYS A 1 418 ? -31.887 3.110 22.769 1.00 82.19 418 LYS A O 1
ATOM 3202 N N . ARG A 1 419 ? -30.426 4.763 22.275 1.00 83.56 419 ARG A N 1
ATOM 3203 C CA . ARG A 1 419 ? -30.172 4.359 20.877 1.00 83.56 419 ARG A CA 1
ATOM 3204 C C . ARG A 1 419 ? -29.477 3.004 20.791 1.00 83.56 419 ARG A C 1
ATOM 3206 O O . ARG A 1 419 ? -29.993 2.108 20.138 1.00 83.56 419 ARG A O 1
ATOM 3213 N N . GLU A 1 420 ? -28.393 2.819 21.536 1.00 86.12 420 GLU A N 1
ATOM 3214 C CA . GLU A 1 420 ? -27.684 1.532 21.611 1.00 86.12 420 GLU A CA 1
ATOM 3215 C C . GLU A 1 420 ? -28.602 0.402 22.102 1.00 86.12 420 GLU A C 1
ATOM 3217 O O . GLU A 1 420 ? -28.609 -0.703 21.560 1.00 86.12 420 GLU A O 1
ATOM 3222 N N . LEU A 1 421 ? -29.438 0.680 23.110 1.00 87.56 421 LEU A N 1
ATOM 3223 C CA . LEU A 1 421 ? -30.398 -0.293 23.625 1.00 87.56 421 LEU A CA 1
ATOM 3224 C C . LEU A 1 421 ? -31.475 -0.654 22.589 1.00 87.56 421 LEU A C 1
ATOM 3226 O O . LEU A 1 421 ? -31.859 -1.820 22.491 1.00 87.56 421 LEU A O 1
ATOM 3230 N N . LEU A 1 422 ? -31.953 0.324 21.814 1.00 86.62 422 LEU A N 1
ATOM 3231 C CA . LEU A 1 422 ? -32.874 0.094 20.701 1.00 86.62 422 LEU A CA 1
ATOM 3232 C C . LEU A 1 422 ? -32.229 -0.807 19.637 1.00 86.62 422 LEU A C 1
ATOM 3234 O O . LEU A 1 422 ? -32.873 -1.745 19.173 1.00 86.62 422 LEU A O 1
ATOM 3238 N N . ASP A 1 423 ? -30.963 -0.569 19.296 1.00 85.50 423 ASP A N 1
ATOM 3239 C CA . ASP A 1 423 ? -30.233 -1.343 18.287 1.00 85.50 423 ASP A CA 1
ATOM 3240 C C . ASP A 1 423 ? -30.056 -2.805 18.707 1.00 85.50 423 ASP A C 1
ATOM 3242 O O . ASP A 1 423 ? -30.231 -3.712 17.890 1.00 85.50 423 ASP A O 1
ATOM 3246 N N . VAL A 1 424 ? -29.784 -3.061 19.993 1.00 87.94 424 VAL A N 1
ATOM 3247 C CA . VAL A 1 424 ? -29.767 -4.427 20.547 1.00 87.94 424 VAL A CA 1
ATOM 3248 C C . VAL A 1 424 ? -31.129 -5.102 20.386 1.00 87.94 424 VAL A C 1
ATOM 3250 O O . VAL A 1 424 ? -31.193 -6.250 19.950 1.00 87.94 424 VAL A O 1
ATOM 3253 N N . LEU A 1 425 ? -32.222 -4.407 20.717 1.00 86.12 425 LEU A N 1
ATOM 3254 C CA . LEU A 1 425 ? -33.574 -4.967 20.611 1.00 86.12 425 LEU A CA 1
ATOM 3255 C C . LEU A 1 425 ? -33.967 -5.251 19.152 1.00 86.12 425 LEU A C 1
ATOM 3257 O O . LEU A 1 425 ? -34.562 -6.293 18.877 1.00 86.12 425 LEU A O 1
ATOM 3261 N N . GLN A 1 426 ? -33.582 -4.381 18.214 1.00 85.75 426 GLN A N 1
ATOM 3262 C CA . GLN A 1 426 ? -33.827 -4.571 16.780 1.00 85.75 426 GLN A CA 1
ATOM 3263 C C . GLN A 1 426 ? -33.047 -5.763 16.215 1.00 85.75 426 GLN A C 1
ATOM 3265 O O . GLN A 1 426 ? -33.638 -6.624 15.558 1.00 85.75 426 GLN A O 1
ATOM 3270 N N . ARG A 1 427 ? -31.749 -5.874 16.532 1.00 84.44 427 ARG A N 1
ATOM 3271 C CA . ARG A 1 427 ? -30.929 -7.044 16.165 1.00 84.44 427 ARG A CA 1
ATOM 3272 C C . ARG A 1 427 ? -31.474 -8.330 16.790 1.00 84.44 427 ARG A C 1
ATOM 3274 O O . ARG A 1 427 ? -31.484 -9.388 16.163 1.00 84.44 427 ARG A O 1
ATOM 3281 N N . ALA A 1 428 ? -31.979 -8.256 18.020 1.00 84.75 428 ALA A N 1
ATOM 3282 C CA . ALA A 1 428 ? -32.589 -9.402 18.681 1.00 84.75 428 ALA A CA 1
ATOM 3283 C C . ALA A 1 428 ? -33.879 -9.880 17.994 1.00 84.75 428 ALA A C 1
ATOM 3285 O O . ALA A 1 428 ? -34.105 -11.090 17.928 1.00 84.75 428 ALA A O 1
ATOM 3286 N N . GLU A 1 429 ? -34.699 -8.964 17.468 1.00 82.00 429 GLU A N 1
ATOM 3287 C CA . GLU A 1 429 ? -35.915 -9.298 16.718 1.00 82.00 429 GLU A CA 1
ATOM 3288 C C . GLU A 1 429 ? -35.596 -9.913 15.342 1.00 82.00 429 GLU A C 1
ATOM 3290 O O . GLU A 1 429 ? -36.192 -10.932 14.985 1.00 82.00 429 GLU A O 1
ATOM 3295 N N . GLN A 1 430 ? -34.643 -9.336 14.595 1.00 81.94 430 GLN A N 1
ATOM 3296 C CA . GLN A 1 430 ? -34.256 -9.798 13.251 1.00 81.94 430 GLN A CA 1
ATOM 3297 C C . GLN A 1 430 ? -33.633 -11.202 13.276 1.00 81.94 430 GLN A C 1
ATOM 3299 O O . GLN A 1 430 ? -34.068 -12.092 12.542 1.00 81.94 430 GLN A O 1
ATOM 3304 N N . ASP A 1 431 ? -32.678 -11.426 14.179 1.00 80.00 431 ASP A N 1
ATOM 3305 C CA . ASP A 1 431 ? -31.885 -12.661 14.219 1.00 80.00 431 ASP A CA 1
ATOM 3306 C C . ASP A 1 431 ? -32.434 -13.711 15.205 1.00 80.00 431 ASP A C 1
ATOM 3308 O O . ASP A 1 431 ? -31.905 -14.821 15.300 1.00 80.00 431 ASP A O 1
ATOM 3312 N N . LYS A 1 432 ? -33.507 -13.389 15.946 1.00 80.12 432 LYS A N 1
ATOM 3313 C CA . LYS A 1 432 ? -34.109 -14.232 17.003 1.00 80.12 432 LYS A CA 1
ATOM 3314 C C . LYS A 1 432 ? -33.087 -14.685 18.052 1.00 80.12 432 LYS A C 1
ATOM 3316 O O . LYS A 1 432 ? -32.988 -15.872 18.381 1.00 80.12 432 LYS A O 1
ATOM 3321 N N . HIS A 1 433 ? -32.334 -13.726 18.589 1.00 80.12 433 HIS A N 1
ATOM 3322 C CA . HIS A 1 433 ? -31.309 -13.989 19.597 1.00 80.12 433 HIS A CA 1
ATOM 3323 C C . HIS A 1 433 ? -31.894 -14.632 20.871 1.00 80.12 433 HIS A C 1
ATOM 3325 O O . HIS A 1 433 ? -32.980 -14.255 21.323 1.00 80.12 433 HIS A O 1
ATOM 3331 N N . PRO A 1 434 ? -31.176 -15.579 21.505 1.00 85.44 434 PRO A N 1
ATOM 3332 C CA . PRO A 1 434 ? -31.573 -16.100 22.804 1.00 85.44 434 PRO A CA 1
ATOM 3333 C C . PRO A 1 434 ? -31.458 -15.012 23.882 1.00 85.44 434 PRO A C 1
ATOM 3335 O O . PRO A 1 434 ? -30.580 -14.147 23.840 1.00 85.44 434 PRO A O 1
ATOM 3338 N N . VAL A 1 435 ? -32.331 -15.091 24.889 1.00 83.75 435 VAL A N 1
ATOM 3339 C CA . VAL A 1 435 ? -32.453 -14.089 25.964 1.00 83.75 435 VAL A CA 1
ATOM 3340 C C . VAL A 1 435 ? -31.145 -13.910 26.737 1.00 83.75 435 VAL A C 1
ATOM 3342 O O . VAL A 1 435 ? -30.794 -12.786 27.086 1.00 83.75 435 VAL A O 1
ATOM 3345 N N . ASP A 1 436 ? -30.388 -14.989 26.936 1.00 85.44 436 ASP A N 1
ATOM 3346 C CA . ASP A 1 436 ? -29.108 -14.953 27.650 1.00 85.44 436 ASP A CA 1
ATOM 3347 C C . ASP A 1 436 ? -28.067 -14.074 26.936 1.00 85.44 436 ASP A C 1
ATOM 3349 O O . ASP A 1 436 ? -27.329 -13.340 27.593 1.00 85.44 436 ASP A O 1
ATOM 3353 N N . THR A 1 437 ? -28.037 -14.081 25.598 1.00 87.69 437 THR A N 1
ATOM 3354 C CA . THR A 1 437 ? -27.139 -13.216 24.814 1.00 87.69 437 THR A CA 1
ATOM 3355 C C . THR A 1 437 ? -27.543 -11.751 24.944 1.00 87.69 437 THR A C 1
ATOM 3357 O O . THR A 1 437 ? -26.689 -10.904 25.199 1.00 87.69 437 THR A O 1
ATOM 3360 N N . MET A 1 438 ? -28.847 -11.455 24.875 1.00 86.56 438 MET A N 1
ATOM 3361 C CA . MET A 1 438 ? -29.347 -10.088 25.066 1.00 86.56 438 MET A CA 1
ATOM 3362 C C . MET A 1 438 ? -28.976 -9.532 26.445 1.00 86.56 438 MET A C 1
ATOM 3364 O O . MET A 1 438 ? -28.551 -8.387 26.558 1.00 86.56 438 MET A O 1
ATOM 3368 N N . VAL A 1 439 ? -29.095 -10.343 27.502 1.00 88.81 439 VAL A N 1
ATOM 3369 C CA . VAL A 1 439 ? -28.717 -9.942 28.868 1.00 88.81 439 VAL A CA 1
ATOM 3370 C C . VAL A 1 439 ? -27.229 -9.586 28.953 1.00 88.81 439 VAL A C 1
ATOM 3372 O O . VAL A 1 439 ? -26.867 -8.627 29.637 1.00 88.81 439 VAL A O 1
ATOM 3375 N N . VAL A 1 440 ? -26.354 -10.326 28.265 1.00 89.94 440 VAL A N 1
ATOM 3376 C CA . VAL A 1 440 ? -24.913 -10.025 28.228 1.00 89.94 440 VAL A CA 1
ATOM 3377 C C . VAL A 1 440 ? -24.642 -8.718 27.484 1.00 89.94 440 VAL A C 1
ATOM 3379 O O . VAL A 1 440 ? -23.872 -7.898 27.986 1.00 89.94 440 VAL A O 1
ATOM 3382 N N . GLU A 1 441 ? -25.298 -8.478 26.346 1.00 90.00 441 GLU A N 1
ATOM 3383 C CA . GLU A 1 441 ? -25.160 -7.224 25.593 1.00 90.00 441 GLU A CA 1
ATOM 3384 C C . GLU A 1 441 ? -25.648 -6.022 26.410 1.00 90.00 441 GLU A C 1
ATOM 3386 O O . GLU A 1 441 ? -24.898 -5.070 26.620 1.00 90.00 441 GLU A O 1
ATOM 3391 N N . ILE A 1 442 ? -26.850 -6.099 26.986 1.00 89.75 442 ILE A N 1
ATOM 3392 C CA . ILE A 1 442 ? -27.428 -5.026 27.808 1.00 89.75 442 ILE A CA 1
ATOM 3393 C C . ILE A 1 442 ? -26.564 -4.750 29.048 1.00 89.75 442 ILE A C 1
ATOM 3395 O O . ILE A 1 442 ? -26.343 -3.593 29.409 1.00 89.75 442 ILE A O 1
ATOM 3399 N N . ASN A 1 443 ? -26.027 -5.787 29.701 1.00 89.19 443 ASN A N 1
ATOM 3400 C CA . ASN A 1 443 ? -25.112 -5.595 30.827 1.00 89.19 443 ASN A CA 1
ATOM 3401 C C . ASN A 1 443 ? -23.785 -4.963 30.385 1.00 89.19 443 ASN A C 1
ATOM 3403 O O . ASN A 1 443 ? -23.243 -4.130 31.111 1.00 89.19 443 ASN A O 1
ATOM 3407 N N . SER A 1 444 ? -23.282 -5.306 29.199 1.00 89.62 444 SER A N 1
ATOM 3408 C CA . SER A 1 444 ? -22.076 -4.694 28.629 1.00 89.62 444 SER A CA 1
ATOM 3409 C C . SER A 1 444 ? -22.287 -3.201 28.369 1.00 89.62 444 SER A C 1
ATOM 3411 O O . SER A 1 444 ? -21.463 -2.392 28.793 1.00 89.62 444 SER A O 1
ATOM 3413 N N . ILE A 1 445 ? -23.436 -2.822 27.799 1.00 87.56 445 ILE A N 1
ATOM 3414 C CA . ILE A 1 445 ? -23.830 -1.420 27.589 1.00 87.56 445 ILE A CA 1
ATOM 3415 C C . ILE A 1 445 ? -23.987 -0.700 28.935 1.00 87.56 445 ILE A C 1
ATOM 3417 O O . ILE A 1 445 ? -23.430 0.378 29.135 1.00 87.56 445 ILE A O 1
ATOM 3421 N N . LYS A 1 446 ? -24.662 -1.309 29.918 1.00 87.00 446 LYS A N 1
ATOM 3422 C CA . LYS A 1 446 ? -24.769 -0.754 31.279 1.00 87.00 446 LYS A CA 1
ATOM 3423 C C . LYS A 1 446 ? -23.391 -0.430 31.870 1.00 87.00 446 LYS A C 1
ATOM 3425 O O . LYS A 1 446 ? -23.230 0.616 32.498 1.00 87.00 446 LYS A O 1
ATOM 3430 N N . HIS A 1 447 ? -22.412 -1.318 31.691 1.00 84.75 447 HIS A N 1
ATOM 3431 C CA . HIS A 1 447 ? -21.046 -1.104 32.165 1.00 84.75 447 HIS A CA 1
ATOM 3432 C C . HIS A 1 447 ? -20.297 -0.040 31.356 1.00 84.75 447 HIS A C 1
ATOM 3434 O O . HIS A 1 447 ? -19.572 0.746 31.959 1.00 84.75 447 HIS A O 1
ATOM 3440 N N . ALA A 1 448 ? -20.511 0.032 30.040 1.00 83.69 448 ALA A N 1
ATOM 3441 C CA . ALA A 1 448 ? -19.920 1.054 29.179 1.00 83.69 448 ALA A CA 1
ATOM 3442 C C . ALA A 1 448 ? -20.373 2.471 29.572 1.00 83.69 448 ALA A C 1
ATOM 3444 O O . ALA A 1 448 ? -19.546 3.368 29.715 1.00 83.69 448 ALA A O 1
ATOM 3445 N N . PHE A 1 449 ? -21.670 2.651 29.842 1.00 84.00 449 PHE A N 1
ATOM 3446 C CA . PHE A 1 449 ? -22.256 3.947 30.207 1.00 84.00 449 PHE A CA 1
ATOM 3447 C C . PHE A 1 449 ? -22.341 4.193 31.727 1.00 84.00 449 PHE A C 1
ATOM 3449 O O . PHE A 1 449 ? -22.867 5.215 32.158 1.00 84.00 449 PHE A O 1
ATOM 3456 N N . CYS A 1 450 ? -21.829 3.278 32.560 1.00 83.38 450 CYS A N 1
ATOM 3457 C CA . CYS A 1 450 ? -21.885 3.354 34.029 1.00 83.38 450 CYS A CA 1
ATOM 3458 C C . CYS A 1 450 ? -23.299 3.599 34.613 1.00 83.38 450 CYS A C 1
ATOM 3460 O O . CYS A 1 450 ? -23.451 4.285 35.627 1.00 83.38 450 CYS A O 1
ATOM 3462 N N . VAL A 1 451 ? -24.346 3.030 34.006 1.00 84.19 451 VAL A N 1
ATOM 3463 C CA . VAL A 1 451 ? -25.745 3.271 34.410 1.00 84.19 451 VAL A CA 1
ATOM 3464 C C . VAL A 1 451 ? -26.131 2.417 35.628 1.00 84.19 451 VAL A C 1
ATOM 3466 O O . VAL A 1 451 ? -25.819 1.223 35.711 1.00 84.19 451 VAL A O 1
ATOM 3469 N N . HIS A 1 452 ? -26.841 3.013 36.594 1.00 84.81 452 HIS A N 1
ATOM 3470 C CA . HIS A 1 452 ? -27.343 2.289 37.770 1.00 84.81 452 HIS A CA 1
ATOM 3471 C C . HIS A 1 452 ? -28.386 1.231 37.376 1.00 84.81 452 HIS A C 1
ATOM 3473 O O . HIS A 1 452 ? -29.126 1.411 36.412 1.00 84.81 452 HIS A O 1
ATOM 3479 N N . ILE A 1 453 ? -28.487 0.129 38.130 1.00 83.19 453 ILE A N 1
ATOM 3480 C CA . ILE A 1 453 ? -29.388 -0.984 37.777 1.00 83.19 453 ILE A CA 1
ATOM 3481 C C . ILE A 1 453 ? -30.857 -0.545 37.700 1.00 83.19 453 ILE A C 1
ATOM 3483 O O . ILE A 1 453 ? -31.547 -0.921 36.761 1.00 83.19 453 ILE A O 1
ATOM 3487 N N . ASP A 1 454 ? -31.310 0.306 38.618 1.00 82.94 454 ASP A N 1
ATOM 3488 C CA . ASP A 1 454 ? -32.698 0.790 38.628 1.00 82.94 454 ASP A CA 1
ATOM 3489 C C . ASP A 1 454 ? -32.982 1.743 37.462 1.00 82.94 454 ASP A C 1
ATOM 3491 O O . ASP A 1 454 ? -34.074 1.729 36.897 1.00 82.94 454 ASP A O 1
ATOM 3495 N N . ARG A 1 455 ? -31.972 2.516 37.036 1.00 84.50 455 ARG A N 1
ATOM 3496 C CA . ARG A 1 455 ? -32.081 3.380 35.855 1.00 84.50 455 ARG A CA 1
ATOM 3497 C C . ARG A 1 455 ? -32.095 2.557 34.567 1.00 84.50 455 ARG A C 1
ATOM 3499 O O . ARG A 1 455 ? -32.892 2.852 33.687 1.00 84.50 455 ARG A O 1
ATOM 3506 N N . LEU A 1 456 ? -31.301 1.484 34.490 1.00 86.75 456 LEU A N 1
ATOM 3507 C CA . LEU A 1 456 ? -31.379 0.510 33.397 1.00 86.75 456 LEU A CA 1
ATOM 3508 C C . LEU A 1 456 ? -32.773 -0.124 33.322 1.00 86.75 456 LEU A C 1
ATOM 3510 O O . LEU A 1 456 ? -33.329 -0.190 32.234 1.00 86.75 456 LEU A O 1
ATOM 3514 N N . LYS A 1 457 ? -33.347 -0.567 34.451 1.00 86.31 457 LYS A N 1
ATOM 3515 C CA . LYS A 1 457 ? -34.707 -1.134 34.489 1.00 86.31 457 LYS A CA 1
ATOM 3516 C C . LYS A 1 457 ? -35.732 -0.150 33.925 1.00 86.31 457 LYS A C 1
ATOM 3518 O O . LYS A 1 457 ? -36.543 -0.538 33.089 1.00 86.31 457 LYS A O 1
ATOM 3523 N N . ALA A 1 458 ? -35.649 1.115 34.341 1.00 85.44 458 ALA A N 1
ATOM 3524 C CA . ALA A 1 458 ? -36.538 2.166 33.861 1.00 85.44 458 ALA A CA 1
ATOM 3525 C C . ALA A 1 458 ? -36.395 2.407 32.348 1.00 85.44 458 ALA A C 1
ATOM 3527 O O . ALA A 1 458 ? -37.381 2.390 31.616 1.00 85.44 458 ALA A O 1
ATOM 3528 N N . ILE A 1 459 ? -35.160 2.563 31.856 1.00 84.62 459 ILE A N 1
ATOM 3529 C CA . ILE A 1 459 ? -34.904 2.805 30.430 1.00 84.62 459 ILE A CA 1
ATOM 3530 C C . ILE A 1 459 ? -35.289 1.583 29.585 1.00 84.62 459 ILE A C 1
ATOM 3532 O O . ILE A 1 459 ? -35.891 1.742 28.533 1.00 84.62 459 ILE A O 1
ATOM 3536 N N . LEU A 1 460 ? -35.016 0.362 30.053 1.00 87.19 460 LEU A N 1
ATOM 3537 C CA . LEU A 1 460 ? -35.419 -0.870 29.373 1.00 87.19 460 LEU A CA 1
ATOM 3538 C C . LEU A 1 460 ? -36.943 -0.959 29.239 1.00 87.19 460 LEU A C 1
ATOM 3540 O O . LEU A 1 460 ? -37.444 -1.228 28.151 1.00 87.19 460 LEU A O 1
ATOM 3544 N N . ALA A 1 461 ? -37.680 -0.710 30.325 1.00 85.06 461 ALA A N 1
ATOM 3545 C CA . ALA A 1 461 ? -39.139 -0.696 30.297 1.00 85.06 461 ALA A CA 1
ATOM 3546 C C . ALA A 1 461 ? -39.670 0.379 29.339 1.00 85.06 461 ALA A C 1
ATOM 3548 O O . ALA A 1 461 ? -40.526 0.087 28.506 1.00 85.06 461 ALA A O 1
ATOM 3549 N N . TYR A 1 462 ? -39.112 1.588 29.406 1.00 86.00 462 TYR A N 1
ATOM 3550 C CA . TYR A 1 462 ? -39.451 2.697 28.519 1.00 86.00 462 TYR A CA 1
ATOM 3551 C C . TYR A 1 462 ? -39.221 2.353 27.037 1.00 86.00 462 TYR A C 1
ATOM 3553 O O . TYR A 1 462 ? -40.140 2.473 26.227 1.00 86.00 462 TYR A O 1
ATOM 3561 N N . THR A 1 463 ? -38.032 1.856 26.678 1.00 83.31 463 THR A N 1
ATOM 3562 C CA . THR A 1 463 ? -37.686 1.507 25.291 1.00 83.31 463 THR A CA 1
ATOM 3563 C C . THR A 1 463 ? -38.545 0.359 24.769 1.00 83.31 463 THR A C 1
ATOM 3565 O O . THR A 1 463 ? -38.956 0.400 23.616 1.00 83.31 463 THR A O 1
ATOM 3568 N N . ILE A 1 464 ? -38.877 -0.635 25.602 1.00 84.44 464 ILE A N 1
ATOM 3569 C CA . ILE A 1 464 ? -39.768 -1.740 25.214 1.00 84.44 464 ILE A CA 1
ATOM 3570 C C . ILE A 1 464 ? -41.187 -1.237 24.922 1.00 84.44 464 ILE A C 1
ATOM 3572 O O . ILE A 1 464 ? -41.789 -1.638 23.927 1.00 84.44 464 ILE A O 1
ATOM 3576 N N . LEU A 1 465 ? -41.719 -0.354 25.769 1.00 81.00 465 LEU A N 1
ATOM 3577 C CA . LEU A 1 465 ? -43.067 0.195 25.610 1.00 81.00 465 LEU A CA 1
ATOM 3578 C C . LEU A 1 465 ? -43.194 1.084 24.365 1.00 81.00 465 LEU A C 1
ATOM 3580 O O . LEU A 1 465 ? -44.248 1.094 23.731 1.00 81.00 465 LEU A O 1
ATOM 3584 N N . LEU A 1 466 ? -42.127 1.801 24.004 1.00 79.69 466 LEU A N 1
ATOM 3585 C CA . LEU A 1 466 ? -42.076 2.665 22.821 1.00 79.69 466 LEU A CA 1
ATOM 3586 C C . LEU A 1 466 ? -41.507 1.981 21.576 1.00 79.69 466 LEU A C 1
ATOM 3588 O O . LEU A 1 466 ? -41.492 2.589 20.507 1.00 79.69 466 LEU A O 1
ATOM 3592 N N . TYR A 1 467 ? -41.068 0.727 21.679 1.00 81.06 467 TYR A N 1
ATOM 3593 C CA . TYR A 1 467 ? -40.395 0.027 20.590 1.00 81.06 467 TYR A CA 1
ATOM 3594 C C . TYR A 1 467 ? -41.177 0.023 19.265 1.00 81.06 467 TYR A C 1
ATOM 3596 O O . TYR A 1 467 ? -40.572 0.349 18.243 1.00 81.06 467 TYR A O 1
ATOM 3604 N N . PRO A 1 468 ? -42.501 -0.252 19.235 1.00 77.62 468 PRO A N 1
ATOM 3605 C CA . PRO A 1 468 ? -43.263 -0.223 17.984 1.00 77.62 468 PRO A CA 1
ATOM 3606 C C . PRO A 1 468 ? -43.260 1.150 17.302 1.00 77.62 468 PRO A C 1
ATOM 3608 O O . PRO A 1 468 ? -43.256 1.223 16.079 1.00 77.62 468 PRO A O 1
ATOM 3611 N N . LEU A 1 469 ? -43.221 2.234 18.084 1.00 73.44 469 LEU A N 1
ATOM 3612 C CA . LEU A 1 469 ? -43.186 3.605 17.570 1.00 73.44 469 LEU A CA 1
ATOM 3613 C C . LEU A 1 469 ? -41.784 3.996 17.094 1.00 73.44 469 LEU A C 1
ATOM 3615 O O . LEU A 1 469 ? -41.648 4.611 16.044 1.00 73.44 469 LEU A O 1
ATOM 3619 N N . LEU A 1 470 ? -40.748 3.610 17.842 1.00 70.19 470 LEU A N 1
ATOM 3620 C CA . LEU A 1 470 ? -39.347 3.898 17.514 1.00 70.19 470 LEU A CA 1
ATOM 3621 C C . LEU A 1 470 ? -38.850 3.091 16.304 1.00 70.19 470 LEU A C 1
ATOM 3623 O O . LEU A 1 470 ? -37.936 3.519 15.606 1.00 70.19 470 LEU A O 1
ATOM 3627 N N . LYS A 1 471 ? -39.455 1.927 16.036 1.00 67.19 471 LYS A N 1
ATOM 3628 C CA . LYS A 1 471 ? -39.179 1.114 14.845 1.00 67.19 471 LYS A CA 1
ATOM 3629 C C . LYS A 1 471 ? -39.611 1.821 13.557 1.00 67.19 471 LYS A C 1
ATOM 3631 O O . LYS A 1 471 ? -38.841 1.826 12.607 1.00 67.19 471 LYS A O 1
ATOM 3636 N N . CYS A 1 472 ? -40.785 2.456 13.547 1.00 59.38 472 CYS A N 1
ATOM 3637 C CA . CYS A 1 472 ? -41.289 3.175 12.373 1.00 59.38 472 CYS A CA 1
ATOM 3638 C C . CYS A 1 472 ? -40.453 4.412 11.999 1.00 59.38 472 CYS A C 1
ATOM 3640 O O . CYS A 1 472 ? -40.481 4.823 10.849 1.00 59.38 472 CYS A O 1
ATOM 3642 N N . GLU A 1 473 ? -39.698 5.000 12.930 1.00 57.75 473 GLU A N 1
ATOM 3643 C CA . GLU A 1 473 ? -38.909 6.213 12.656 1.00 57.75 473 GLU A CA 1
ATOM 3644 C C . GLU A 1 473 ? -37.612 5.962 11.880 1.00 57.75 473 GLU A C 1
ATOM 3646 O O . GLU A 1 473 ? -37.092 6.890 11.270 1.00 57.75 473 GLU A O 1
ATOM 3651 N N . LYS A 1 474 ? -37.072 4.738 11.890 1.00 48.94 474 LYS A N 1
ATOM 3652 C CA . LYS A 1 474 ? -35.831 4.430 11.158 1.00 48.94 474 LYS A CA 1
ATOM 3653 C C . LYS A 1 474 ? -36.043 4.160 9.669 1.00 48.94 474 LYS A C 1
ATOM 3655 O O . LYS A 1 474 ? -35.084 4.274 8.912 1.00 48.94 474 LYS A O 1
ATOM 3660 N N . ASP A 1 475 ? -37.261 3.811 9.262 1.00 44.44 475 ASP A N 1
ATOM 3661 C CA . ASP A 1 475 ? -37.568 3.492 7.864 1.00 44.44 475 ASP A CA 1
ATOM 3662 C C . ASP A 1 475 ? -37.865 4.752 7.020 1.00 44.44 475 ASP A C 1
ATOM 3664 O O . ASP A 1 475 ? -37.741 4.702 5.798 1.00 44.44 475 ASP A O 1
ATOM 3668 N N . ASP A 1 476 ? -38.174 5.897 7.647 1.00 40.50 476 ASP A N 1
ATOM 3669 C CA . ASP A 1 476 ? -38.603 7.122 6.959 1.00 40.50 476 ASP A CA 1
ATOM 3670 C C . ASP A 1 476 ? -37.732 8.350 7.316 1.00 40.50 476 ASP A C 1
ATOM 3672 O O . ASP A 1 476 ? -38.088 9.173 8.156 1.00 40.50 476 ASP A O 1
ATOM 3676 N N . GLU A 1 477 ? -36.631 8.569 6.585 1.00 40.72 477 GLU A N 1
ATOM 3677 C CA . GLU A 1 477 ? -35.915 9.868 6.528 1.00 40.72 477 GLU A CA 1
ATOM 3678 C C . GLU A 1 477 ? -36.680 10.942 5.712 1.00 40.72 477 GLU A C 1
ATOM 3680 O O . GLU A 1 477 ? -36.091 11.860 5.136 1.00 40.72 477 GLU A O 1
ATOM 3685 N N . SER A 1 478 ? -38.010 10.851 5.623 1.00 35.28 478 SER A N 1
ATOM 3686 C CA . SER A 1 478 ? -38.837 11.852 4.945 1.00 35.28 478 SER A CA 1
ATOM 3687 C C . SER A 1 478 ? -39.819 12.483 5.929 1.00 35.28 478 SER A C 1
ATOM 3689 O O . SER A 1 478 ? -40.711 11.827 6.455 1.00 35.28 478 SER A O 1
ATOM 3691 N N . GLU A 1 479 ? -39.647 13.785 6.180 1.00 37.84 479 GLU A N 1
ATOM 3692 C CA . GLU A 1 479 ? -40.374 14.589 7.181 1.00 37.84 479 GLU A CA 1
ATOM 3693 C C . GLU A 1 479 ? -41.901 14.722 6.946 1.00 37.84 479 GLU A C 1
ATOM 3695 O O . GLU A 1 479 ? -42.565 15.482 7.645 1.00 37.84 479 GLU A O 1
ATOM 3700 N N . ASP A 1 480 ? -42.496 13.977 6.011 1.00 29.78 480 ASP A N 1
ATOM 3701 C CA . ASP A 1 480 ? -43.872 14.178 5.545 1.00 29.78 480 ASP A CA 1
ATOM 3702 C C . ASP A 1 480 ? -44.679 12.868 5.449 1.00 29.78 480 ASP A C 1
ATOM 3704 O O . ASP A 1 480 ? -45.273 12.590 4.413 1.00 29.78 480 ASP A O 1
ATOM 3708 N N . CYS A 1 481 ? -44.764 12.057 6.510 1.00 31.70 481 CYS A N 1
ATOM 3709 C CA . CYS A 1 481 ? -45.800 11.013 6.633 1.00 31.70 481 CYS A CA 1
ATOM 3710 C C . CYS A 1 481 ? -46.098 10.673 8.106 1.00 31.70 481 CYS A C 1
ATOM 3712 O O . CYS A 1 481 ? -45.543 9.743 8.680 1.00 31.70 481 CYS A O 1
ATOM 3714 N N . GLN A 1 482 ? -47.034 11.392 8.735 1.00 38.19 482 GLN A N 1
ATOM 3715 C CA . GLN A 1 482 ? -47.659 10.921 9.976 1.00 38.19 482 GLN A CA 1
ATOM 3716 C C . GLN A 1 482 ? -48.512 9.687 9.656 1.00 38.19 482 GLN A C 1
ATOM 3718 O O . GLN A 1 482 ? -49.674 9.812 9.271 1.00 38.19 482 GLN A O 1
ATOM 3723 N N . VAL A 1 483 ? -47.940 8.489 9.782 1.00 44.44 483 VAL A N 1
ATOM 3724 C CA . VAL A 1 483 ? -48.718 7.249 9.736 1.00 44.44 483 VAL A CA 1
ATOM 3725 C C . VAL A 1 483 ? -49.651 7.257 10.950 1.00 44.44 483 VAL A C 1
ATOM 3727 O O . VAL A 1 483 ? -49.217 7.081 12.089 1.00 44.44 483 VAL A O 1
ATOM 3730 N N . GLU A 1 484 ? -50.943 7.512 10.730 1.00 48.25 484 GLU A N 1
ATOM 3731 C CA . GLU A 1 484 ? -51.982 7.377 11.756 1.00 48.25 484 GLU A CA 1
ATOM 3732 C C . GLU A 1 484 ? -52.145 5.891 12.120 1.00 48.25 484 GLU A C 1
ATOM 3734 O O . GLU A 1 484 ? -53.034 5.202 11.621 1.00 48.25 484 GLU A O 1
ATOM 3739 N N . ILE A 1 485 ? -51.275 5.370 12.989 1.00 59.78 485 ILE A N 1
ATOM 3740 C CA . ILE A 1 485 ? -51.440 4.029 13.561 1.00 59.78 485 ILE A CA 1
ATOM 3741 C C . ILE A 1 485 ? -52.726 4.035 14.393 1.00 59.78 485 ILE A C 1
ATOM 3743 O O . ILE A 1 485 ? -52.904 4.866 15.294 1.00 59.78 485 ILE A O 1
ATOM 3747 N N . THR A 1 486 ? -53.643 3.106 14.113 1.00 64.06 486 THR A N 1
ATOM 3748 C CA . THR A 1 486 ? -54.877 3.019 14.896 1.00 64.06 486 THR A CA 1
ATOM 3749 C C . THR A 1 486 ? -54.565 2.546 16.327 1.00 64.06 486 THR A C 1
ATOM 3751 O O . THR A 1 486 ? -53.716 1.674 16.522 1.00 64.06 486 THR A O 1
ATOM 3754 N N . PRO A 1 487 ? -55.253 3.058 17.371 1.00 63.75 487 PRO A N 1
ATOM 3755 C CA . PRO A 1 487 ? -54.981 2.660 18.759 1.00 63.75 487 PRO A CA 1
ATOM 3756 C C . PRO A 1 487 ? -55.074 1.139 18.998 1.00 63.75 487 PRO A C 1
ATOM 3758 O O . PRO A 1 487 ? -54.336 0.580 19.804 1.00 63.75 487 PRO A O 1
ATOM 3761 N N . ALA A 1 488 ? -55.948 0.442 18.267 1.00 67.38 488 ALA A N 1
ATOM 3762 C CA . ALA A 1 488 ? -56.103 -1.008 18.384 1.00 67.38 488 ALA A CA 1
ATOM 3763 C C . ALA A 1 488 ? -54.893 -1.787 17.834 1.00 67.38 488 ALA A C 1
ATOM 3765 O O . ALA A 1 488 ? -54.467 -2.764 18.451 1.00 67.38 488 ALA A O 1
ATOM 3766 N N . GLU A 1 489 ? -54.318 -1.342 16.714 1.00 70.94 489 GLU A N 1
ATOM 3767 C CA . GLU A 1 489 ? -53.110 -1.941 16.132 1.00 70.94 489 GLU A CA 1
ATOM 3768 C C . GLU A 1 489 ? -51.893 -1.679 17.020 1.00 70.94 489 GLU A C 1
ATOM 3770 O O . GLU A 1 489 ? -51.141 -2.606 17.321 1.00 70.94 489 GLU A O 1
ATOM 3775 N N . HIS A 1 490 ? -51.766 -0.459 17.550 1.00 72.19 490 HIS A N 1
ATOM 3776 C CA . HIS A 1 490 ? -50.702 -0.114 18.491 1.00 72.19 490 HIS A CA 1
ATOM 3777 C C . HIS A 1 490 ? -50.746 -0.985 19.760 1.00 72.19 490 HIS A C 1
ATOM 3779 O O . HIS A 1 490 ? -49.719 -1.494 20.203 1.00 72.19 490 HIS A O 1
ATOM 3785 N N . PHE A 1 491 ? -51.938 -1.234 20.320 1.00 76.00 491 PHE A N 1
ATOM 3786 C CA . PHE A 1 491 ? -52.090 -2.155 21.450 1.00 76.00 491 PHE A CA 1
ATOM 3787 C C . PHE A 1 491 ? -51.639 -3.580 21.104 1.00 76.00 491 PHE A C 1
ATOM 3789 O O . PHE A 1 491 ? -50.945 -4.202 21.906 1.00 76.00 491 PHE A O 1
ATOM 3796 N N . SER A 1 492 ? -52.003 -4.094 19.923 1.00 77.88 492 SER A N 1
ATOM 3797 C CA . SER A 1 492 ? -51.584 -5.438 19.502 1.00 77.88 492 SER A CA 1
ATOM 3798 C C . SER A 1 492 ? -50.065 -5.557 19.355 1.00 77.88 492 SER A C 1
ATOM 3800 O O . SER A 1 492 ? -49.483 -6.497 19.884 1.00 77.88 492 SER A O 1
ATOM 3802 N N . GLN A 1 493 ? -49.406 -4.555 18.768 1.00 78.81 493 GLN A N 1
ATOM 3803 C CA . GLN A 1 493 ? -47.952 -4.542 18.596 1.00 78.81 493 GLN A CA 1
ATOM 3804 C C . GLN A 1 493 ? -47.208 -4.453 19.933 1.00 78.81 493 GLN A C 1
ATOM 3806 O O . GLN A 1 493 ? -46.251 -5.192 20.157 1.00 78.81 493 GLN A O 1
ATOM 3811 N N . VAL A 1 494 ? -47.660 -3.589 20.850 1.00 79.50 494 VAL A N 1
ATOM 3812 C CA . VAL A 1 494 ? -47.077 -3.493 22.200 1.00 79.50 494 VAL A CA 1
ATOM 3813 C C . VAL A 1 494 ? -47.284 -4.802 22.965 1.00 79.50 494 VAL A C 1
ATOM 3815 O O . VAL A 1 494 ? -46.371 -5.272 23.643 1.00 79.50 494 VAL A O 1
ATOM 3818 N N . LYS A 1 495 ? -48.459 -5.427 22.833 1.00 81.44 495 LYS A N 1
ATOM 3819 C CA . LYS A 1 495 ? -48.749 -6.721 23.454 1.00 81.44 495 LYS A CA 1
ATOM 3820 C C . LYS A 1 495 ? -47.809 -7.815 22.937 1.00 81.44 495 LYS A C 1
ATOM 3822 O O . LYS A 1 495 ? -47.231 -8.528 23.755 1.00 81.44 495 LYS A O 1
ATOM 3827 N N . ASP A 1 496 ? -47.607 -7.901 21.626 1.00 81.56 496 ASP A N 1
ATOM 3828 C CA . ASP A 1 496 ? -46.708 -8.882 21.011 1.00 81.56 496 ASP A CA 1
ATOM 3829 C C . ASP A 1 496 ? -45.249 -8.660 21.456 1.00 81.56 496 ASP A C 1
ATOM 3831 O O . ASP A 1 496 ? -44.546 -9.615 21.795 1.00 81.56 496 ASP A O 1
ATOM 3835 N N . CYS A 1 497 ? -44.802 -7.401 21.560 1.00 81.56 497 CYS A N 1
ATOM 3836 C CA . CYS A 1 497 ? -43.473 -7.061 22.090 1.00 81.56 497 CYS A CA 1
ATOM 3837 C C . CYS A 1 497 ? -43.311 -7.494 23.554 1.00 81.56 497 CYS A C 1
ATOM 3839 O O . CYS A 1 497 ? -42.296 -8.085 23.928 1.00 81.56 497 CYS A O 1
ATOM 3841 N N . LEU A 1 498 ? -44.324 -7.249 24.389 1.00 81.56 498 LEU A N 1
ATOM 3842 C CA . LEU A 1 498 ? -44.317 -7.653 25.795 1.00 81.56 498 LEU A CA 1
ATOM 3843 C C . LEU A 1 498 ? -44.344 -9.172 25.968 1.00 81.56 498 LEU A C 1
ATOM 3845 O O . LEU A 1 498 ? -43.706 -9.675 26.889 1.00 81.56 498 LEU A O 1
ATOM 3849 N N . GLU A 1 499 ? -45.054 -9.914 25.115 1.00 82.75 499 GLU A N 1
ATOM 3850 C CA . GLU A 1 499 ? -45.047 -11.382 25.139 1.00 82.75 499 GLU A CA 1
ATOM 3851 C C . GLU A 1 499 ? -43.679 -11.939 24.722 1.00 82.75 499 GLU A C 1
ATOM 3853 O O . GLU A 1 499 ? -43.124 -12.788 25.428 1.00 82.75 499 GLU A O 1
ATOM 3858 N N . ASN A 1 500 ? -43.094 -11.401 23.648 1.00 82.56 500 ASN A N 1
ATOM 3859 C CA . ASN A 1 500 ? -41.779 -11.803 23.146 1.00 82.56 500 ASN A CA 1
ATOM 3860 C C . ASN A 1 500 ? -40.655 -11.510 24.151 1.00 82.56 500 ASN A C 1
ATOM 3862 O O . ASN A 1 500 ? -39.750 -12.327 24.336 1.00 82.56 500 ASN A O 1
ATOM 3866 N N . TRP A 1 501 ? -40.720 -10.371 24.844 1.00 82.88 501 TRP A N 1
ATOM 3867 C CA . TRP A 1 501 ? -39.682 -9.930 25.781 1.00 82.88 501 TRP A CA 1
ATOM 3868 C C . TRP A 1 501 ? -40.030 -10.147 27.255 1.00 82.88 501 TRP A C 1
ATOM 3870 O O . TRP A 1 501 ? -39.257 -9.772 28.140 1.00 82.88 501 TRP A O 1
ATOM 3880 N N . LYS A 1 502 ? -41.130 -10.852 27.548 1.00 81.81 502 LYS A N 1
ATOM 3881 C CA . LYS A 1 502 ? -41.490 -11.282 28.908 1.00 81.81 502 LYS A CA 1
ATOM 3882 C C . LYS A 1 502 ? -40.341 -11.992 29.640 1.00 81.81 502 LYS A C 1
ATOM 3884 O O . LYS A 1 502 ? -40.145 -11.708 30.823 1.00 81.81 502 LYS A O 1
ATOM 3889 N N . PRO A 1 503 ? -39.559 -12.891 29.004 1.00 83.25 503 PRO A N 1
ATOM 3890 C CA . PRO A 1 503 ? -38.425 -13.532 29.670 1.00 83.25 503 PRO A CA 1
ATOM 3891 C C . PRO A 1 503 ? -37.324 -12.538 30.070 1.00 83.25 503 PRO A C 1
ATOM 3893 O O . PRO A 1 503 ? -36.752 -12.666 31.151 1.00 83.25 503 PRO A O 1
ATOM 3896 N N . LEU A 1 504 ? -37.067 -11.527 29.233 1.00 84.81 504 LEU A N 1
ATOM 3897 C CA . LEU A 1 504 ? -36.068 -10.486 29.482 1.00 84.81 504 LEU A CA 1
ATOM 3898 C C . LEU A 1 504 ? -36.494 -9.580 30.645 1.00 84.81 504 LEU A C 1
ATOM 3900 O O . LEU A 1 504 ? -35.712 -9.337 31.563 1.00 84.81 504 LEU A O 1
ATOM 3904 N N . LEU A 1 505 ? -37.760 -9.152 30.656 1.00 82.56 505 LEU A N 1
ATOM 3905 C CA . LEU A 1 505 ? -38.331 -8.382 31.764 1.00 82.56 505 LEU A CA 1
ATOM 3906 C C . LEU A 1 505 ? -38.282 -9.173 33.076 1.00 82.56 505 LEU A C 1
ATOM 3908 O O . LEU A 1 505 ? -37.862 -8.636 34.097 1.00 82.56 505 LEU A O 1
ATOM 3912 N N . LYS A 1 506 ? -38.607 -10.472 33.060 1.00 82.19 506 LYS A N 1
ATOM 3913 C CA . LYS A 1 506 ? -38.506 -11.325 34.256 1.00 82.19 506 LYS A CA 1
ATOM 3914 C C . LYS A 1 506 ? -37.084 -11.431 34.805 1.00 82.19 506 LYS A C 1
ATOM 3916 O O . LYS A 1 506 ? -36.934 -11.502 36.022 1.00 82.19 506 LYS A O 1
ATOM 3921 N N . HIS A 1 507 ? -36.069 -11.427 33.940 1.00 84.38 507 HIS A N 1
ATOM 3922 C CA . HIS A 1 507 ? -34.668 -11.460 34.356 1.00 84.38 507 HIS A CA 1
ATOM 3923 C C . HIS A 1 507 ? -34.248 -10.166 35.078 1.00 84.38 507 HIS A C 1
ATOM 3925 O O . HIS A 1 507 ? -33.559 -10.227 36.092 1.00 84.38 507 HIS A O 1
ATOM 3931 N N . TYR A 1 508 ? -34.670 -8.993 34.592 1.00 82.44 508 TYR A N 1
ATOM 3932 C CA . TYR A 1 508 ? -34.287 -7.707 35.193 1.00 82.44 508 TYR A CA 1
ATOM 3933 C C . TYR A 1 508 ? -35.163 -7.278 36.375 1.00 82.44 508 TYR A C 1
ATOM 3935 O O . TYR A 1 508 ? -34.659 -6.644 37.300 1.00 82.44 508 TYR A O 1
ATOM 3943 N N . PHE A 1 509 ? -36.446 -7.630 36.366 1.00 77.88 509 PHE A N 1
ATOM 3944 C CA . PHE A 1 509 ? -37.410 -7.270 37.407 1.00 77.88 509 PHE A CA 1
ATOM 3945 C C . PHE A 1 509 ? -37.675 -8.412 38.400 1.00 77.88 509 PHE A C 1
ATOM 3947 O O . PHE A 1 509 ? -38.681 -8.367 39.082 1.00 77.88 509 PHE A O 1
ATOM 3954 N N . ASN A 1 510 ? -36.849 -9.469 38.459 1.00 70.31 510 ASN A N 1
ATOM 3955 C CA . ASN A 1 510 ? -37.013 -10.608 39.387 1.00 70.31 510 ASN A CA 1
ATOM 3956 C C . ASN A 1 510 ? -38.466 -11.135 39.507 1.00 70.31 510 ASN A C 1
ATOM 3958 O O . ASN A 1 510 ? -38.949 -11.479 40.589 1.00 70.31 510 ASN A O 1
ATOM 3962 N N . GLY A 1 511 ? -39.190 -11.175 38.384 1.00 61.44 511 GLY A N 1
ATOM 3963 C CA . GLY A 1 511 ? -40.603 -11.568 38.353 1.00 61.44 511 GLY A CA 1
ATOM 3964 C C . GLY A 1 511 ? -41.578 -10.602 39.040 1.00 61.44 511 GLY A C 1
ATOM 3965 O O . GLY A 1 511 ? -42.640 -11.053 39.441 1.00 61.44 511 GLY A O 1
ATOM 3966 N N . PHE A 1 512 ? -41.223 -9.322 39.173 1.00 63.97 512 PHE A N 1
ATOM 3967 C CA . PHE A 1 512 ? -42.013 -8.246 39.786 1.00 63.97 512 PHE A CA 1
ATOM 3968 C C . PHE A 1 512 ? -42.404 -8.501 41.250 1.00 63.97 512 PHE A C 1
ATOM 3970 O O . PHE A 1 512 ? -43.368 -7.934 41.750 1.00 63.97 512 PHE A O 1
ATOM 3977 N N . SER A 1 513 ? -41.608 -9.307 41.962 1.00 60.28 513 SER A N 1
ATOM 3978 C CA . SER A 1 513 ? -41.881 -9.739 43.345 1.00 60.28 513 SER A CA 1
ATOM 3979 C C . SER A 1 513 ? -41.722 -8.627 44.396 1.00 60.28 513 SER A C 1
ATOM 3981 O O . SER A 1 513 ? -41.999 -8.847 45.573 1.00 60.28 513 SER A O 1
ATOM 3983 N N . SER A 1 514 ? -41.184 -7.466 44.008 1.00 72.19 514 SER A N 1
ATOM 3984 C CA . SER A 1 514 ? -41.017 -6.300 44.875 1.00 72.19 514 SER A CA 1
ATOM 3985 C C . SER A 1 514 ? -41.912 -5.158 44.408 1.00 72.19 514 SER A C 1
ATOM 3987 O O . SER A 1 514 ? -41.933 -4.812 43.221 1.00 72.19 514 SER A O 1
ATOM 3989 N N . GLN A 1 515 ? -42.578 -4.506 45.363 1.00 72.94 515 GLN A N 1
ATOM 3990 C CA . GLN A 1 515 ? -43.385 -3.312 45.111 1.00 72.94 515 GLN A CA 1
ATOM 3991 C C . GLN A 1 515 ? -42.561 -2.202 44.429 1.00 72.94 515 GLN A C 1
ATOM 3993 O O . GLN A 1 515 ? -43.064 -1.537 43.525 1.00 72.94 515 GLN A O 1
ATOM 3998 N N . ASP A 1 516 ? -41.278 -2.059 44.779 1.00 76.19 516 ASP A N 1
ATOM 3999 C CA . ASP A 1 516 ? -40.378 -1.049 44.201 1.00 76.19 516 ASP A CA 1
ATOM 4000 C C . ASP A 1 516 ? -40.115 -1.276 42.702 1.00 76.19 516 ASP A C 1
ATOM 4002 O O . ASP A 1 516 ? -40.010 -0.330 41.925 1.00 76.19 516 ASP A O 1
ATOM 4006 N N . GLU A 1 517 ? -40.030 -2.536 42.270 1.00 77.19 517 GLU A N 1
ATOM 4007 C CA . GLU A 1 517 ? -39.773 -2.901 40.872 1.00 77.19 517 GLU A CA 1
ATOM 4008 C C . GLU A 1 517 ? -41.005 -2.655 39.996 1.00 77.19 517 GLU A C 1
ATOM 4010 O O . GLU A 1 517 ? -40.885 -2.109 38.895 1.00 77.19 517 GLU A O 1
ATOM 4015 N N . SER A 1 518 ? -42.188 -2.975 40.529 1.00 79.19 518 SER A N 1
ATOM 4016 C CA . SER A 1 518 ? -43.472 -2.625 39.916 1.00 79.19 518 SER A CA 1
ATOM 4017 C C . SER A 1 518 ? -43.645 -1.105 39.804 1.00 79.19 518 SER A C 1
ATOM 4019 O O . SER A 1 518 ? -44.091 -0.608 38.773 1.00 79.19 518 SER A O 1
ATOM 4021 N N . LEU A 1 519 ? -43.226 -0.345 40.822 1.00 80.69 519 LEU A N 1
ATOM 4022 C CA . LEU A 1 519 ? -43.263 1.120 40.799 1.00 80.69 519 LEU A CA 1
ATOM 4023 C C . LEU A 1 519 ? -42.323 1.721 39.749 1.00 80.69 519 LEU A C 1
ATOM 4025 O O . LEU A 1 519 ? -42.712 2.657 39.054 1.00 80.69 519 LEU A O 1
ATOM 4029 N N . ILE A 1 520 ? -41.109 1.182 39.590 1.00 81.75 520 ILE A N 1
ATOM 4030 C CA . ILE A 1 520 ? -40.180 1.624 38.537 1.00 81.75 520 ILE A CA 1
ATOM 4031 C C . ILE A 1 520 ? -40.807 1.419 37.154 1.00 81.75 520 ILE A C 1
ATOM 4033 O O . ILE A 1 520 ? -40.776 2.334 36.333 1.00 81.75 520 ILE A O 1
ATOM 4037 N N . PHE A 1 521 ? -41.414 0.255 36.909 1.00 83.56 521 PHE A N 1
ATOM 4038 C CA . PHE A 1 521 ? -42.074 -0.039 35.636 1.00 83.56 521 PHE A CA 1
ATOM 4039 C C . PHE A 1 521 ? -43.261 0.898 35.365 1.00 83.56 521 PHE A C 1
ATOM 4041 O O . PHE A 1 521 ? -43.379 1.434 34.263 1.00 83.56 521 PHE A O 1
ATOM 4048 N N . LEU A 1 522 ? -44.100 1.155 36.375 1.00 82.69 522 LEU A N 1
ATOM 4049 C CA . LEU A 1 522 ? -45.239 2.073 36.263 1.00 82.69 522 LEU A CA 1
ATOM 4050 C C . LEU A 1 522 ? -44.804 3.521 36.002 1.00 82.69 522 LEU A C 1
ATOM 4052 O O . LEU A 1 522 ? -45.418 4.196 35.179 1.00 82.69 522 LEU A O 1
ATOM 4056 N N . ARG A 1 523 ? -43.713 3.982 36.625 1.00 83.62 523 ARG A N 1
ATOM 4057 C CA . ARG A 1 523 ? -43.129 5.303 36.338 1.00 83.62 523 ARG A CA 1
ATOM 4058 C C . ARG A 1 523 ? -42.603 5.390 34.906 1.00 83.62 523 ARG A C 1
ATOM 4060 O O . ARG A 1 523 ? -42.882 6.357 34.214 1.00 83.62 523 ARG A O 1
ATOM 4067 N N . SER A 1 524 ? -41.926 4.354 34.411 1.00 82.00 524 SER A N 1
ATOM 4068 C CA . SER A 1 524 ? -41.480 4.314 33.008 1.00 82.00 524 SER A CA 1
ATOM 4069 C C . SER A 1 524 ? -42.640 4.256 32.013 1.00 82.00 524 SER A C 1
ATOM 4071 O O . SER A 1 524 ? -42.538 4.798 30.915 1.00 82.00 524 SER A O 1
ATOM 4073 N N . PHE A 1 525 ? -43.754 3.628 32.394 1.00 82.81 525 PHE A N 1
ATOM 4074 C CA . PHE A 1 525 ? -44.991 3.655 31.622 1.00 82.81 525 PHE A CA 1
ATOM 4075 C C . PHE A 1 525 ? -45.639 5.047 31.608 1.00 82.81 525 PHE A C 1
ATOM 4077 O O . PHE A 1 525 ? -46.106 5.485 30.556 1.00 82.81 525 PHE A O 1
ATOM 4084 N N . GLU A 1 526 ? -45.633 5.757 32.738 1.00 82.00 526 GLU A N 1
ATOM 4085 C CA . GLU A 1 526 ? -46.067 7.156 32.829 1.00 82.00 526 GLU A CA 1
ATOM 4086 C C . GLU A 1 526 ? -45.227 8.063 31.922 1.00 82.00 526 GLU A C 1
ATOM 4088 O O . GLU A 1 526 ? -45.800 8.811 31.126 1.00 82.00 526 GLU A O 1
ATOM 4093 N N . ASP A 1 527 ? -43.898 7.932 31.979 1.00 80.06 527 ASP A N 1
ATOM 4094 C CA . ASP A 1 527 ? -42.955 8.677 31.139 1.00 80.06 527 ASP A CA 1
ATOM 4095 C C . ASP A 1 527 ? -43.203 8.391 29.645 1.00 80.06 527 ASP A C 1
ATOM 4097 O O . ASP A 1 527 ? -43.379 9.313 28.848 1.00 80.06 527 ASP A O 1
ATOM 4101 N N . ALA A 1 528 ? -43.341 7.115 29.260 1.00 78.94 528 ALA A N 1
ATOM 4102 C CA . ALA A 1 528 ? -43.622 6.721 27.877 1.00 78.94 528 ALA A CA 1
ATOM 4103 C C . ALA A 1 528 ? -44.958 7.284 27.355 1.00 78.94 528 ALA A C 1
ATOM 4105 O O . ALA A 1 528 ? -45.047 7.726 26.206 1.00 78.94 528 ALA A O 1
ATOM 4106 N N . CYS A 1 529 ? -46.002 7.291 28.192 1.00 75.56 529 CYS A N 1
ATOM 4107 C CA . CYS A 1 529 ? -47.301 7.868 27.839 1.00 75.56 529 CYS A CA 1
ATOM 4108 C C . CYS A 1 529 ? -47.240 9.392 27.691 1.00 75.56 529 CYS A C 1
ATOM 4110 O O . CYS A 1 529 ? -47.960 9.952 26.862 1.00 75.56 529 CYS A O 1
ATOM 4112 N N . CYS A 1 530 ? -46.409 10.056 28.495 1.00 73.19 530 CYS A N 1
ATOM 4113 C CA . CYS A 1 530 ? -46.278 11.506 28.502 1.00 73.19 530 CYS A CA 1
ATOM 4114 C C . CYS A 1 530 ? -45.446 12.046 27.331 1.00 73.19 530 CYS A C 1
ATOM 4116 O O . CYS A 1 530 ? -45.809 13.091 26.784 1.00 73.19 530 CYS A O 1
ATOM 4118 N N . ASP A 1 531 ? -44.388 11.339 26.926 1.00 69.44 531 ASP A N 1
ATOM 4119 C CA . ASP A 1 531 ? -43.475 11.766 25.857 1.00 69.44 531 ASP A CA 1
ATOM 4120 C C . ASP A 1 531 ? -44.090 11.646 24.448 1.00 69.44 531 ASP A C 1
ATOM 4122 O O . ASP A 1 531 ? -43.835 12.480 23.577 1.00 69.44 531 ASP A O 1
ATOM 4126 N N . ARG A 1 532 ? -44.925 10.624 24.196 1.00 65.94 532 ARG A N 1
ATOM 4127 C CA . ARG A 1 532 ? -45.560 10.356 22.883 1.00 65.94 532 ARG A CA 1
ATOM 4128 C C . ARG A 1 532 ? -47.086 10.150 23.041 1.00 65.94 532 ARG A C 1
ATOM 4130 O O . ARG A 1 532 ? -47.571 9.017 23.068 1.00 65.94 532 ARG A O 1
ATOM 4137 N N . PRO A 1 533 ? -47.885 11.234 23.122 1.00 57.56 533 PRO A N 1
ATOM 4138 C CA . PRO A 1 533 ? -49.190 11.205 23.796 1.00 57.56 533 PRO A CA 1
ATOM 4139 C C . PRO A 1 533 ? -50.393 10.639 23.018 1.00 57.56 533 PRO A C 1
ATOM 4141 O O . PRO A 1 533 ? -51.404 10.329 23.639 1.00 57.56 533 PRO A O 1
ATOM 4144 N N . GLN A 1 534 ? -50.390 10.496 21.686 1.00 63.41 534 GLN A N 1
ATOM 4145 C CA . GLN A 1 534 ? -51.669 10.243 20.984 1.00 63.41 534 GLN A CA 1
ATOM 4146 C C . GLN A 1 534 ? -52.147 8.776 20.897 1.00 63.41 534 GLN A C 1
ATOM 4148 O O . GLN A 1 534 ? -53.330 8.545 21.177 1.00 63.41 534 GLN A O 1
ATOM 4153 N N . PRO A 1 535 ? -51.322 7.780 20.519 1.00 66.50 535 PRO A N 1
ATOM 4154 C CA . PRO A 1 535 ? -51.773 6.386 20.438 1.00 66.50 535 PRO A CA 1
ATOM 4155 C C . PRO A 1 535 ? -51.653 5.639 21.776 1.00 66.50 535 PRO A C 1
ATOM 4157 O O . PRO A 1 535 ? -52.571 4.904 22.150 1.00 66.50 535 PRO A O 1
ATOM 4160 N N . LEU A 1 536 ? -50.572 5.860 22.535 1.00 70.12 536 LEU A N 1
ATOM 4161 C CA . LEU A 1 536 ? -50.299 5.130 23.777 1.00 70.12 536 LEU A CA 1
ATOM 4162 C C . LEU A 1 536 ? -51.242 5.554 24.916 1.00 70.12 536 LEU A C 1
ATOM 4164 O O . LEU A 1 536 ? -51.828 4.694 25.574 1.00 70.12 536 LEU A O 1
ATOM 4168 N N . MET A 1 537 ? -51.507 6.857 25.075 1.00 71.31 537 MET A N 1
ATOM 4169 C CA . MET A 1 537 ? -52.412 7.370 26.116 1.00 71.31 537 MET A CA 1
ATOM 4170 C C . MET A 1 537 ? -53.858 6.873 25.941 1.00 71.31 537 MET A C 1
ATOM 4172 O O . MET A 1 537 ? -54.533 6.556 26.919 1.00 71.31 537 MET A O 1
ATOM 4176 N N . LYS A 1 538 ? -54.329 6.708 24.693 1.00 72.19 538 LYS A N 1
ATOM 4177 C CA . LYS A 1 538 ? -55.663 6.145 24.392 1.00 72.19 538 LYS A CA 1
ATOM 4178 C C . LYS A 1 538 ? -55.771 4.651 24.719 1.00 72.19 538 LYS A C 1
ATOM 4180 O O . LYS A 1 538 ? -56.870 4.166 24.980 1.00 72.19 538 LYS A O 1
ATOM 4185 N N . CYS A 1 539 ? -54.648 3.932 24.725 1.00 74.19 539 CYS A N 1
ATOM 4186 C CA . CYS A 1 539 ? -54.576 2.505 25.048 1.00 74.19 539 CYS A CA 1
ATOM 4187 C C . CYS A 1 539 ? -54.201 2.236 26.509 1.00 74.19 539 CYS A C 1
ATOM 4189 O O . CYS A 1 539 ? -54.235 1.083 26.942 1.00 74.19 539 CYS A O 1
ATOM 4191 N N . ALA A 1 540 ? -53.868 3.279 27.276 1.00 76.19 540 ALA A N 1
ATOM 4192 C CA . ALA A 1 540 ? -53.269 3.151 28.596 1.00 76.19 540 ALA A CA 1
ATOM 4193 C C . ALA A 1 540 ? -54.125 2.350 29.588 1.00 76.19 540 ALA A C 1
ATOM 4195 O O . ALA A 1 540 ? -53.594 1.528 30.327 1.00 76.19 540 ALA A O 1
ATOM 4196 N N . LEU A 1 541 ? -55.454 2.514 29.563 1.00 79.62 541 LEU A N 1
ATOM 4197 C CA . LEU A 1 541 ? -56.359 1.740 30.421 1.00 79.62 541 LEU A CA 1
ATOM 4198 C C . LEU A 1 541 ? -56.320 0.237 30.098 1.00 79.62 541 LEU A C 1
ATOM 4200 O O . LEU A 1 541 ? -56.350 -0.591 31.005 1.00 79.62 541 LEU A O 1
ATOM 4204 N N . VAL A 1 542 ? -56.256 -0.121 28.812 1.00 79.94 542 VAL A N 1
ATOM 4205 C CA . VAL A 1 542 ? -56.225 -1.525 28.373 1.00 79.94 542 VAL A CA 1
ATOM 4206 C C . VAL A 1 542 ? -54.863 -2.149 2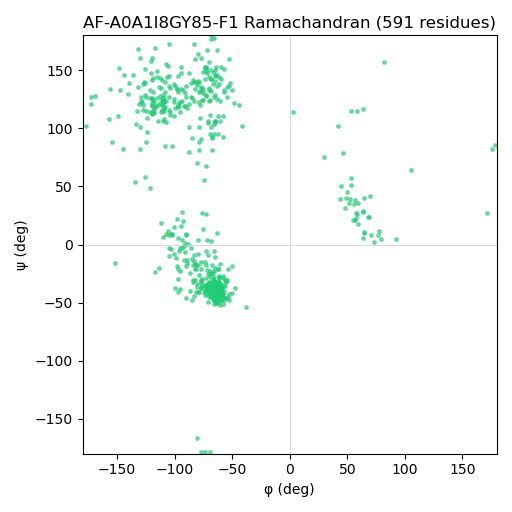8.680 1.00 79.94 542 VAL A C 1
ATOM 4208 O O . VAL A 1 542 ? -54.807 -3.291 29.127 1.00 79.94 542 VAL A O 1
ATOM 4211 N N . LEU A 1 543 ? -53.778 -1.388 28.507 1.00 79.00 543 LEU A N 1
ATOM 4212 C CA . LEU A 1 543 ? -52.423 -1.814 28.865 1.00 79.00 543 LEU A CA 1
ATOM 4213 C C . LEU A 1 543 ? -52.262 -2.008 30.372 1.00 79.00 543 LEU A C 1
ATOM 4215 O O . LEU A 1 543 ? -51.746 -3.039 30.785 1.00 79.00 543 LEU A O 1
ATOM 4219 N N . LEU A 1 544 ? -52.775 -1.093 31.198 1.00 81.25 544 LEU A N 1
ATOM 4220 C CA . LEU A 1 544 ? -52.696 -1.245 32.651 1.00 81.25 544 LEU A CA 1
ATOM 4221 C C . LEU A 1 544 ? -53.486 -2.464 33.141 1.00 81.25 544 LEU A C 1
ATOM 4223 O O . LEU A 1 544 ? -53.014 -3.203 34.001 1.00 81.25 544 LEU A O 1
ATOM 4227 N N . ARG A 1 545 ? -54.661 -2.722 32.552 1.00 80.56 545 ARG A N 1
ATOM 4228 C CA . ARG A 1 545 ? -55.410 -3.954 32.818 1.00 80.56 545 ARG A CA 1
ATOM 4229 C C . ARG A 1 545 ? -54.627 -5.196 32.392 1.00 80.56 545 ARG A C 1
ATOM 4231 O O . ARG A 1 545 ? -54.603 -6.172 33.126 1.00 80.56 545 ARG A O 1
ATOM 4238 N N . TYR A 1 546 ? -53.952 -5.146 31.247 1.00 81.44 546 TYR A N 1
ATOM 4239 C CA . TYR A 1 546 ? -53.092 -6.236 30.797 1.00 81.44 546 TYR A CA 1
ATOM 4240 C C . TYR A 1 546 ? -51.900 -6.466 31.739 1.00 81.44 546 TYR A C 1
ATOM 4242 O O . TYR A 1 546 ? -51.561 -7.615 32.008 1.00 81.44 546 TYR A O 1
ATOM 4250 N N . PHE A 1 547 ? -51.287 -5.410 32.284 1.00 81.56 547 PHE A N 1
ATOM 4251 C CA . PHE A 1 547 ? -50.204 -5.536 33.267 1.00 81.56 547 PHE A CA 1
ATOM 4252 C C . PHE A 1 547 ? -50.673 -6.216 34.557 1.00 81.56 547 PHE A C 1
ATOM 4254 O O . PHE A 1 547 ? -49.946 -7.055 35.088 1.00 81.56 547 PHE A O 1
ATOM 4261 N N . TYR A 1 548 ? -51.894 -5.912 35.008 1.00 80.75 548 TYR A N 1
ATOM 4262 C CA . TYR A 1 548 ? -52.538 -6.601 36.128 1.00 80.75 548 TYR A CA 1
ATOM 4263 C C . TYR A 1 548 ? -52.835 -8.073 35.796 1.00 80.75 548 TYR A C 1
ATOM 4265 O O . TYR A 1 548 ? -52.393 -8.966 36.508 1.00 80.75 548 TYR A O 1
ATOM 4273 N N . ASP A 1 549 ? -53.488 -8.347 34.661 1.00 80.81 549 ASP A N 1
ATOM 4274 C CA . ASP A 1 549 ? -53.880 -9.706 34.251 1.00 80.81 549 ASP A CA 1
ATOM 4275 C C . ASP A 1 549 ? -52.674 -10.638 33.973 1.00 80.81 549 ASP A C 1
ATOM 4277 O O . ASP A 1 549 ? -52.825 -11.861 33.939 1.00 80.81 549 ASP A O 1
ATOM 4281 N N . THR A 1 550 ? -51.479 -10.087 33.723 1.00 73.19 550 THR A N 1
ATOM 4282 C CA . THR A 1 550 ? -50.262 -10.853 33.385 1.00 73.19 550 THR A CA 1
ATOM 4283 C C . THR A 1 550 ? -49.233 -10.965 34.509 1.00 73.19 550 THR A C 1
ATOM 4285 O O . THR A 1 550 ? -48.136 -11.487 34.247 1.00 73.19 550 THR A O 1
ATOM 4288 N N . ASP A 1 551 ? -49.595 -10.524 35.720 1.00 72.88 551 ASP A N 1
ATOM 4289 C CA . ASP A 1 551 ? -48.744 -10.442 36.915 1.00 72.88 551 ASP A CA 1
ATOM 4290 C C . ASP A 1 551 ? -47.460 -9.616 36.688 1.00 72.88 551 ASP A C 1
ATOM 4292 O O . ASP A 1 551 ? -46.385 -9.956 37.183 1.00 72.88 551 ASP A O 1
ATOM 4296 N N . LEU A 1 552 ? -47.533 -8.552 35.877 1.00 73.81 552 LEU A N 1
ATOM 4297 C CA . LEU A 1 552 ? -46.422 -7.605 35.698 1.00 73.81 552 LEU A CA 1
ATOM 4298 C C . LEU A 1 552 ? -46.439 -6.494 36.756 1.00 73.81 552 LEU A C 1
ATOM 4300 O O . LEU A 1 552 ? -45.403 -5.898 37.026 1.00 73.81 552 LEU A O 1
ATOM 4304 N N . CYS A 1 553 ? -47.597 -6.180 37.340 1.00 77.12 553 CYS A N 1
ATOM 4305 C CA . CYS A 1 553 ? -47.724 -5.178 38.396 1.00 77.12 553 CYS A CA 1
ATOM 4306 C C . CYS A 1 553 ? -48.716 -5.653 39.458 1.00 77.12 553 CYS A C 1
ATOM 4308 O O . CYS A 1 553 ? -49.845 -6.016 39.131 1.00 77.12 553 CYS A O 1
ATOM 4310 N N . GLU A 1 554 ? -48.314 -5.594 40.726 1.00 78.38 554 GLU A N 1
ATOM 4311 C CA . GLU A 1 554 ? -49.205 -5.890 41.849 1.00 78.38 554 GLU A CA 1
ATOM 4312 C C . GLU A 1 554 ? -50.223 -4.763 42.084 1.00 78.38 554 GLU A C 1
ATOM 4314 O O . GLU A 1 554 ? -49.952 -3.580 41.856 1.00 78.38 554 GLU A O 1
ATOM 4319 N N . GLU A 1 555 ? -51.385 -5.125 42.625 1.00 79.44 555 GLU A N 1
ATOM 4320 C CA . GLU A 1 555 ? -52.464 -4.191 42.964 1.00 79.44 555 GLU A CA 1
ATOM 4321 C C . GLU A 1 555 ? -52.000 -3.059 43.891 1.00 79.44 555 GLU A C 1
ATOM 4323 O O . GLU A 1 555 ? -52.245 -1.879 43.625 1.00 79.44 555 GLU A O 1
ATOM 4328 N N . ALA A 1 556 ? -51.249 -3.413 44.939 1.00 78.69 556 ALA A N 1
ATOM 4329 C CA . ALA A 1 556 ? -50.699 -2.460 45.896 1.00 78.69 556 ALA A CA 1
ATOM 4330 C C . ALA A 1 556 ? -49.766 -1.439 45.225 1.00 78.69 556 ALA A C 1
ATOM 4332 O O . ALA A 1 556 ? -49.783 -0.261 45.589 1.00 78.69 556 ALA A O 1
ATOM 4333 N N . ALA A 1 557 ? -48.996 -1.865 44.216 1.00 80.00 557 ALA A N 1
ATOM 4334 C CA . ALA A 1 557 ? -48.093 -0.995 43.470 1.00 80.00 557 ALA A CA 1
ATOM 4335 C C . ALA A 1 557 ? -48.864 0.015 42.604 1.00 80.00 557 ALA A C 1
ATOM 4337 O O . ALA A 1 557 ? -48.533 1.203 42.614 1.00 80.00 557 ALA A O 1
ATOM 4338 N N . ILE A 1 558 ? -49.931 -0.428 41.925 1.00 80.44 558 ILE A N 1
ATOM 4339 C CA . ILE A 1 558 ? -50.796 0.426 41.091 1.00 80.44 558 ILE A CA 1
ATOM 4340 C C . ILE A 1 558 ? -51.499 1.491 41.946 1.00 80.44 558 ILE A C 1
ATOM 4342 O O . ILE A 1 558 ? -51.533 2.667 41.571 1.00 80.44 558 ILE A O 1
ATOM 4346 N N . LEU A 1 559 ? -52.018 1.103 43.116 1.00 80.75 559 LEU A N 1
ATOM 4347 C CA . LEU A 1 559 ? -52.646 2.032 44.058 1.00 80.75 559 LEU A CA 1
ATOM 4348 C C . LEU A 1 559 ? -51.632 3.035 44.627 1.00 80.75 559 LEU A C 1
ATOM 4350 O O . LEU A 1 559 ? -51.931 4.230 44.683 1.00 80.75 559 LEU A O 1
ATOM 4354 N N . SER A 1 560 ? -50.420 2.582 44.984 1.00 80.88 560 SER A N 1
ATOM 4355 C CA . SER A 1 560 ? -49.360 3.485 45.448 1.00 80.88 560 SER A CA 1
ATOM 4356 C C . SER A 1 560 ? -48.906 4.462 44.362 1.00 80.88 560 SER A C 1
ATOM 4358 O O . SER A 1 560 ? -48.816 5.656 44.639 1.00 80.88 560 SER A O 1
ATOM 4360 N N . TRP A 1 561 ? -48.734 4.008 43.117 1.00 82.31 561 TRP A N 1
ATOM 4361 C CA . TRP A 1 561 ? -48.364 4.860 41.983 1.00 82.31 561 TRP A CA 1
ATOM 4362 C C . TRP A 1 561 ? -49.404 5.959 41.729 1.00 82.31 561 TRP A C 1
ATOM 4364 O O . TRP A 1 561 ? -49.057 7.127 41.566 1.00 82.31 561 TRP A O 1
ATOM 4374 N N . ASN A 1 562 ? -50.697 5.622 41.791 1.00 79.00 562 ASN A N 1
ATOM 4375 C CA . ASN A 1 562 ? -51.757 6.615 41.626 1.00 79.00 562 ASN A CA 1
ATOM 4376 C C . ASN A 1 562 ? -51.810 7.647 42.773 1.00 79.00 562 ASN A C 1
ATOM 4378 O O . ASN A 1 562 ? -52.306 8.759 42.574 1.00 79.00 562 ASN A O 1
ATOM 4382 N N . SER A 1 563 ? -51.318 7.294 43.964 1.00 75.31 563 SER A N 1
ATOM 4383 C CA . SER A 1 563 ? -51.262 8.196 45.122 1.00 75.31 563 SER A CA 1
ATOM 4384 C C . SER A 1 563 ? -50.053 9.144 45.129 1.00 75.31 563 SER A C 1
ATOM 4386 O O . SER A 1 563 ? -50.117 10.184 45.781 1.00 75.31 563 SER A O 1
ATOM 4388 N N . GLU A 1 564 ? -48.974 8.826 44.401 1.00 75.50 564 GLU A N 1
ATOM 4389 C CA . GLU A 1 564 ? -47.794 9.698 44.262 1.00 75.50 564 GLU A CA 1
ATOM 4390 C C . GLU A 1 564 ? -48.128 10.942 43.426 1.00 75.50 564 GLU A C 1
ATOM 4392 O O . GLU A 1 564 ? -48.974 10.868 42.546 1.00 75.50 564 GLU A O 1
ATOM 4397 N N . GLU A 1 565 ? -47.491 12.095 43.642 1.00 62.00 565 GLU A N 1
ATOM 4398 C CA . GLU A 1 565 ? -47.633 13.235 42.719 1.00 62.00 565 GLU A CA 1
ATOM 4399 C C . GLU A 1 565 ? -46.870 12.936 41.417 1.00 62.00 565 GLU A C 1
ATOM 4401 O O . GLU A 1 565 ? -45.703 12.546 41.451 1.00 62.00 565 GLU A O 1
ATOM 4406 N N . GLY A 1 566 ? -47.541 13.067 40.268 1.00 61.28 566 GLY A N 1
ATOM 4407 C CA . GLY A 1 566 ? -46.944 12.758 38.965 1.00 61.28 566 GLY A CA 1
ATOM 4408 C C . GLY A 1 566 ? -45.764 13.680 38.662 1.00 61.28 566 GLY A C 1
ATOM 4409 O O . GLY A 1 566 ? -45.843 14.887 38.886 1.00 61.28 566 GLY A O 1
ATOM 4410 N N . SER A 1 567 ? -44.671 13.117 38.145 1.00 57.66 567 SER A N 1
ATOM 4411 C CA . SER A 1 567 ? -43.449 13.884 37.845 1.00 57.66 567 SER A CA 1
ATOM 4412 C C . SER A 1 567 ? -43.558 14.714 36.556 1.00 57.66 567 SER A C 1
ATOM 4414 O O . SER A 1 567 ? -42.759 15.627 36.353 1.00 57.66 567 SER A O 1
ATOM 4416 N N . HIS A 1 568 ? -44.555 14.442 35.704 1.00 61.03 568 HIS A N 1
ATOM 4417 C CA . HIS A 1 568 ? -44.718 15.064 34.387 1.00 61.03 568 HIS A CA 1
ATOM 4418 C C . HIS A 1 568 ? -45.997 15.930 34.300 1.00 61.03 568 HIS A C 1
ATOM 4420 O O . HIS A 1 568 ? -47.034 15.539 34.838 1.00 61.03 568 HIS A O 1
ATOM 4426 N N . PRO A 1 569 ? -46.003 17.073 33.581 1.00 63.22 569 PRO A N 1
ATOM 4427 C CA . PRO A 1 569 ? -47.177 17.955 33.459 1.00 63.22 569 PRO A CA 1
ATOM 4428 C C . PRO A 1 569 ? -48.440 17.288 32.882 1.00 63.22 569 PRO A C 1
ATOM 4430 O O . PRO A 1 569 ? -49.550 17.693 33.225 1.00 63.22 569 PRO A O 1
ATOM 4433 N N . ASN A 1 570 ? -48.287 16.243 32.060 1.00 64.81 570 ASN A N 1
ATOM 4434 C CA . ASN A 1 570 ? -49.398 15.509 31.434 1.00 64.81 570 ASN A CA 1
ATOM 4435 C C . ASN A 1 570 ? -49.870 14.296 32.259 1.00 64.81 570 ASN A C 1
ATOM 4437 O O . ASN A 1 570 ? -50.843 13.638 31.890 1.00 64.81 570 ASN A O 1
ATOM 4441 N N . ALA A 1 571 ? -49.240 14.020 33.407 1.00 65.12 571 ALA A N 1
ATOM 4442 C CA . ALA A 1 571 ? -49.603 12.905 34.284 1.00 65.12 571 ALA A CA 1
ATOM 4443 C C . ALA A 1 571 ? -51.078 12.949 34.727 1.00 65.12 571 ALA A C 1
ATOM 4445 O O . ALA A 1 571 ? -51.718 11.915 34.927 1.00 65.12 571 ALA A O 1
ATOM 4446 N N . GLY A 1 572 ? -51.645 14.156 34.841 1.00 66.94 572 GLY A N 1
ATOM 4447 C CA . GLY A 1 572 ? -53.054 14.355 35.176 1.00 66.94 572 GLY A CA 1
ATOM 4448 C C . GLY A 1 572 ? -54.024 13.795 34.129 1.00 66.94 572 GLY A C 1
ATOM 4449 O O . GLY A 1 572 ? -55.084 13.293 34.501 1.00 66.94 572 GLY A O 1
ATOM 4450 N N . GLU A 1 573 ? -53.668 13.826 32.842 1.00 71.00 573 GLU A N 1
ATOM 4451 C CA . GLU A 1 573 ? -54.502 13.290 31.756 1.00 71.00 573 GLU A CA 1
ATOM 4452 C C . GLU A 1 573 ? -54.496 11.758 31.760 1.00 71.00 573 GLU A C 1
ATOM 4454 O O . GLU A 1 573 ? -55.555 11.130 31.700 1.00 71.00 573 GLU A O 1
ATOM 4459 N N . LEU A 1 574 ? -53.321 11.147 31.954 1.00 73.31 574 LEU A N 1
ATOM 4460 C CA . LEU A 1 574 ? -53.180 9.696 32.097 1.00 73.31 574 LEU A CA 1
ATOM 4461 C C . LEU A 1 574 ? -54.025 9.164 33.265 1.00 73.31 574 LEU A C 1
ATOM 4463 O O . LEU A 1 574 ? -54.760 8.184 33.117 1.00 73.31 574 LEU A O 1
ATOM 4467 N N . ARG A 1 575 ? -53.986 9.846 34.417 1.00 75.19 575 ARG A N 1
ATOM 4468 C CA . ARG A 1 575 ? -54.773 9.463 35.601 1.00 75.19 575 ARG A CA 1
ATOM 4469 C C . ARG A 1 575 ? -56.275 9.579 35.374 1.00 75.19 575 ARG A C 1
ATOM 4471 O O . ARG A 1 575 ? -57.021 8.733 35.857 1.00 75.19 575 ARG A O 1
ATOM 4478 N N . GLN A 1 576 ? -56.733 10.561 34.595 1.00 76.06 576 GLN A N 1
ATOM 4479 C CA . GLN A 1 576 ? -58.143 10.651 34.199 1.00 76.06 576 GLN A CA 1
ATOM 4480 C C . GLN A 1 576 ? -58.557 9.493 33.283 1.00 76.06 576 GLN A C 1
ATOM 4482 O O . GLN A 1 576 ? -59.634 8.925 33.468 1.00 76.06 576 GLN A O 1
ATOM 4487 N N . CYS A 1 577 ? -57.702 9.097 32.335 1.00 73.31 577 CYS A N 1
ATOM 4488 C CA . CYS A 1 577 ? -57.965 7.961 31.450 1.00 73.31 577 CYS A CA 1
ATOM 4489 C C . CYS A 1 577 ? -58.047 6.628 32.207 1.00 73.31 577 CYS A C 1
ATOM 4491 O O . CYS A 1 577 ? -58.846 5.763 31.849 1.00 73.31 577 CYS A O 1
ATOM 4493 N N . VAL A 1 578 ? -57.245 6.469 33.258 1.00 78.25 578 VAL A N 1
ATOM 4494 C CA . VAL A 1 578 ? -57.133 5.232 34.042 1.00 78.25 578 VAL A CA 1
ATOM 4495 C C . VAL A 1 578 ? -58.085 5.200 35.251 1.00 78.25 578 VAL A C 1
ATOM 4497 O O . VAL A 1 578 ? -58.352 4.125 35.789 1.00 78.25 578 VAL A O 1
ATOM 4500 N N . ALA A 1 579 ? -58.686 6.331 35.641 1.00 77.06 579 ALA A N 1
ATOM 4501 C CA . ALA A 1 579 ? -59.529 6.475 36.836 1.00 77.06 579 ALA A CA 1
ATOM 4502 C C . ALA A 1 579 ? -60.598 5.379 36.998 1.00 77.06 579 ALA A C 1
ATOM 4504 O O . ALA A 1 579 ? -60.833 4.894 38.102 1.00 77.06 579 ALA A O 1
ATOM 4505 N N . ARG A 1 580 ? -61.206 4.934 35.890 1.00 78.50 580 ARG A N 1
ATOM 4506 C CA . ARG A 1 580 ? -62.222 3.870 35.896 1.00 78.50 580 ARG A CA 1
ATOM 4507 C C . ARG A 1 580 ? -61.671 2.505 36.331 1.00 78.50 580 ARG A C 1
ATOM 4509 O O . ARG A 1 580 ? -62.396 1.739 36.953 1.00 78.50 580 ARG A O 1
ATOM 4516 N N . MET A 1 581 ? -60.419 2.193 35.992 1.00 79.31 581 MET A N 1
ATOM 4517 C CA . MET A 1 581 ? -59.742 0.963 36.422 1.00 79.31 581 MET A CA 1
ATOM 4518 C C . MET A 1 581 ? -59.336 1.049 37.895 1.00 79.31 581 MET A C 1
ATOM 4520 O O . MET A 1 581 ? -59.515 0.091 38.633 1.00 79.31 581 MET A O 1
ATOM 4524 N N . ILE A 1 582 ? -58.837 2.207 38.335 1.00 80.25 582 ILE A N 1
ATOM 4525 C CA . ILE A 1 582 ? -58.453 2.422 39.738 1.00 80.25 582 ILE A CA 1
ATOM 4526 C C . ILE A 1 582 ? -59.669 2.299 40.660 1.00 80.25 582 ILE A C 1
ATOM 4528 O O . ILE A 1 582 ? -59.581 1.635 41.686 1.00 80.25 582 ILE A O 1
ATOM 4532 N N . GLN A 1 583 ? -60.810 2.879 40.272 1.00 79.75 583 GLN A N 1
ATOM 4533 C CA . GLN A 1 583 ? -62.056 2.739 41.025 1.00 79.75 583 GLN A CA 1
ATOM 4534 C C . GLN A 1 583 ? -62.496 1.268 41.116 1.00 79.75 583 GLN A C 1
ATOM 4536 O O . GLN A 1 583 ? -62.897 0.817 42.181 1.00 79.75 583 GLN A O 1
ATOM 4541 N N . TRP A 1 584 ? -62.366 0.505 40.025 1.00 82.38 584 TRP A N 1
ATOM 4542 C CA . TRP A 1 584 ? -62.669 -0.928 40.028 1.00 82.38 584 TRP A CA 1
ATOM 4543 C C . TRP A 1 584 ? -61.738 -1.727 40.954 1.00 82.38 584 TRP A C 1
ATOM 4545 O O . TRP A 1 584 ? -62.220 -2.590 41.678 1.00 82.38 584 TRP A O 1
ATOM 4555 N N . LEU A 1 585 ? -60.434 -1.424 40.970 1.00 79.38 585 LEU A N 1
ATOM 4556 C CA . LEU A 1 585 ? -59.477 -2.066 41.882 1.00 79.38 585 LEU A CA 1
ATOM 4557 C C . LEU A 1 585 ? -59.800 -1.752 43.352 1.00 79.38 585 LEU A C 1
ATOM 4559 O O . LEU A 1 585 ? -59.809 -2.650 44.182 1.00 79.38 585 LEU A O 1
ATOM 4563 N N . GLN A 1 586 ? -60.146 -0.500 43.666 1.00 78.25 586 GLN A N 1
ATOM 4564 C CA . GLN A 1 586 ? -60.546 -0.095 45.019 1.00 78.25 586 GLN A CA 1
ATOM 4565 C C . GLN A 1 586 ? -61.826 -0.811 45.479 1.00 78.25 586 GLN A C 1
ATOM 4567 O O . GLN A 1 586 ? -61.854 -1.356 46.579 1.00 78.25 586 GLN A O 1
ATOM 4572 N N . GLU A 1 587 ? -62.850 -0.886 44.625 1.00 77.12 587 GLU A N 1
ATOM 4573 C CA . GLU A 1 587 ? -64.108 -1.587 44.928 1.00 77.12 587 GLU A CA 1
ATOM 4574 C C . GLU A 1 587 ? -63.902 -3.110 45.071 1.00 77.12 587 GLU A C 1
ATOM 4576 O O . GLU A 1 587 ? -64.502 -3.734 45.943 1.00 77.12 587 GLU A O 1
ATOM 4581 N N . ALA A 1 588 ? -63.021 -3.713 44.264 1.00 68.38 588 ALA A N 1
ATOM 4582 C CA . ALA A 1 588 ? -62.679 -5.135 44.360 1.00 68.38 588 ALA A CA 1
ATOM 4583 C C . ALA A 1 588 ? -61.883 -5.474 45.637 1.00 68.38 588 ALA A C 1
ATOM 4585 O O . ALA A 1 588 ? -62.079 -6.546 46.218 1.00 68.38 588 ALA A O 1
ATOM 4586 N N . SER A 1 589 ? -61.022 -4.561 46.102 1.00 59.38 589 SER A N 1
ATOM 4587 C CA . SER A 1 589 ? -60.286 -4.719 47.362 1.00 59.38 589 SER A CA 1
ATOM 4588 C C . SER A 1 589 ? -61.210 -4.664 48.585 1.00 59.38 589 SER A C 1
ATOM 4590 O O . SER A 1 589 ? -61.050 -5.456 49.509 1.00 59.38 589 SER A O 1
ATOM 4592 N N . GLU A 1 590 ? -62.241 -3.811 48.551 1.00 54.19 590 GLU A N 1
ATOM 4593 C CA . GLU A 1 590 ? -63.217 -3.655 49.640 1.00 54.19 590 GLU A CA 1
ATOM 4594 C C . GLU A 1 590 ? -64.186 -4.848 49.767 1.00 54.19 590 GLU A C 1
ATOM 4596 O O . GLU A 1 590 ? -64.751 -5.055 50.838 1.00 54.19 590 GLU A O 1
ATOM 4601 N N . GLU A 1 591 ? -64.389 -5.645 48.709 1.00 49.50 591 GLU A N 1
ATOM 4602 C CA . GLU A 1 591 ? -65.174 -6.897 48.761 1.00 49.50 591 GLU A CA 1
ATOM 4603 C C . GLU A 1 591 ? -64.356 -8.120 49.224 1.00 49.50 591 GLU A C 1
ATOM 4605 O O . GLU A 1 591 ? -64.933 -9.178 49.501 1.00 49.50 591 GLU A O 1
ATOM 4610 N N . SER A 1 592 ? -63.026 -7.996 49.276 1.00 43.22 592 SER A N 1
ATOM 4611 C CA . SER A 1 592 ? -62.090 -9.089 49.578 1.00 43.22 592 SER A CA 1
ATOM 4612 C C . SER A 1 592 ? -61.619 -9.116 51.042 1.00 43.22 592 SER A C 1
ATOM 4614 O O . SER A 1 592 ? -61.138 -10.160 51.495 1.00 43.22 592 SER A O 1
ATOM 4616 N N . ASP A 1 593 ? -61.780 -7.999 51.758 1.00 36.91 593 ASP A N 1
ATOM 4617 C CA . ASP A 1 593 ? -61.596 -7.838 53.212 1.00 36.91 593 ASP A CA 1
ATOM 4618 C C . ASP A 1 593 ? -62.904 -8.107 53.988 1.00 36.91 593 ASP A C 1
ATOM 4620 O O . ASP A 1 593 ? -62.828 -8.666 55.115 1.00 36.91 593 ASP A O 1
#

Solvent-accessible surface area (backbone atoms only — not comparable to full-atom values): 33271 Å² total; per-residue (Å²): 93,46,68,51,43,76,64,61,75,69,85,56,72,44,76,46,67,55,92,55,52,50,67,51,57,62,62,68,57,56,51,52,50,50,53,54,46,35,75,77,36,79,42,48,43,35,35,42,42,32,38,56,37,69,90,34,92,61,21,69,60,53,57,71,47,44,93,66,37,28,33,35,37,24,28,68,87,79,26,37,47,50,42,78,42,72,62,65,60,47,102,82,72,48,79,90,75,65,66,67,50,52,69,77,29,97,48,69,38,81,44,66,45,28,35,79,42,70,34,31,42,35,34,66,69,50,33,54,50,45,58,76,39,79,84,48,84,50,72,66,49,46,53,50,52,42,56,75,40,29,88,80,72,58,41,38,42,30,54,43,72,58,55,86,87,48,36,72,50,47,54,86,43,49,53,30,45,54,49,52,52,49,37,34,48,72,48,61,31,57,77,66,23,73,67,60,69,29,79,84,46,88,72,49,41,42,49,77,48,82,59,48,25,33,40,16,77,60,35,48,70,37,91,64,39,45,82,45,50,37,30,38,40,26,32,53,16,36,40,28,44,58,19,38,40,28,45,24,39,39,25,37,51,18,38,37,28,36,51,19,36,38,34,53,24,41,34,31,42,44,19,34,38,33,32,52,23,40,38,28,41,27,40,35,26,41,48,15,35,39,34,39,51,20,33,39,44,47,59,29,36,36,33,65,58,18,25,43,12,53,64,20,74,46,65,63,41,43,33,33,50,64,68,97,71,76,90,83,73,75,84,76,53,67,67,56,47,66,51,36,21,97,72,38,51,53,35,75,62,70,68,91,77,76,71,80,82,78,76,91,77,92,79,95,78,95,78,85,90,77,91,72,92,76,80,79,81,76,55,66,70,60,81,74,76,86,72,92,85,77,88,67,86,76,74,85,72,85,78,83,89,74,91,86,77,94,71,73,85,67,61,70,55,52,58,52,50,52,51,56,52,49,51,53,54,51,52,34,64,77,71,63,57,57,65,72,60,52,53,52,52,54,50,49,49,34,61,73,70,68,54,54,71,71,57,47,53,29,50,52,47,28,50,58,69,42,35,74,63,61,57,60,58,75,79,49,98,56,99,82,69,87,76,82,68,50,47,70,58,52,50,51,51,46,50,52,50,48,64,73,41,42,67,55,49,34,68,77,40,67,59,36,78,42,60,68,50,22,39,41,46,51,50,22,50,51,50,46,31,58,77,51,52,74,46,49,45,76,32,40,48,60,50,52,51,48,33,47,78,68,61,54,37,51,70,70,28,57,55,50,56,70,70,50,84,66,93,49,95,56,42,65,58,54,49,61,64,32,43,70,58,54,53,49,51,53,55,54,52,68,75,73,112

Mean predicted aligned error: 17.54 Å

Nearest PDB structures (foldseek):
  6o85-assembly1_B  TM=8.866E-01  e=1.157E-33  Homo sapiens
  6o81-assembly1_B  TM=8.725E-01  e=3.513E-33  Homo sapiens
  8tqo-assembly1_A  TM=9.311E-01  e=3.545E-24  Homo sapiens
  7d46-assembly1_I  TM=9.284E-01  e=2.645E-23  Homo sapiens
  7kmf-assembly1_I  TM=9.081E-01  e=8.198E-20  Homo sapiens

pLDDT: mean 73.35, std 19.07, range [22.84, 95.06]

Radius of gyration: 36.66 Å; Cα contacts (8 Å, |Δi|>4): 922; chains: 1; bounding box: 94×53×95 Å

Organism: NCBI:txid282301

Sequence (593 aa):
MRDLDQSRLIKNDFILAPADLVTNANLAELLAEHKRRRVKDANCLLTLVMRSTTGGFNASALMQAQERSFIAVSNADTGCLRMLSPAAMDKLGRIRLERAALLSCGRSRLWTGLIDLGLAVCSVHVPPRFTDEFDYRSLDDLVRGVLEHEEILGHTVSLHVLGGQEYACRVSNMNLYALVTRHLLDNWVYPMTPASMSGSRAATEHQVRQRNVYVSRLASVHRSARLEKSVLIGPGAQVGSGCHLVNCVIGSNCRVGDRTRLSDCYLWPGAVVSSDCNISRSLLCHNSTVLDDSQLTDRCVLTHGVRVGPSVVLTNCRLIVRSGRSEDSASTDEEVKQQLGKDSNAAVYKSAYSDRRDEAGDSDADSGPENDEDSVELEIWQTTLMADNVEYLSSESDSSSEAGNEVPPAEVGEDHFKRELLDVLQRAEQDKHPVDTMVVEINSIKHAFCVHIDRLKAILAYTILLYPLLKCEKDDESEDCQVEITPAEHFSQVKDCLENWKPLLKHYFNGFSSQDESLIFLRSFEDACCDRPQPLMKCALVLLRYFYDTDLCEEAAILSWNSEEGSHPNAGELRQCVARMIQWLQEASEESD

InterPro domains:
  IPR003307 W2 domain [PF02020] (520-593)
  IPR003307 W2 domain [PS51363] (393-593)
  IPR003307 W2 domain [SM00515] (502-591)
  IPR011004 Trimeric LpxA-like superfamily [SSF51161] (163-326)
  IPR016024 Armadillo-type fold [SSF48371] (417-588)
  IPR044123 Translation initiation factor eIF-2B subunit epsilon, W2 domain [cd11558] (414-593)
  IPR051956 eIF2B Complex Subunit Epsilon [PTHR45887] (1-592)
  IPR056764 EIF2B subunit epsilon/gamma, LbH domain [PF25084] (211-313)